Protein AF-A0A6A6GPZ1-F1 (afdb_monomer_lite)

Organism: NCBI:txid302913

Radius of gyration: 24.09 Å; chains: 1; bounding box: 58×55×60 Å

Structure (mmCIF, N/CA/C/O backbone):
data_AF-A0A6A6GPZ1-F1
#
_entry.id   AF-A0A6A6GPZ1-F1
#
loop_
_atom_site.group_PDB
_atom_site.id
_atom_site.type_symbol
_atom_site.label_atom_id
_atom_site.label_alt_id
_atom_site.label_comp_id
_atom_site.label_asym_id
_atom_site.label_entity_id
_atom_site.label_seq_id
_atom_site.pdbx_PDB_ins_code
_atom_site.Cartn_x
_atom_site.Cartn_y
_atom_site.Cartn_z
_atom_site.occupancy
_atom_site.B_iso_or_equiv
_atom_site.auth_seq_id
_atom_site.auth_comp_id
_atom_site.auth_asym_id
_atom_site.auth_atom_id
_atom_site.pdbx_PDB_model_num
ATOM 1 N N . MET A 1 1 ? -4.907 17.338 2.933 1.00 84.25 1 MET A N 1
ATOM 2 C CA . MET A 1 1 ? -4.438 16.711 4.186 1.00 84.25 1 MET A CA 1
ATOM 3 C C . MET A 1 1 ? -3.706 17.771 4.965 1.00 84.25 1 MET A C 1
ATOM 5 O O . MET A 1 1 ? -3.088 18.622 4.332 1.00 84.25 1 MET A O 1
ATOM 9 N N . GLU A 1 2 ? -3.806 17.730 6.284 1.00 87.38 2 GLU A N 1
ATOM 10 C CA . GLU A 1 2 ? -3.287 18.780 7.161 1.00 87.38 2 GLU A CA 1
ATOM 11 C C . GLU A 1 2 ? -2.213 18.198 8.088 1.00 87.38 2 GLU A C 1
ATOM 13 O O . GLU A 1 2 ? -2.285 17.003 8.412 1.00 87.38 2 GLU A O 1
ATOM 18 N N . PRO A 1 3 ? -1.200 18.996 8.478 1.00 87.25 3 PRO A N 1
ATOM 19 C CA . PRO A 1 3 ? -0.313 18.635 9.575 1.00 87.25 3 PRO A CA 1
ATOM 20 C C . PRO A 1 3 ? -1.130 18.365 10.836 1.00 87.25 3 PRO A C 1
ATOM 22 O O . PRO A 1 3 ? -2.122 19.047 11.099 1.00 87.25 3 PRO A O 1
ATOM 25 N N . ILE A 1 4 ? -0.715 17.371 11.610 1.00 85.19 4 ILE A N 1
ATOM 26 C CA . ILE A 1 4 ? -1.368 17.071 12.878 1.00 85.19 4 ILE A CA 1
ATOM 27 C C . ILE A 1 4 ? -1.034 18.136 13.934 1.00 85.19 4 ILE A C 1
ATOM 29 O O . ILE A 1 4 ? 0.089 18.632 13.982 1.00 85.19 4 ILE A O 1
ATOM 33 N N . SER A 1 5 ? -2.006 18.504 14.774 1.00 89.25 5 SER A N 1
ATOM 34 C CA . SER A 1 5 ? -1.747 19.372 15.930 1.00 89.25 5 SER A CA 1
ATOM 35 C C . SER A 1 5 ? -1.061 18.593 17.059 1.00 89.25 5 SER A C 1
ATOM 37 O O . SER A 1 5 ? -1.320 17.400 17.225 1.00 89.25 5 SER A O 1
ATOM 39 N N . ASP A 1 6 ? -0.271 19.259 17.906 1.00 86.06 6 ASP A N 1
ATOM 40 C CA . ASP A 1 6 ? 0.391 18.622 19.061 1.00 86.06 6 ASP A CA 1
ATOM 41 C C . ASP A 1 6 ? -0.595 17.864 19.970 1.00 86.06 6 ASP A C 1
ATOM 43 O O . ASP A 1 6 ? -0.293 16.796 20.504 1.00 86.06 6 ASP A O 1
ATOM 47 N N . ALA A 1 7 ? -1.802 18.407 20.158 1.00 87.44 7 ALA A N 1
ATOM 48 C CA . ALA A 1 7 ? -2.836 17.777 20.976 1.00 87.44 7 ALA A CA 1
ATOM 49 C C . ALA A 1 7 ? -3.375 16.487 20.336 1.00 87.44 7 ALA A C 1
ATOM 51 O O . ALA A 1 7 ? -3.654 15.508 21.034 1.00 87.44 7 ALA A O 1
ATOM 52 N N . ASP A 1 8 ? -3.516 16.476 19.012 1.00 85.31 8 ASP A N 1
ATOM 53 C CA . ASP A 1 8 ? -3.990 15.312 18.265 1.00 85.31 8 ASP A CA 1
ATOM 54 C C . ASP A 1 8 ? -2.911 14.240 18.133 1.00 85.31 8 ASP A C 1
ATOM 56 O O . ASP A 1 8 ? -3.226 13.048 18.183 1.00 85.31 8 ASP A O 1
ATOM 60 N N . GLN A 1 9 ? -1.646 14.649 18.039 1.00 84.00 9 GLN A N 1
ATOM 61 C CA . GLN A 1 9 ? -0.506 13.743 18.081 1.00 84.00 9 GLN A CA 1
ATOM 62 C C . GLN A 1 9 ? -0.458 12.995 19.418 1.00 84.00 9 GLN A C 1
ATOM 64 O O . GLN A 1 9 ? -0.492 11.766 19.423 1.00 84.00 9 GLN A O 1
ATOM 69 N N . LYS A 1 10 ? -0.537 13.712 20.547 1.00 84.75 10 LYS A N 1
ATOM 70 C CA . LYS A 1 10 ? -0.592 13.098 21.889 1.00 84.75 10 LYS A CA 1
ATOM 71 C C . LYS A 1 10 ? -1.756 12.134 22.061 1.00 84.75 10 LYS A C 1
ATOM 73 O O . LYS A 1 10 ? -1.648 11.091 22.706 1.00 84.75 10 LYS A O 1
ATOM 78 N N . PHE A 1 11 ? -2.898 12.468 21.467 1.00 85.62 11 PHE A N 1
ATOM 79 C CA . PHE A 1 11 ? -4.045 11.572 21.456 1.00 85.62 11 PHE A CA 1
ATOM 80 C C . PHE A 1 11 ? -3.759 10.279 20.671 1.00 85.62 11 PHE A C 1
ATOM 82 O O . PHE A 1 11 ? -4.113 9.189 21.131 1.00 85.62 11 PHE A O 1
ATOM 89 N N . PHE A 1 12 ? -3.111 10.373 19.509 1.00 79.75 12 PHE A N 1
ATOM 90 C CA . PHE A 1 12 ? -2.701 9.202 18.737 1.00 79.75 12 PHE A CA 1
ATOM 91 C C . PHE A 1 12 ? -1.661 8.351 19.458 1.00 79.75 12 PHE A C 1
ATOM 93 O O . PHE A 1 12 ? -1.812 7.129 19.479 1.00 79.75 12 PHE A O 1
ATOM 100 N N . GLU A 1 13 ? -0.657 8.977 20.067 1.00 79.19 13 GLU A N 1
ATOM 101 C CA . GLU A 1 13 ? 0.379 8.316 20.863 1.00 79.19 13 GLU A CA 1
ATOM 102 C C . GLU A 1 13 ? -0.256 7.457 21.961 1.00 79.19 13 GLU A C 1
ATOM 104 O O . GLU A 1 13 ? -0.058 6.238 22.005 1.00 79.19 13 GLU A O 1
ATOM 109 N N . ALA A 1 14 ? -1.132 8.061 22.771 1.00 80.75 14 ALA A N 1
ATOM 110 C CA . ALA A 1 14 ? -1.835 7.370 23.850 1.00 80.75 14 ALA A CA 1
ATOM 111 C C . ALA A 1 14 ? -2.679 6.188 23.344 1.00 80.75 14 ALA A C 1
ATOM 113 O O . ALA A 1 14 ? -2.758 5.130 23.978 1.00 80.75 14 ALA A O 1
ATOM 114 N N . ARG A 1 15 ? -3.318 6.332 22.178 1.00 78.81 15 ARG A N 1
ATOM 115 C CA . ARG A 1 15 ? -4.139 5.258 21.605 1.00 78.81 15 ARG A CA 1
ATOM 116 C C . ARG A 1 15 ? -3.296 4.153 20.978 1.00 78.81 15 ARG A C 1
ATOM 118 O O . ARG A 1 15 ? -3.643 2.989 21.160 1.00 78.81 15 ARG A O 1
ATOM 125 N N . CYS A 1 16 ? -2.194 4.480 20.309 1.00 75.38 16 CYS A N 1
ATOM 126 C CA . CYS A 1 16 ? -1.237 3.491 19.813 1.00 75.38 16 CYS A CA 1
ATOM 127 C C . CYS A 1 16 ? -0.674 2.666 20.975 1.00 75.38 16 CYS A C 1
ATOM 129 O O . CYS A 1 16 ? -0.678 1.437 20.906 1.00 75.38 16 CYS A O 1
ATOM 131 N N . HIS A 1 17 ? -0.292 3.322 22.075 1.00 75.19 17 HIS A N 1
ATOM 132 C CA . HIS A 1 17 ? 0.162 2.649 23.295 1.00 75.19 17 HIS A CA 1
ATOM 133 C C . HIS A 1 17 ? -0.916 1.729 23.889 1.00 75.19 17 HIS A C 1
ATOM 135 O O . HIS A 1 17 ? -0.644 0.580 24.234 1.00 75.19 17 HIS A O 1
ATOM 141 N N . SER A 1 18 ? -2.178 2.169 23.911 1.00 77.44 18 SER A N 1
ATOM 142 C CA . SER A 1 18 ? -3.302 1.323 24.336 1.00 77.44 18 SER A CA 1
ATOM 143 C C . SER A 1 18 ? -3.492 0.090 23.442 1.00 77.44 18 SER A C 1
ATOM 145 O O . SER A 1 18 ? -3.701 -1.012 23.950 1.00 77.44 18 SER A O 1
ATOM 147 N N . VAL A 1 19 ? -3.387 0.230 22.116 1.00 73.00 19 VAL A N 1
ATOM 148 C CA . VAL A 1 19 ? -3.462 -0.912 21.183 1.00 73.00 19 VAL A CA 1
ATOM 149 C C . VAL A 1 19 ? -2.344 -1.914 21.466 1.00 73.00 19 VAL A C 1
ATOM 151 O O . VAL A 1 19 ? -2.590 -3.115 21.478 1.00 73.00 19 VAL A O 1
ATOM 154 N N . ILE A 1 20 ? -1.141 -1.417 21.741 1.00 71.12 20 ILE A N 1
ATOM 155 C CA . ILE A 1 20 ? 0.041 -2.226 22.048 1.00 71.12 20 ILE A CA 1
ATOM 156 C C . ILE A 1 20 ? -0.123 -3.002 23.359 1.00 71.12 20 ILE A C 1
ATOM 158 O O . ILE A 1 20 ? 0.198 -4.187 23.425 1.00 71.12 20 ILE A O 1
ATOM 162 N N . THR A 1 21 ? -0.632 -2.345 24.400 1.00 73.06 21 THR A N 1
ATOM 163 C CA . THR A 1 21 ? -0.698 -2.911 25.757 1.00 73.06 21 THR A CA 1
ATOM 164 C C . THR A 1 21 ? -1.925 -3.785 26.002 1.00 73.06 21 THR A C 1
ATOM 166 O O . THR A 1 21 ? -1.884 -4.669 26.854 1.00 73.06 21 THR A O 1
ATOM 169 N N . THR A 1 22 ? -3.023 -3.573 25.270 1.00 68.69 22 THR A N 1
ATOM 170 C CA . THR A 1 22 ? -4.291 -4.291 25.508 1.00 68.69 22 THR A CA 1
ATOM 171 C C . THR A 1 22 ? -4.437 -5.590 24.721 1.00 68.69 22 THR A C 1
ATOM 173 O O . THR A 1 22 ? -5.370 -6.357 24.968 1.00 68.69 22 THR A O 1
ATOM 176 N N . THR A 1 23 ? -3.533 -5.890 23.787 1.00 64.31 23 THR A N 1
ATOM 177 C CA . THR A 1 23 ? -3.591 -7.152 23.045 1.00 64.31 23 THR A CA 1
ATOM 178 C C . THR A 1 23 ? -3.181 -8.321 23.939 1.00 64.31 23 THR A C 1
ATOM 180 O O . THR A 1 23 ? -2.062 -8.374 24.438 1.00 64.31 23 THR A O 1
ATOM 183 N N . THR A 1 24 ? -4.066 -9.309 24.092 1.00 51.97 24 THR A N 1
ATOM 184 C CA . THR A 1 24 ? -3.876 -10.505 24.945 1.00 51.97 24 THR A CA 1
ATOM 185 C C . THR A 1 24 ? -2.714 -11.409 24.531 1.00 51.97 24 THR A C 1
ATOM 187 O O . THR A 1 24 ? -2.313 -12.297 25.282 1.00 51.97 24 THR A O 1
ATOM 190 N N . ARG A 1 25 ? -2.153 -11.193 23.339 1.00 59.53 25 ARG A N 1
ATOM 191 C CA . ARG A 1 25 ? -0.836 -11.705 22.974 1.00 59.53 25 ARG A CA 1
ATOM 192 C C . ARG A 1 25 ? 0.150 -10.560 23.159 1.00 59.53 25 ARG A C 1
ATOM 194 O O . ARG A 1 25 ? 0.056 -9.620 22.372 1.00 59.53 25 ARG A O 1
ATOM 201 N N . PRO A 1 26 ? 1.076 -10.625 24.135 1.00 54.56 26 PRO A N 1
ATOM 202 C CA . PRO A 1 26 ? 2.180 -9.686 24.175 1.00 54.56 26 PRO A CA 1
ATOM 203 C C . PRO A 1 26 ? 2.932 -9.873 22.865 1.00 54.56 26 PRO A C 1
ATOM 205 O O . PRO A 1 26 ? 3.583 -10.892 22.616 1.00 54.56 26 PRO A O 1
ATOM 208 N N . TYR A 1 27 ? 2.751 -8.925 21.958 1.00 62.97 27 TYR A N 1
ATOM 209 C CA . TYR A 1 27 ? 3.599 -8.843 20.796 1.00 62.97 27 TYR A CA 1
ATOM 210 C C . TYR A 1 27 ? 4.946 -8.406 21.345 1.00 62.97 27 TYR A C 1
ATOM 212 O O . TYR A 1 27 ? 5.174 -7.216 21.530 1.00 62.97 27 TYR A O 1
ATOM 220 N N . ILE A 1 28 ? 5.807 -9.386 21.632 1.00 60.16 28 ILE A N 1
ATOM 221 C CA . ILE A 1 28 ? 7.127 -9.213 22.264 1.00 60.16 28 ILE A CA 1
ATOM 222 C C . ILE A 1 28 ? 7.876 -8.027 21.655 1.00 60.16 28 ILE A C 1
ATOM 224 O O . ILE A 1 28 ? 8.560 -7.286 22.343 1.00 60.16 28 ILE A O 1
ATOM 228 N N . PHE A 1 29 ? 7.699 -7.809 20.356 1.00 59.66 29 PHE A N 1
ATOM 229 C CA . PHE A 1 29 ? 8.318 -6.713 19.639 1.00 59.66 29 PHE A CA 1
ATOM 230 C C . PHE A 1 29 ? 7.713 -5.333 19.956 1.00 59.66 29 PHE A C 1
ATOM 232 O O . PHE A 1 29 ? 8.457 -4.377 20.117 1.00 59.66 29 PHE A O 1
ATOM 239 N N . PHE A 1 30 ? 6.391 -5.207 20.094 1.00 65.31 30 PHE A N 1
ATOM 240 C CA . PHE A 1 30 ? 5.793 -3.956 20.559 1.00 65.31 30 PHE A CA 1
ATOM 241 C C . PHE A 1 30 ? 6.190 -3.656 22.002 1.00 65.31 30 PHE A C 1
ATOM 243 O O . PHE A 1 30 ? 6.526 -2.521 22.289 1.00 65.31 30 PHE A O 1
ATOM 250 N N . GLU A 1 31 ? 6.249 -4.657 22.876 1.00 65.75 31 GLU A N 1
ATOM 251 C CA . GLU A 1 31 ? 6.746 -4.481 24.246 1.00 65.75 31 GLU A CA 1
ATOM 252 C C . GLU A 1 31 ? 8.231 -4.069 24.270 1.00 65.75 31 GLU A C 1
ATOM 254 O O . GLU A 1 31 ? 8.621 -3.165 25.003 1.00 65.75 31 GLU A O 1
ATOM 259 N N . GLN A 1 32 ? 9.057 -4.667 23.407 1.00 65.81 32 GLN A N 1
ATOM 260 C CA . GLN A 1 32 ? 10.494 -4.389 23.320 1.00 65.81 32 GLN A CA 1
ATOM 261 C C . GLN A 1 32 ? 10.820 -3.002 22.730 1.00 65.81 32 GLN A C 1
ATOM 263 O O . GLN A 1 32 ? 11.859 -2.425 23.059 1.00 65.81 32 GLN A O 1
ATOM 268 N N . TYR A 1 33 ? 9.976 -2.483 21.834 1.00 63.69 33 TYR A N 1
ATOM 269 C CA . TYR A 1 33 ? 10.273 -1.271 21.060 1.00 63.69 33 TYR A CA 1
ATOM 270 C C . TYR A 1 33 ? 9.358 -0.084 21.323 1.00 63.69 33 TYR A C 1
ATOM 272 O O . TYR A 1 33 ? 9.790 1.035 21.055 1.00 63.69 33 TYR A O 1
ATOM 280 N N . LEU A 1 34 ? 8.134 -0.334 21.789 1.00 65.88 34 LEU A N 1
ATOM 281 C CA . LEU A 1 34 ? 7.078 0.644 22.062 1.00 65.88 34 LEU A CA 1
ATOM 282 C C . LEU A 1 34 ? 6.323 0.334 23.377 1.00 65.88 34 LEU A C 1
ATOM 284 O O . LEU A 1 34 ? 5.192 0.784 23.563 1.00 65.88 34 LEU A O 1
ATOM 288 N N . GLY A 1 35 ? 6.899 -0.479 24.273 1.00 65.88 35 GLY A N 1
ATOM 289 C CA . GLY A 1 35 ? 6.244 -0.868 25.529 1.00 65.88 35 GLY A CA 1
ATOM 290 C C . GLY A 1 35 ? 6.103 0.310 26.493 1.00 65.88 35 GLY A C 1
ATOM 291 O O . GLY A 1 35 ? 5.181 0.361 27.309 1.00 65.88 35 GLY A O 1
ATOM 292 N N . GLU A 1 36 ? 6.985 1.293 26.342 1.00 72.62 36 GLU A N 1
ATOM 293 C CA . GLU A 1 36 ? 6.996 2.545 27.088 1.00 72.62 36 GLU A CA 1
ATOM 294 C C . GLU A 1 36 ? 6.388 3.667 26.240 1.00 72.62 36 GLU A C 1
ATOM 296 O O . GLU A 1 36 ? 6.643 3.756 25.037 1.00 72.62 36 GLU A O 1
ATOM 301 N N . GLN A 1 37 ? 5.599 4.539 26.873 1.00 73.31 37 GLN A N 1
ATOM 302 C CA . GLN A 1 37 ? 4.950 5.673 26.208 1.00 73.31 37 GLN A CA 1
ATOM 303 C C . GLN A 1 37 ? 5.975 6.575 25.502 1.00 73.31 37 GLN A C 1
ATOM 305 O O . GLN A 1 37 ? 5.791 6.883 24.328 1.00 73.31 37 GLN A O 1
ATOM 310 N N . ASP A 1 38 ? 7.100 6.872 26.153 1.00 76.25 38 ASP A N 1
ATOM 311 C CA . ASP A 1 38 ? 8.200 7.684 25.615 1.00 76.25 38 ASP A CA 1
ATOM 312 C C . ASP A 1 38 ? 8.733 7.165 24.266 1.00 76.25 38 ASP A C 1
ATOM 314 O O . ASP A 1 38 ? 9.220 7.926 23.434 1.00 76.25 38 ASP A O 1
ATOM 318 N N . GLN A 1 39 ? 8.647 5.855 24.015 1.00 72.44 39 GLN A N 1
ATOM 319 C CA . GLN A 1 39 ? 9.095 5.258 22.755 1.00 72.44 39 GLN A CA 1
ATOM 320 C C . GLN A 1 39 ? 8.087 5.476 21.624 1.00 72.44 39 GLN A C 1
ATOM 322 O O . GLN A 1 39 ? 8.480 5.567 20.461 1.00 72.44 39 GLN A O 1
ATOM 327 N N . VAL A 1 40 ? 6.797 5.555 21.960 1.00 74.00 40 VAL A N 1
ATOM 328 C CA . VAL A 1 40 ? 5.742 5.941 21.020 1.00 74.00 40 VAL A CA 1
ATOM 329 C C . VAL A 1 40 ? 5.883 7.420 20.684 1.00 74.00 40 VAL A C 1
ATOM 331 O O . VAL A 1 40 ? 5.903 7.747 19.504 1.00 74.00 40 VAL A O 1
ATOM 334 N N . GLU A 1 41 ? 6.067 8.278 21.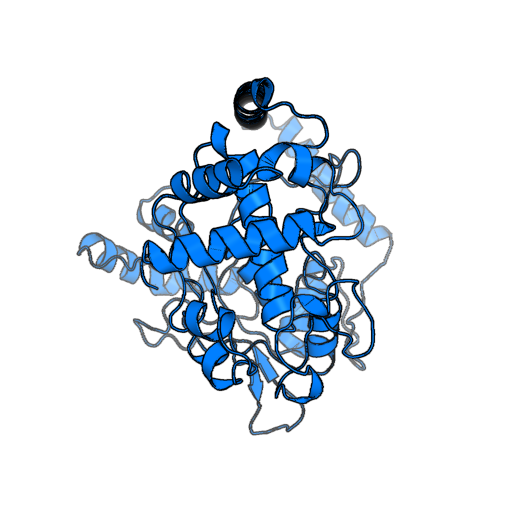688 1.00 77.81 41 GLU A N 1
ATOM 335 C CA . GLU A 1 41 ? 6.305 9.718 21.500 1.00 77.81 41 GLU A CA 1
ATOM 336 C C . GLU A 1 41 ? 7.523 9.953 20.594 1.00 77.81 41 GLU A C 1
ATOM 338 O O . GLU A 1 41 ? 7.402 10.580 19.545 1.00 77.81 41 GLU A O 1
ATOM 343 N N . MET A 1 42 ? 8.655 9.303 20.892 1.00 79.00 42 MET A N 1
ATOM 344 C CA . MET A 1 42 ? 9.851 9.331 20.041 1.00 79.00 42 MET A CA 1
ATOM 345 C C . MET A 1 42 ? 9.563 8.877 18.603 1.00 79.00 42 MET A C 1
ATOM 347 O O . MET A 1 42 ? 10.066 9.468 17.652 1.00 79.00 42 MET A O 1
ATOM 351 N N . ALA A 1 43 ? 8.750 7.834 18.411 1.00 77.69 43 ALA A N 1
ATOM 352 C CA . ALA A 1 43 ? 8.399 7.369 17.073 1.00 77.69 43 ALA A CA 1
ATOM 353 C C . ALA A 1 43 ? 7.578 8.405 16.292 1.00 77.69 43 ALA A C 1
ATOM 355 O O . ALA A 1 43 ? 7.774 8.524 15.084 1.00 77.69 43 ALA A O 1
ATOM 356 N N . PHE A 1 44 ? 6.682 9.140 16.955 1.00 80.50 44 PHE A N 1
ATOM 357 C CA . PHE A 1 44 ? 5.921 10.225 16.333 1.00 80.50 44 PHE A CA 1
ATOM 358 C C . PHE A 1 44 ? 6.790 11.453 16.052 1.00 80.50 44 PHE A C 1
ATOM 360 O O . PHE A 1 44 ? 6.661 12.026 14.974 1.00 80.50 44 PHE A O 1
ATOM 367 N N . GLU A 1 45 ? 7.719 11.802 16.946 1.00 81.56 45 GLU A N 1
ATOM 368 C CA . GLU A 1 45 ? 8.713 12.863 16.713 1.00 81.56 45 GLU A CA 1
ATOM 369 C C . GLU A 1 45 ? 9.608 12.570 15.499 1.00 81.56 45 GLU A C 1
ATOM 371 O O . GLU A 1 45 ? 10.044 13.488 14.813 1.00 81.56 45 GLU A O 1
ATOM 376 N N . MET A 1 46 ? 9.863 11.291 15.207 1.00 76.44 46 MET A N 1
ATOM 377 C CA . MET A 1 46 ? 10.631 10.860 14.033 1.00 76.44 46 MET A CA 1
ATOM 378 C C . MET A 1 46 ? 9.825 10.891 12.728 1.00 76.44 46 MET A C 1
ATOM 380 O O . MET A 1 46 ? 10.405 10.760 11.647 1.00 76.44 46 MET A O 1
ATOM 384 N N . ILE A 1 47 ? 8.498 11.034 12.798 1.00 77.00 47 ILE A N 1
ATOM 385 C CA . ILE A 1 47 ? 7.680 11.250 11.607 1.00 77.00 47 ILE A CA 1
ATOM 386 C C . ILE A 1 47 ? 7.633 12.741 11.298 1.00 77.00 47 ILE A C 1
ATOM 388 O O . ILE A 1 47 ? 6.686 13.446 11.653 1.00 77.00 47 ILE A O 1
ATOM 392 N N . ASP A 1 48 ? 8.608 13.191 10.518 1.00 71.75 48 ASP A N 1
ATOM 393 C CA . ASP A 1 48 ? 8.476 14.472 9.842 1.00 71.75 48 ASP A CA 1
ATOM 394 C C . ASP A 1 48 ? 7.250 14.438 8.916 1.00 71.75 48 ASP A C 1
ATOM 396 O O . ASP A 1 48 ? 7.012 13.484 8.163 1.00 71.75 48 ASP A O 1
ATOM 400 N N . ASN A 1 49 ? 6.456 15.507 8.969 1.00 78.50 49 ASN A N 1
ATOM 401 C CA . ASN A 1 49 ? 5.312 15.720 8.086 1.00 78.50 49 ASN A CA 1
ATOM 402 C C . ASN A 1 49 ? 4.230 14.625 8.168 1.00 78.50 49 ASN A C 1
ATOM 404 O O . ASN A 1 49 ? 3.624 14.289 7.142 1.00 78.50 49 ASN A O 1
ATOM 408 N N . LEU A 1 50 ? 3.936 14.086 9.363 1.00 85.56 50 LEU A N 1
ATOM 409 C CA . LEU A 1 50 ? 2.725 13.280 9.542 1.00 85.56 50 LEU A CA 1
ATOM 410 C C . LEU A 1 50 ? 1.505 14.124 9.163 1.00 85.56 50 LEU A C 1
ATOM 412 O O . LEU A 1 50 ? 1.167 15.118 9.807 1.00 85.56 50 LEU A O 1
ATOM 416 N N . GLN A 1 51 ? 0.834 13.706 8.099 1.00 87.25 51 GLN A N 1
ATOM 417 C CA . GLN A 1 51 ? -0.375 14.335 7.612 1.00 87.25 51 GLN A CA 1
ATOM 418 C C . GLN A 1 51 ? -1.537 13.377 7.791 1.00 87.25 51 GLN A C 1
ATOM 420 O O . GLN A 1 51 ? -1.458 12.192 7.449 1.00 87.25 51 GLN A O 1
ATOM 425 N N . VAL A 1 52 ? -2.651 13.916 8.263 1.00 88.81 52 VAL A N 1
ATOM 426 C CA . VAL A 1 52 ? -3.887 13.168 8.473 1.00 88.81 52 VAL A CA 1
ATOM 427 C C . VAL A 1 52 ? -4.984 13.790 7.614 1.00 88.81 52 VAL A C 1
ATOM 429 O O . VAL A 1 52 ? -4.964 14.983 7.287 1.00 88.81 52 VAL A O 1
ATOM 432 N N . SER A 1 53 ? -5.909 12.961 7.144 1.00 92.12 53 SER A N 1
ATOM 433 C CA . SER A 1 53 ? -7.042 13.452 6.366 1.00 92.12 53 SER A CA 1
ATOM 434 C C . SER A 1 53 ? -8.069 14.147 7.262 1.00 92.12 53 SER A C 1
ATOM 436 O O . SER A 1 53 ? -8.264 13.712 8.402 1.00 92.12 53 SER A O 1
ATOM 438 N N . PRO A 1 54 ? -8.735 15.211 6.770 1.00 93.62 54 PRO A N 1
ATOM 439 C CA . PRO A 1 54 ? -9.731 15.939 7.553 1.00 93.62 54 PRO A CA 1
ATOM 440 C C . PRO A 1 54 ? -10.784 15.002 8.159 1.00 93.62 54 PRO A C 1
ATOM 442 O O . PRO A 1 54 ? -11.227 14.066 7.497 1.00 93.62 54 PRO A O 1
ATOM 445 N N . GLY A 1 55 ? -11.151 15.225 9.424 1.00 92.06 55 GLY A N 1
ATOM 446 C CA . GLY A 1 55 ? -12.166 14.449 10.151 1.00 92.06 55 GLY A CA 1
ATOM 447 C C . GLY A 1 55 ? -11.713 13.088 10.702 1.00 92.06 55 GLY A C 1
ATOM 448 O O . GLY A 1 55 ? -12.393 12.525 11.559 1.00 92.06 55 GLY A O 1
ATOM 449 N N . VAL A 1 56 ? -10.555 12.549 10.290 1.00 90.44 56 VAL A N 1
ATOM 450 C CA . VAL A 1 56 ? -10.049 11.261 10.820 1.00 90.44 56 VAL A CA 1
ATOM 451 C C . VAL A 1 56 ? -9.862 11.326 12.337 1.00 90.44 56 VAL A C 1
ATOM 453 O O . VAL A 1 56 ? -10.279 10.407 13.042 1.00 90.44 56 VAL A O 1
ATOM 456 N N . ILE A 1 57 ? -9.281 12.417 12.847 1.00 89.62 57 ILE A N 1
ATOM 457 C CA . ILE A 1 57 ? -9.081 12.625 14.288 1.00 89.62 57 ILE A CA 1
ATOM 458 C C . ILE A 1 57 ? -10.415 12.694 15.030 1.00 89.62 57 ILE A C 1
ATOM 460 O O . ILE A 1 57 ? -10.590 12.037 16.058 1.00 89.62 57 ILE A O 1
ATOM 464 N N . ASP A 1 58 ? -11.365 13.457 14.496 1.00 91.81 58 ASP A N 1
ATOM 465 C CA . ASP A 1 58 ? -12.674 13.644 15.117 1.00 91.81 58 ASP A CA 1
ATOM 466 C C . ASP A 1 58 ? -13.403 12.306 15.241 1.00 91.81 58 ASP A C 1
ATOM 468 O O . ASP A 1 58 ? -13.908 11.955 16.310 1.00 91.81 58 ASP A O 1
ATOM 472 N N . HIS A 1 59 ? -13.355 11.473 14.199 1.00 90.69 59 HIS A N 1
ATOM 473 C CA . HIS A 1 59 ? -13.927 10.131 14.253 1.00 90.69 59 HIS A CA 1
ATOM 474 C C . HIS A 1 59 ? -13.147 9.162 15.154 1.00 90.69 59 HIS A C 1
ATOM 476 O O . HIS A 1 59 ? -13.741 8.270 15.773 1.00 90.69 59 HIS A O 1
ATOM 482 N N . LEU A 1 60 ? -11.832 9.333 15.306 1.00 86.88 60 LEU A N 1
ATOM 483 C CA . LEU A 1 60 ? -11.051 8.577 16.291 1.00 86.88 60 LEU A CA 1
ATOM 484 C C . LEU A 1 60 ? -11.433 8.914 17.739 1.00 86.88 60 LEU A C 1
ATOM 486 O O . LEU A 1 60 ? -11.243 8.063 18.612 1.00 86.88 60 LEU A O 1
ATOM 490 N N . LYS A 1 61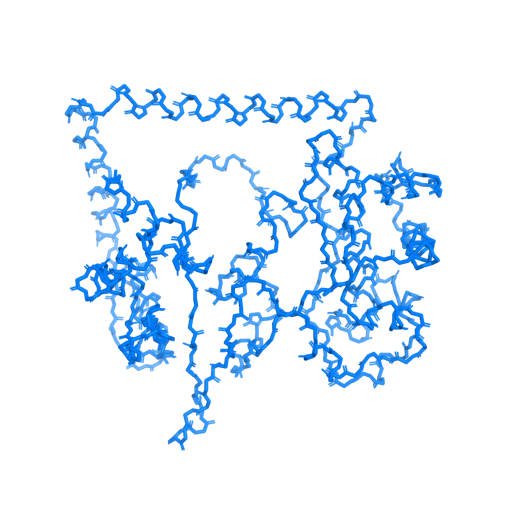 ? -11.995 10.104 17.983 1.00 88.69 61 LYS A N 1
ATOM 491 C CA . LYS A 1 61 ? -12.527 10.549 19.283 1.00 88.69 61 LYS A CA 1
ATOM 492 C C . LYS A 1 61 ? -14.032 10.270 19.444 1.00 88.69 61 LYS A C 1
ATOM 494 O O . LYS A 1 61 ? -14.501 10.096 20.564 1.00 88.69 61 LYS A O 1
ATOM 499 N N . SER A 1 62 ? -14.782 10.183 18.343 1.00 90.75 62 SER A N 1
ATOM 500 C CA . SER A 1 62 ? -16.252 10.062 18.331 1.00 90.75 62 SER A CA 1
ATOM 501 C C . SER A 1 62 ? -16.798 8.732 18.865 1.00 90.75 62 SER A C 1
ATOM 503 O O . SER A 1 62 ? -16.355 7.659 18.481 1.00 90.75 62 SER A O 1
ATOM 505 N N . THR A 1 63 ? -17.851 8.750 19.675 1.00 91.62 63 THR A N 1
ATOM 506 C CA . THR A 1 63 ? -18.561 7.526 20.100 1.00 91.62 63 THR A CA 1
ATOM 507 C C . THR A 1 63 ? -19.560 6.999 19.068 1.00 91.62 63 THR A C 1
ATOM 509 O O . THR A 1 63 ? -20.285 6.054 19.355 1.00 91.62 63 THR A O 1
ATOM 512 N N . SER A 1 64 ? -19.619 7.602 17.879 1.00 92.88 64 SER A N 1
ATOM 513 C CA . SER A 1 64 ? -20.471 7.175 16.764 1.00 92.88 64 SER A CA 1
ATOM 514 C C . SER A 1 64 ? -19.615 6.729 15.574 1.00 92.88 64 SER A C 1
ATOM 516 O O . SER A 1 64 ? -18.519 7.274 15.381 1.00 92.88 64 SER A O 1
ATOM 518 N N . PRO A 1 65 ? -20.083 5.758 14.765 1.00 92.25 65 PRO A N 1
ATOM 519 C CA . PRO A 1 65 ? -19.373 5.369 13.555 1.00 92.25 65 PRO A CA 1
ATOM 520 C C . PRO A 1 65 ? -19.273 6.558 12.585 1.00 92.25 65 PRO A C 1
ATOM 522 O O . PRO A 1 65 ? -20.200 7.366 12.517 1.00 92.25 65 PRO A O 1
ATOM 525 N N . PRO A 1 66 ? -18.179 6.681 11.811 1.00 92.19 66 PRO A N 1
ATOM 526 C CA . PRO A 1 66 ? -18.163 7.588 10.670 1.00 92.19 66 PRO A CA 1
ATOM 527 C C . PRO A 1 66 ? -19.261 7.217 9.680 1.00 92.19 66 PRO A C 1
ATOM 529 O O . PRO A 1 66 ? -19.492 6.036 9.443 1.00 92.19 66 PRO A O 1
ATOM 532 N N . GLU A 1 67 ? -19.901 8.204 9.070 1.00 93.00 67 GLU A N 1
ATOM 533 C CA . GLU A 1 67 ? -20.848 7.968 7.980 1.00 93.00 67 GLU A CA 1
ATOM 534 C C . GLU A 1 67 ? -20.118 7.583 6.684 1.00 93.00 67 GLU A C 1
ATOM 536 O O . GLU A 1 67 ? -18.927 7.860 6.508 1.00 93.00 67 GLU A O 1
ATOM 541 N N . LEU A 1 68 ? -20.828 6.992 5.717 1.00 90.31 68 LEU A N 1
ATOM 542 C CA . LEU A 1 68 ? -20.226 6.678 4.413 1.00 90.31 68 LEU A CA 1
ATOM 543 C C . LEU A 1 68 ? -19.742 7.942 3.669 1.00 90.31 68 LEU A C 1
ATOM 545 O O . LEU A 1 68 ? -18.795 7.893 2.880 1.00 90.31 68 LEU A O 1
ATOM 549 N N . THR A 1 69 ? -20.392 9.079 3.921 1.00 91.88 69 THR A N 1
ATOM 550 C CA . THR A 1 69 ? -20.055 10.399 3.367 1.00 91.88 69 THR A CA 1
ATOM 551 C C . THR A 1 69 ? -18.644 10.842 3.750 1.00 91.88 69 THR A C 1
ATOM 553 O O . THR A 1 69 ? -17.928 11.339 2.882 1.00 91.88 69 THR A O 1
ATOM 556 N N . PHE A 1 70 ? -18.208 10.574 4.985 1.00 93.62 70 PHE A N 1
ATOM 557 C CA . PHE A 1 70 ? -16.848 10.857 5.448 1.00 93.62 70 PHE A CA 1
ATOM 558 C C . PHE A 1 70 ? -15.803 10.160 4.570 1.00 93.62 70 PHE A C 1
ATOM 560 O O . PHE A 1 70 ? -14.897 10.806 4.047 1.00 93.62 70 PHE A O 1
ATOM 567 N N . PHE A 1 71 ? -15.961 8.855 4.324 1.00 91.56 71 PHE A N 1
ATOM 568 C CA . PHE A 1 71 ? -14.997 8.104 3.515 1.00 91.56 71 PHE A CA 1
ATOM 569 C C . PHE A 1 71 ? -14.934 8.587 2.067 1.00 91.56 71 PHE A C 1
ATOM 571 O O . PHE A 1 71 ? -13.863 8.563 1.475 1.00 91.56 71 PHE A O 1
ATOM 578 N N . LYS A 1 72 ? -16.055 9.050 1.502 1.00 89.94 72 LYS A N 1
ATOM 579 C CA . LYS A 1 72 ? -16.110 9.607 0.139 1.00 89.94 72 LYS A CA 1
ATOM 580 C C . LYS A 1 72 ? -15.422 10.968 0.013 1.00 89.94 72 LYS A C 1
ATOM 582 O O . LYS A 1 72 ? -15.069 11.361 -1.094 1.00 89.94 72 LYS A O 1
ATOM 587 N N . GLN A 1 73 ? -15.279 11.692 1.121 1.00 92.06 73 GLN A N 1
ATOM 588 C CA . GLN A 1 73 ? -14.623 12.999 1.177 1.00 92.06 73 GLN A CA 1
ATOM 589 C C . GLN A 1 73 ? -13.119 12.894 1.446 1.00 92.06 73 GLN A C 1
ATOM 591 O O . GLN A 1 73 ? -12.418 13.907 1.397 1.00 92.06 73 GLN A O 1
ATOM 596 N N . LEU A 1 74 ? -12.609 11.691 1.734 1.00 91.06 74 LEU A N 1
ATOM 597 C CA . LEU A 1 74 ? -11.186 11.502 1.956 1.00 91.06 74 LEU A CA 1
ATOM 598 C C . LEU A 1 74 ? -10.394 11.889 0.696 1.00 91.06 74 LEU A C 1
ATOM 600 O O . LEU A 1 74 ? -10.837 11.646 -0.428 1.00 91.06 74 LEU A O 1
ATOM 604 N N . PRO A 1 75 ? -9.193 12.465 0.859 1.00 88.44 75 PRO A N 1
ATOM 605 C CA . PRO A 1 75 ? -8.285 12.688 -0.250 1.00 88.44 75 PRO A CA 1
ATOM 606 C C . PRO A 1 75 ? -8.025 11.381 -0.996 1.00 88.44 75 PRO A C 1
ATOM 608 O O . PRO A 1 75 ? -7.551 10.397 -0.415 1.00 88.44 75 PRO A O 1
ATOM 611 N N . SER A 1 76 ? -8.310 11.396 -2.294 1.00 83.12 76 SER A N 1
ATOM 612 C CA . SER A 1 76 ? -7.922 10.322 -3.196 1.00 83.12 76 SER A CA 1
ATOM 613 C C . SER A 1 76 ? -6.401 10.201 -3.244 1.00 83.12 76 SER A C 1
ATOM 615 O O . SER A 1 76 ? -5.663 11.183 -3.108 1.00 83.12 76 SER A O 1
ATOM 617 N N . MET A 1 77 ? -5.912 8.983 -3.454 1.00 73.81 77 MET A N 1
ATOM 618 C CA . MET A 1 77 ? -4.485 8.743 -3.647 1.00 73.81 77 MET A CA 1
ATOM 619 C C . MET A 1 77 ? -3.943 9.593 -4.821 1.00 73.81 77 MET A C 1
ATOM 621 O O . MET A 1 77 ? -4.601 9.676 -5.853 1.00 73.81 77 MET A O 1
ATOM 625 N N . PRO A 1 78 ? -2.764 10.234 -4.728 1.00 61.03 78 PRO A N 1
ATOM 626 C CA . PRO A 1 78 ? -2.188 10.958 -5.863 1.00 61.03 78 PRO A CA 1
ATOM 627 C C . PRO A 1 78 ? -2.061 10.044 -7.092 1.00 61.03 78 PRO A C 1
ATOM 629 O O . PRO A 1 78 ? -1.564 8.924 -6.977 1.00 61.03 78 PRO A O 1
ATOM 632 N N . GLY A 1 79 ? -2.547 10.497 -8.251 1.00 59.41 79 GLY A N 1
ATOM 633 C CA . GLY A 1 79 ? -2.697 9.654 -9.449 1.00 59.41 79 GLY A CA 1
ATOM 634 C C . GLY A 1 79 ? -4.025 8.884 -9.529 1.00 59.41 79 GLY A C 1
ATOM 635 O O . GLY A 1 79 ? -4.228 8.116 -10.464 1.00 59.41 79 GLY A O 1
ATOM 636 N N . PHE A 1 80 ? -4.938 9.109 -8.581 1.00 56.62 80 PHE A N 1
ATOM 637 C CA . PHE A 1 80 ? -6.326 8.635 -8.556 1.00 56.62 80 PHE A CA 1
ATOM 638 C C . PHE A 1 80 ? -7.267 9.821 -8.847 1.00 56.62 80 PHE A C 1
ATOM 640 O O . PHE A 1 80 ? -8.072 10.222 -8.011 1.00 56.62 80 PHE A O 1
ATOM 647 N N . ASN A 1 81 ? -7.113 10.442 -10.021 1.00 41.16 81 ASN A N 1
ATOM 648 C CA . ASN A 1 81 ? -8.018 11.489 -10.498 1.00 41.16 81 ASN A CA 1
ATOM 649 C C . ASN A 1 81 ? -8.920 10.896 -11.575 1.00 41.16 81 ASN A C 1
ATOM 651 O O . ASN A 1 81 ? -8.578 10.858 -12.751 1.00 41.16 81 ASN A O 1
ATOM 655 N N . GLY A 1 82 ? -10.055 10.388 -11.125 1.00 40.00 82 GLY A N 1
ATOM 656 C CA . GLY A 1 82 ? -11.104 9.814 -11.947 1.00 40.00 82 GLY A CA 1
ATOM 657 C C . GLY A 1 82 ? -12.005 8.975 -11.052 1.00 40.00 82 GLY A C 1
ATOM 658 O O . GLY A 1 82 ? -11.527 8.451 -10.038 1.00 40.00 82 GLY A O 1
ATOM 659 N N . PRO A 1 83 ? -13.302 8.837 -11.365 1.00 32.50 83 PRO A N 1
ATOM 660 C CA . PRO A 1 83 ? -14.027 7.717 -10.812 1.00 32.50 83 PRO A CA 1
ATOM 661 C C . PRO A 1 83 ? -13.228 6.475 -11.222 1.00 32.50 83 PRO A C 1
ATOM 663 O O . PRO A 1 83 ? -13.062 6.213 -12.409 1.00 32.50 83 PRO A O 1
ATOM 666 N N . VAL A 1 84 ? -12.815 5.647 -10.264 1.00 38.81 84 VAL A N 1
ATOM 667 C CA . VAL A 1 84 ? -12.749 4.206 -10.551 1.00 38.81 84 VAL A CA 1
ATOM 668 C C . VAL A 1 84 ? -14.205 3.732 -10.559 1.00 38.81 84 VAL A C 1
ATOM 670 O O . VAL A 1 84 ? -14.673 2.953 -9.743 1.00 38.81 84 VAL A O 1
ATOM 673 N N . GLY A 1 85 ? -14.986 4.373 -11.422 1.00 31.75 85 GLY A N 1
ATOM 674 C CA . GLY A 1 85 ? -16.330 4.000 -11.742 1.00 31.75 85 GLY A CA 1
ATOM 675 C C . GLY A 1 85 ? -16.111 2.944 -12.773 1.00 31.75 85 GLY A C 1
ATOM 676 O O . GLY A 1 85 ? -15.735 3.246 -13.905 1.00 31.75 85 GLY A O 1
ATOM 677 N N . LEU A 1 86 ? -16.326 1.706 -12.368 1.00 33.09 86 LEU A N 1
ATOM 678 C CA . LEU A 1 86 ? -16.851 0.832 -13.367 1.00 33.09 86 LEU A CA 1
ATOM 679 C C . LEU A 1 86 ? -18.240 1.476 -13.709 1.00 33.09 86 LEU A C 1
ATOM 681 O O . LEU A 1 86 ? -19.062 1.735 -12.839 1.00 33.09 86 LEU A O 1
ATOM 685 N N . LYS A 1 87 ? -18.470 2.005 -14.918 1.00 30.16 87 LYS A N 1
ATOM 686 C CA . LYS A 1 87 ? -19.779 2.645 -15.219 1.00 30.16 87 LYS A CA 1
ATOM 687 C C . LYS A 1 87 ? -20.816 1.572 -15.519 1.00 30.16 87 LYS A C 1
ATOM 689 O O . LYS A 1 87 ? -20.507 0.649 -16.275 1.00 30.16 87 LYS A O 1
ATOM 694 N N . ARG A 1 88 ? -22.036 1.699 -14.976 1.00 31.36 88 ARG A N 1
ATOM 695 C CA . ARG A 1 88 ? -23.143 0.790 -15.316 1.00 31.36 88 ARG A CA 1
ATOM 696 C C . ARG A 1 88 ? -23.460 1.038 -16.778 1.00 31.36 88 ARG A C 1
ATOM 698 O O . ARG A 1 88 ? -23.705 2.183 -17.151 1.00 31.36 88 ARG A O 1
ATOM 705 N N . SER A 1 89 ? -23.416 -0.004 -17.597 1.00 37.31 89 SER A N 1
ATOM 706 C CA . SER A 1 89 ? -23.917 0.093 -18.965 1.00 37.31 89 SER A CA 1
ATOM 707 C C . SER A 1 89 ? -25.391 0.503 -18.901 1.00 37.31 89 SER A C 1
ATOM 709 O O . SER A 1 89 ? -26.182 -0.164 -18.235 1.00 37.31 89 SER A O 1
ATOM 711 N N . GLU A 1 90 ? -25.760 1.599 -19.570 1.00 36.81 90 GLU A N 1
ATOM 712 C CA . GLU A 1 90 ? -27.159 2.051 -19.670 1.00 36.81 90 GLU A CA 1
ATOM 713 C C . GLU A 1 90 ? -28.042 1.028 -20.417 1.00 36.81 90 GLU A C 1
ATOM 715 O O . GLU A 1 90 ? -29.263 1.029 -20.262 1.00 36.81 90 GLU A O 1
ATOM 720 N N . ASP A 1 91 ? -27.414 0.084 -21.129 1.00 41.50 91 ASP A N 1
ATOM 721 C CA . ASP A 1 91 ? -28.065 -0.868 -22.030 1.00 41.50 91 ASP A CA 1
ATOM 722 C C . ASP A 1 91 ? -28.225 -2.279 -21.425 1.00 41.50 91 ASP A C 1
ATOM 724 O O . ASP A 1 91 ? -28.974 -3.106 -21.949 1.00 41.50 91 ASP A O 1
ATOM 728 N N . ASP A 1 92 ? -27.534 -2.583 -20.319 1.00 38.31 92 ASP A N 1
ATOM 729 C CA . ASP A 1 92 ? -27.560 -3.895 -19.662 1.00 38.31 92 ASP A CA 1
ATOM 730 C C . ASP A 1 92 ? -27.292 -3.743 -18.155 1.00 38.31 92 ASP A C 1
ATOM 732 O O . ASP A 1 92 ? -26.165 -3.515 -17.711 1.00 38.31 92 ASP A O 1
ATOM 736 N N . ASN A 1 93 ? -28.346 -3.931 -17.350 1.00 34.44 93 ASN A N 1
ATOM 737 C CA . ASN A 1 93 ? -28.361 -3.796 -15.883 1.00 34.44 93 ASN A CA 1
ATOM 738 C C . ASN A 1 93 ? -27.371 -4.714 -15.125 1.00 34.44 93 ASN A C 1
ATOM 740 O O . ASN A 1 93 ? -27.345 -4.672 -13.889 1.00 34.44 93 ASN A O 1
ATOM 744 N N . SER A 1 94 ? -26.589 -5.533 -15.836 1.00 30.58 94 SER A N 1
ATOM 745 C CA . SER A 1 94 ? -25.656 -6.530 -15.306 1.00 30.58 94 SER A CA 1
ATOM 746 C C . SER A 1 94 ? -24.165 -6.244 -15.563 1.00 30.58 94 SER A C 1
ATOM 748 O O . SER A 1 94 ? -23.335 -7.074 -15.187 1.00 30.58 94 SER A O 1
ATOM 750 N N . LYS A 1 95 ? -23.789 -5.114 -16.190 1.00 36.09 95 LYS A N 1
ATOM 751 C CA . LYS A 1 95 ? -22.392 -4.863 -16.607 1.00 36.09 95 LYS A CA 1
ATOM 752 C C . LYS A 1 95 ? -21.854 -3.480 -16.244 1.00 36.09 95 LYS A C 1
ATOM 754 O O . LYS A 1 95 ? -22.582 -2.492 -16.205 1.00 36.09 95 LYS A O 1
ATOM 759 N N . TRP A 1 96 ? -20.544 -3.457 -16.030 1.00 34.94 96 TRP A N 1
ATOM 760 C CA . TRP A 1 96 ? -19.784 -2.424 -15.337 1.00 34.94 96 TRP A CA 1
ATOM 761 C C . TRP A 1 96 ? -18.423 -2.243 -16.074 1.00 34.94 96 TRP A C 1
ATOM 763 O O . TRP A 1 96 ? -17.791 -3.250 -16.398 1.00 34.94 96 TRP A O 1
ATOM 773 N N . ILE A 1 97 ? -18.005 -1.003 -16.416 1.00 31.16 97 ILE A N 1
ATOM 774 C CA . ILE A 1 97 ? -16.854 -0.655 -17.315 1.00 31.16 97 ILE A CA 1
ATOM 775 C C . ILE A 1 97 ? -15.711 0.072 -16.582 1.00 31.16 97 ILE A C 1
ATOM 777 O O . ILE A 1 97 ? -15.889 1.234 -16.251 1.00 31.16 97 ILE A O 1
ATOM 781 N N . CYS A 1 98 ? -14.533 -0.537 -16.391 1.00 29.47 98 CYS A N 1
ATOM 782 C CA . CYS A 1 98 ? -13.430 0.047 -15.604 1.00 29.47 98 CYS A CA 1
ATOM 783 C C . CYS A 1 98 ? -12.630 1.106 -16.384 1.00 29.47 98 CYS A C 1
ATOM 785 O O . CYS A 1 98 ? -12.063 0.777 -17.428 1.00 29.47 98 CYS A O 1
ATOM 787 N N . ASP A 1 99 ? -12.523 2.317 -15.827 1.00 27.25 99 ASP A N 1
ATOM 788 C CA . ASP A 1 99 ? -11.640 3.399 -16.288 1.00 27.25 99 ASP A CA 1
ATOM 789 C C . ASP A 1 99 ? -10.280 3.342 -15.559 1.00 27.25 99 ASP A C 1
ATOM 791 O O . ASP A 1 99 ? -10.204 3.312 -14.328 1.00 27.25 99 ASP A O 1
ATOM 795 N N . GLY A 1 100 ? -9.185 3.248 -16.319 1.00 26.58 100 GLY A N 1
ATOM 796 C CA . GLY A 1 100 ? -7.859 2.871 -15.811 1.00 26.58 100 GLY A CA 1
ATOM 797 C C . GLY A 1 100 ? -6.843 4.004 -15.618 1.00 26.58 100 GLY A C 1
ATOM 798 O O . GLY A 1 100 ? -6.926 5.036 -16.269 1.00 26.58 100 GLY A O 1
ATOM 799 N N . LEU A 1 101 ? -5.792 3.736 -14.820 1.00 26.17 101 LEU A N 1
ATOM 800 C CA . LEU A 1 101 ? -4.460 4.368 -14.898 1.00 26.17 101 LEU A CA 1
ATOM 801 C C . LEU A 1 101 ? -3.323 3.369 -14.545 1.00 26.17 101 LEU A C 1
ATOM 803 O O . LEU A 1 101 ? -3.548 2.269 -14.054 1.00 26.17 101 LEU A O 1
ATOM 807 N N . SER A 1 102 ? -2.099 3.752 -14.926 1.00 30.67 102 SER A N 1
ATOM 808 C CA . SER A 1 102 ? -0.978 2.962 -15.477 1.00 30.67 102 SER A CA 1
ATOM 809 C C . SER A 1 102 ? -0.223 1.940 -14.586 1.00 30.67 102 SER A C 1
ATOM 811 O O . SER A 1 102 ? -0.005 2.175 -13.399 1.00 30.67 102 SER A O 1
ATOM 813 N N . PRO A 1 103 ? 0.338 0.866 -15.193 1.00 32.66 103 PRO A N 1
ATOM 814 C CA . PRO A 1 103 ? 1.462 0.090 -14.671 1.00 32.66 103 PRO A CA 1
ATOM 815 C C . PRO A 1 103 ? 2.802 0.740 -15.067 1.00 32.66 103 PRO A C 1
ATOM 817 O O . PRO A 1 103 ? 3.041 0.883 -16.263 1.00 32.66 103 PRO A O 1
ATOM 820 N N . ASN A 1 104 ? 3.687 1.076 -14.113 1.00 34.69 104 ASN A N 1
ATOM 821 C CA . ASN A 1 104 ? 5.150 1.026 -14.311 1.00 34.69 104 ASN A CA 1
ATOM 822 C C . ASN A 1 104 ? 5.978 1.286 -13.035 1.00 34.69 104 ASN A C 1
ATOM 824 O O . ASN A 1 104 ? 6.089 2.405 -12.547 1.00 34.69 104 ASN A O 1
ATOM 828 N N . SER A 1 105 ? 6.681 0.236 -12.608 1.00 26.17 105 SER A N 1
ATOM 829 C CA . SER A 1 105 ? 8.074 0.294 -12.157 1.00 26.17 105 SER A CA 1
ATOM 830 C C . SER A 1 105 ? 8.801 -0.875 -12.848 1.00 26.17 105 SER A C 1
ATOM 832 O O . SER A 1 105 ? 8.690 -2.014 -12.398 1.00 26.17 105 SER A O 1
ATOM 834 N N . GLU A 1 106 ? 9.471 -0.640 -13.974 1.00 31.31 106 GLU A N 1
ATOM 835 C CA . GLU A 1 106 ? 10.466 -1.564 -14.556 1.00 31.31 106 GLU A CA 1
ATOM 836 C C . GLU A 1 106 ? 11.842 -0.971 -14.179 1.00 31.31 106 GLU A C 1
ATOM 838 O O . GLU A 1 106 ? 12.023 0.235 -14.297 1.00 31.31 106 GLU A O 1
ATOM 843 N N . GLU A 1 107 ? 12.848 -1.640 -13.618 1.00 31.45 107 GLU A N 1
ATOM 844 C CA . GLU A 1 107 ? 13.253 -3.040 -13.598 1.00 31.45 107 GLU A CA 1
ATOM 845 C C . GLU A 1 107 ? 13.661 -3.447 -12.163 1.00 31.45 107 GLU A C 1
ATOM 847 O O . GLU A 1 107 ? 14.744 -3.113 -11.681 1.00 31.45 107 GLU A O 1
ATOM 852 N N . PHE A 1 108 ? 12.833 -4.231 -11.483 1.00 32.53 108 PHE A N 1
ATOM 853 C CA . PHE A 1 108 ? 13.353 -5.238 -10.563 1.00 32.53 108 PHE A CA 1
ATOM 854 C C . PHE A 1 108 ? 13.119 -6.550 -11.304 1.00 32.53 108 PHE A C 1
ATOM 856 O O . PHE A 1 108 ? 11.964 -6.872 -11.584 1.00 32.53 108 PHE A O 1
ATOM 863 N N . ASP A 1 109 ? 14.189 -7.236 -11.721 1.00 28.83 109 ASP A N 1
ATOM 864 C CA . ASP A 1 109 ? 14.094 -8.591 -12.281 1.00 28.83 109 ASP A CA 1
ATOM 865 C C . ASP A 1 109 ? 13.453 -9.464 -11.199 1.00 28.83 109 ASP A C 1
ATOM 867 O O . ASP A 1 109 ? 14.110 -9.935 -10.271 1.00 28.83 109 ASP A O 1
ATOM 871 N N . TRP A 1 110 ? 12.133 -9.609 -11.267 1.00 36.69 110 TRP A N 1
ATOM 872 C CA . TRP A 1 110 ? 11.409 -10.573 -10.468 1.00 36.69 110 TRP A CA 1
ATOM 873 C C . TRP A 1 110 ? 11.607 -11.919 -11.152 1.00 36.69 110 TRP A C 1
ATOM 875 O O . TRP A 1 110 ? 10.829 -12.316 -12.015 1.00 36.69 110 TRP A O 1
ATOM 885 N N . ASP A 1 111 ? 12.716 -12.563 -10.805 1.00 33.50 111 ASP A N 1
ATOM 886 C CA . ASP A 1 111 ? 12.977 -13.958 -11.112 1.00 33.50 111 ASP A CA 1
ATOM 887 C C . ASP A 1 111 ? 12.184 -14.831 -10.115 1.00 33.50 111 ASP A C 1
ATOM 889 O O . ASP A 1 111 ? 12.525 -14.858 -8.925 1.00 33.50 111 ASP A O 1
ATOM 893 N N . PRO A 1 112 ? 11.101 -15.513 -10.541 1.00 34.09 112 PRO A N 1
ATOM 894 C CA . PRO A 1 112 ? 10.359 -16.427 -9.676 1.00 34.09 112 PRO A CA 1
ATOM 895 C C . PRO A 1 112 ? 11.202 -17.613 -9.187 1.00 34.09 112 PRO A C 1
ATOM 897 O O . PRO A 1 112 ? 10.819 -18.223 -8.188 1.00 34.09 112 PRO A O 1
ATOM 900 N N . ASP A 1 113 ? 12.342 -17.904 -9.824 1.00 34.19 113 ASP A N 1
ATOM 901 C CA . ASP A 1 113 ? 13.230 -19.010 -9.458 1.00 34.19 113 ASP A CA 1
ATOM 902 C C . ASP A 1 113 ? 14.252 -18.620 -8.368 1.00 34.19 113 ASP A C 1
ATOM 904 O O . ASP A 1 113 ? 14.973 -19.476 -7.856 1.00 34.19 113 ASP A O 1
ATOM 908 N N . ASN A 1 114 ? 14.268 -17.350 -7.935 1.00 33.91 114 ASN A N 1
ATOM 909 C CA . ASN A 1 114 ? 15.118 -16.848 -6.845 1.00 33.91 114 ASN A CA 1
ATOM 910 C C . ASN A 1 114 ? 14.341 -16.545 -5.547 1.00 33.91 114 ASN A C 1
ATOM 912 O O . ASN A 1 114 ? 14.860 -15.915 -4.621 1.00 33.91 114 ASN A O 1
ATOM 916 N N . LEU A 1 115 ? 13.089 -17.008 -5.457 1.00 35.06 115 LEU A N 1
ATOM 917 C CA . LEU A 1 115 ? 12.319 -17.033 -4.214 1.00 35.06 115 LEU A CA 1
ATOM 918 C C . LEU A 1 115 ? 12.714 -18.264 -3.395 1.00 35.06 115 LEU A C 1
ATOM 920 O O . LEU A 1 115 ? 11.950 -19.220 -3.273 1.00 35.06 115 LEU A O 1
ATOM 924 N N . GLY A 1 116 ? 13.910 -18.211 -2.808 1.00 23.44 116 GLY A N 1
ATOM 925 C CA . GLY A 1 116 ? 14.179 -18.972 -1.595 1.00 23.44 116 GLY A CA 1
ATOM 926 C C . GLY A 1 116 ? 13.167 -18.541 -0.533 1.00 23.44 116 GLY A C 1
ATOM 927 O O . GLY A 1 116 ? 13.251 -17.435 -0.009 1.00 23.44 116 GLY A O 1
ATOM 928 N N . ASP A 1 117 ? 12.173 -19.395 -0.311 1.00 25.70 117 ASP A N 1
ATOM 929 C CA . ASP A 1 117 ? 11.263 -19.436 0.829 1.00 25.70 117 ASP A CA 1
ATOM 930 C C . ASP A 1 117 ? 10.537 -18.122 1.186 1.00 25.70 117 ASP A C 1
ATOM 932 O O . ASP A 1 117 ? 10.883 -17.388 2.104 1.00 25.70 117 ASP A O 1
ATOM 936 N N . GLY A 1 118 ? 9.438 -17.878 0.464 1.00 26.56 118 GLY A N 1
ATOM 937 C CA . GLY A 1 118 ? 8.162 -17.452 1.052 1.00 26.56 118 GLY A CA 1
ATOM 938 C C . GLY A 1 118 ? 8.112 -16.152 1.856 1.00 26.56 118 GLY A C 1
ATOM 939 O O . GLY A 1 118 ? 7.924 -16.202 3.062 1.00 26.56 118 GLY A O 1
ATOM 940 N N . TRP A 1 119 ? 8.090 -14.992 1.191 1.00 26.75 119 TRP A N 1
ATOM 941 C CA . TRP A 1 119 ? 7.614 -13.749 1.814 1.00 26.75 119 TRP A CA 1
ATOM 942 C C . TRP A 1 119 ? 6.732 -12.962 0.843 1.00 26.75 119 TRP A C 1
ATOM 944 O O . TRP A 1 119 ? 7.203 -12.347 -0.113 1.00 26.75 119 TRP A O 1
ATOM 954 N N . GLY A 1 120 ? 5.417 -13.006 1.075 1.00 27.61 120 GLY A N 1
ATOM 955 C CA . GLY A 1 120 ? 4.487 -12.048 0.485 1.00 27.61 120 GLY A CA 1
ATOM 956 C C . GLY A 1 120 ? 4.835 -10.655 1.002 1.00 27.61 120 GLY A C 1
ATOM 957 O O . GLY A 1 120 ? 4.996 -10.471 2.204 1.00 27.61 120 GLY A O 1
ATOM 958 N N . GLY A 1 121 ? 5.004 -9.685 0.104 1.00 27.66 121 GLY A N 1
ATOM 95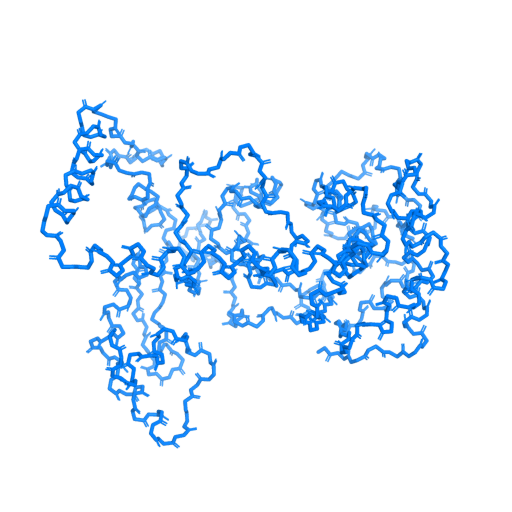9 C CA . GLY A 1 121 ? 5.230 -8.294 0.487 1.00 27.66 121 GLY A CA 1
ATOM 960 C C . GLY A 1 121 ? 4.021 -7.778 1.261 1.00 27.66 121 GLY A C 1
ATOM 961 O O . GLY A 1 121 ? 2.987 -7.489 0.665 1.00 27.66 121 GLY A O 1
ATOM 962 N N . TYR A 1 122 ? 4.140 -7.728 2.585 1.00 37.38 122 TYR A N 1
ATOM 963 C CA . TYR A 1 122 ? 3.097 -7.221 3.467 1.00 37.38 122 TYR A CA 1
ATOM 964 C C . TYR A 1 122 ? 2.858 -5.733 3.226 1.00 37.38 122 TYR A C 1
ATOM 966 O O . TYR A 1 122 ? 3.773 -4.990 2.862 1.00 37.38 122 TYR A O 1
ATOM 974 N N . ALA A 1 123 ? 1.618 -5.307 3.462 1.00 39.91 123 ALA A N 1
ATOM 975 C CA . ALA A 1 123 ? 1.128 -3.954 3.228 1.00 39.91 123 ALA A CA 1
ATOM 976 C C . ALA A 1 123 ? 1.975 -2.881 3.947 1.00 39.91 123 ALA A C 1
ATOM 978 O O . ALA A 1 123 ? 2.068 -1.745 3.484 1.00 39.91 123 ALA A O 1
ATOM 979 N N . VAL A 1 124 ? 2.654 -3.257 5.032 1.00 43.66 124 VAL A N 1
ATOM 980 C CA . VAL A 1 124 ? 3.498 -2.389 5.870 1.00 43.66 124 VAL A CA 1
ATOM 981 C C . VAL A 1 124 ? 4.968 -2.336 5.436 1.00 43.66 124 VAL A C 1
ATOM 983 O O . VAL A 1 124 ? 5.803 -1.765 6.136 1.00 43.66 124 VAL A O 1
ATOM 986 N N . HIS A 1 125 ? 5.337 -2.925 4.294 1.00 47.22 125 HIS A N 1
ATOM 987 C CA . HIS A 1 125 ? 6.625 -2.593 3.691 1.00 47.22 125 HIS A CA 1
ATOM 988 C C . HIS A 1 125 ? 6.565 -1.134 3.226 1.00 47.22 125 HIS A C 1
ATOM 990 O O . HIS A 1 125 ? 6.146 -0.847 2.104 1.00 47.22 125 HIS A O 1
ATOM 996 N N . GLY A 1 126 ? 7.026 -0.218 4.085 1.00 42.59 126 GLY A N 1
ATOM 997 C CA . GLY A 1 126 ? 7.151 1.219 3.801 1.00 42.59 126 GLY A CA 1
ATOM 998 C C . GLY A 1 126 ? 7.943 1.536 2.524 1.00 42.59 126 GLY A C 1
ATOM 999 O O . GLY A 1 126 ? 7.908 2.651 2.028 1.00 42.59 126 GLY A O 1
ATOM 1000 N N . LEU A 1 127 ? 8.592 0.531 1.934 1.00 42.94 127 LEU A N 1
ATOM 1001 C CA . LEU A 1 127 ? 9.387 0.610 0.715 1.00 42.94 127 LEU A CA 1
ATOM 1002 C C . LEU A 1 127 ? 8.574 0.707 -0.584 1.00 42.94 127 LEU A C 1
ATOM 1004 O O . LEU A 1 127 ? 9.117 1.168 -1.582 1.00 42.94 127 LEU A O 1
ATOM 1008 N N . ALA A 1 128 ? 7.317 0.246 -0.613 1.00 51.41 128 ALA A N 1
ATOM 1009 C CA . ALA A 1 128 ? 6.492 0.297 -1.830 1.00 51.41 128 ALA A CA 1
ATOM 1010 C C . ALA A 1 128 ? 5.393 1.382 -1.779 1.00 51.41 128 ALA A C 1
ATOM 1012 O O . ALA A 1 128 ? 4.784 1.694 -2.805 1.00 51.41 128 ALA A O 1
ATOM 1013 N N . GLY A 1 129 ? 5.176 1.973 -0.597 1.00 62.72 129 GLY A N 1
ATOM 1014 C CA . GLY A 1 129 ? 4.323 3.140 -0.369 1.00 62.72 129 GLY A CA 1
ATOM 1015 C C . GLY A 1 129 ? 2.834 2.954 -0.692 1.00 62.72 129 GLY A C 1
ATOM 1016 O O . GLY A 1 129 ? 2.353 1.862 -1.009 1.00 62.72 129 GLY A O 1
ATOM 1017 N N . LEU A 1 130 ? 2.095 4.067 -0.631 1.00 65.00 130 LEU A N 1
ATOM 1018 C CA . LEU A 1 130 ? 0.672 4.142 -0.991 1.00 65.00 130 LEU A CA 1
ATOM 1019 C C . LEU A 1 130 ? 0.421 3.678 -2.435 1.00 65.00 130 LEU A C 1
ATOM 1021 O O . LEU A 1 130 ? -0.516 2.917 -2.675 1.00 65.00 130 LEU A O 1
ATOM 1025 N N . GLY A 1 131 ? 1.302 4.046 -3.372 1.00 66.94 131 GLY A N 1
ATOM 1026 C CA . GLY A 1 131 ? 1.155 3.719 -4.794 1.00 66.94 131 GLY A CA 1
ATOM 1027 C C . GLY A 1 131 ? 1.070 2.217 -5.072 1.00 66.94 131 GLY A C 1
ATOM 1028 O O . GLY A 1 131 ? 0.221 1.780 -5.849 1.00 66.94 131 GLY A O 1
ATOM 1029 N N . ARG A 1 132 ? 1.872 1.384 -4.388 1.00 69.38 132 ARG A N 1
ATOM 1030 C CA . ARG A 1 132 ? 1.778 -0.076 -4.550 1.00 69.38 132 ARG A CA 1
ATOM 1031 C C . ARG A 1 132 ? 0.452 -0.629 -4.037 1.00 69.38 132 ARG A C 1
ATOM 1033 O O . ARG A 1 132 ? -0.085 -1.542 -4.662 1.00 69.38 132 ARG A O 1
ATOM 1040 N N . ARG A 1 133 ? -0.076 -0.096 -2.929 1.00 68.75 133 ARG A N 1
ATOM 1041 C CA . ARG A 1 133 ? -1.384 -0.513 -2.397 1.00 68.75 133 ARG A CA 1
ATOM 1042 C C . ARG A 1 133 ? -2.502 -0.135 -3.371 1.00 68.75 133 ARG A C 1
ATOM 1044 O O . ARG A 1 133 ? -3.306 -0.998 -3.714 1.00 68.75 133 ARG A O 1
ATOM 1051 N N . GLY A 1 134 ? -2.497 1.102 -3.876 1.00 73.38 134 GLY A N 1
ATOM 1052 C CA . GLY A 1 134 ? -3.440 1.547 -4.907 1.00 73.38 134 GLY A CA 1
ATOM 1053 C C . GLY A 1 134 ? -3.405 0.641 -6.137 1.00 73.38 134 GLY A C 1
ATOM 1054 O O . GLY A 1 134 ? -4.440 0.144 -6.571 1.00 73.38 134 GLY A O 1
ATOM 1055 N N . TYR A 1 135 ? -2.203 0.311 -6.614 1.00 71.81 135 TYR A N 1
ATOM 1056 C CA . TYR A 1 135 ? -2.009 -0.576 -7.761 1.00 71.81 135 TYR A CA 1
ATOM 1057 C C . TYR A 1 135 ? -2.590 -1.987 -7.566 1.00 71.81 135 TYR A C 1
ATOM 1059 O O . TYR A 1 135 ? -3.168 -2.553 -8.497 1.00 71.81 135 TYR A O 1
ATOM 1067 N N . VAL A 1 136 ? -2.445 -2.579 -6.374 1.00 73.81 136 VAL A N 1
ATOM 1068 C CA . VAL A 1 136 ? -2.989 -3.919 -6.075 1.00 73.81 136 VAL A CA 1
ATOM 1069 C C . VAL A 1 136 ? -4.511 -3.931 -6.227 1.00 73.81 136 VAL A C 1
ATOM 1071 O O . VAL A 1 136 ? -5.045 -4.829 -6.882 1.00 73.81 136 VAL A O 1
ATOM 1074 N N . TYR A 1 137 ? -5.183 -2.907 -5.696 1.00 73.44 137 TYR A N 1
ATOM 1075 C CA . TYR A 1 137 ? -6.634 -2.762 -5.802 1.00 73.44 137 TYR A CA 1
ATOM 1076 C C . TYR A 1 137 ? -7.091 -2.420 -7.226 1.00 73.44 137 TYR A C 1
ATOM 1078 O O . TYR A 1 137 ? -8.079 -2.978 -7.691 1.00 73.44 137 TYR A O 1
ATOM 1086 N N . GLN A 1 138 ? -6.339 -1.587 -7.950 1.00 69.50 138 GLN A N 1
ATOM 1087 C CA . GLN A 1 138 ? -6.647 -1.209 -9.337 1.00 69.50 138 GLN A CA 1
ATOM 1088 C C . GLN A 1 138 ? -6.527 -2.377 -10.316 1.00 69.50 138 GLN A C 1
ATOM 1090 O O . GLN A 1 138 ? -7.365 -2.566 -11.192 1.00 69.50 138 GLN A O 1
ATOM 1095 N N . THR A 1 139 ? -5.466 -3.174 -10.194 1.00 65.44 139 THR A N 1
ATOM 1096 C CA . THR A 1 139 ? -5.189 -4.245 -11.163 1.00 65.44 139 THR A CA 1
ATOM 1097 C C . THR A 1 139 ? -5.895 -5.556 -10.844 1.00 65.44 139 THR A C 1
ATOM 1099 O O . THR A 1 139 ? -5.702 -6.538 -11.566 1.00 65.44 139 THR A O 1
ATOM 1102 N N . VAL A 1 140 ? -6.687 -5.586 -9.762 1.00 63.78 140 VAL A N 1
ATOM 1103 C CA . VAL A 1 140 ? -7.350 -6.786 -9.227 1.00 63.78 140 VAL A CA 1
ATOM 1104 C C . VAL A 1 140 ? -6.364 -7.960 -9.183 1.00 63.78 140 VAL A C 1
ATOM 1106 O O . VAL A 1 140 ? -6.659 -9.106 -9.544 1.00 63.78 140 VAL A O 1
ATOM 1109 N N . GLN A 1 141 ? -5.119 -7.679 -8.787 1.00 62.50 141 GLN A N 1
ATOM 1110 C CA . GLN A 1 141 ? -4.131 -8.736 -8.668 1.00 62.50 141 GLN A CA 1
ATOM 1111 C C . GLN A 1 141 ? -4.548 -9.631 -7.504 1.00 62.50 141 GLN A C 1
ATOM 1113 O O . GLN A 1 141 ? -4.620 -9.212 -6.350 1.00 62.50 141 GLN A O 1
ATOM 1118 N N . GLN A 1 142 ? -4.804 -10.907 -7.812 1.00 58.22 142 GLN A N 1
ATOM 1119 C CA . GLN A 1 142 ? -5.179 -11.917 -6.815 1.00 58.22 142 GLN A CA 1
ATOM 1120 C C . GLN A 1 142 ? -4.161 -12.026 -5.668 1.00 58.22 142 GLN A C 1
ATOM 1122 O O . GLN A 1 142 ? -4.494 -12.510 -4.593 1.00 58.22 142 GLN A O 1
ATOM 1127 N N . ARG A 1 143 ? -2.909 -11.605 -5.892 1.00 61.75 143 ARG A N 1
ATOM 1128 C CA . ARG A 1 143 ? -1.864 -11.570 -4.868 1.00 61.75 143 ARG A CA 1
ATOM 1129 C C . ARG A 1 143 ? -1.858 -10.199 -4.193 1.00 61.75 143 ARG A C 1
ATOM 1131 O O . ARG A 1 143 ? -1.445 -9.223 -4.807 1.00 61.75 143 ARG A O 1
ATOM 1138 N N . GLY A 1 144 ? -2.280 -10.157 -2.931 1.00 66.81 144 GLY A N 1
ATOM 1139 C CA . GLY A 1 144 ? -2.213 -8.971 -2.069 1.00 66.81 144 GLY A CA 1
ATOM 1140 C C . GLY A 1 144 ? -3.543 -8.246 -1.860 1.00 66.81 144 GLY A C 1
ATOM 1141 O O . GLY A 1 144 ? -3.665 -7.503 -0.893 1.00 66.81 144 GLY A O 1
ATOM 1142 N N . THR A 1 145 ? -4.550 -8.484 -2.704 1.00 75.38 145 THR A N 1
ATOM 1143 C CA . THR A 1 145 ? -5.905 -7.966 -2.463 1.00 75.38 145 THR A CA 1
ATOM 1144 C C . THR A 1 145 ? -6.573 -8.777 -1.353 1.00 75.38 145 THR A C 1
ATOM 1146 O O . THR A 1 145 ? -6.516 -10.010 -1.372 1.00 75.38 145 THR A O 1
ATOM 1149 N N . ALA A 1 146 ? -7.223 -8.107 -0.397 1.00 79.12 146 ALA A N 1
ATOM 1150 C CA . ALA A 1 146 ? -7.979 -8.783 0.655 1.00 79.12 146 ALA A CA 1
ATOM 1151 C C . ALA A 1 146 ? -9.032 -9.727 0.049 1.00 79.12 146 ALA A C 1
ATOM 1153 O O . ALA A 1 146 ? -9.725 -9.371 -0.905 1.00 79.12 146 ALA A O 1
ATOM 1154 N N . VAL A 1 147 ? -9.172 -10.931 0.615 1.00 81.88 147 VAL A N 1
ATOM 1155 C CA . VAL A 1 147 ? -10.047 -11.985 0.065 1.00 81.88 147 VAL A CA 1
ATOM 1156 C C . VAL A 1 147 ? -11.483 -11.489 -0.104 1.00 81.88 147 VAL A C 1
ATOM 1158 O O . VAL A 1 147 ? -12.090 -11.726 -1.142 1.00 81.88 147 VAL A O 1
ATOM 1161 N N . LYS A 1 148 ? -11.995 -10.730 0.869 1.00 84.06 148 LYS A N 1
ATOM 1162 C CA . LYS A 1 148 ? -13.357 -10.184 0.831 1.00 84.06 148 LYS A CA 1
ATOM 1163 C C . LYS A 1 148 ? -13.539 -9.062 -0.185 1.00 84.06 148 LYS A C 1
ATOM 1165 O O . LYS A 1 148 ? -14.606 -8.957 -0.772 1.00 84.06 148 LYS A O 1
ATOM 1170 N N . VAL A 1 149 ? -12.490 -8.288 -0.464 1.00 83.56 149 VAL A N 1
ATOM 1171 C CA . VAL A 1 149 ? -12.505 -7.328 -1.576 1.00 83.56 149 VAL A CA 1
ATOM 1172 C C . VAL A 1 149 ? -12.552 -8.077 -2.910 1.00 83.56 149 VAL A C 1
ATOM 1174 O O . VAL A 1 149 ? -13.332 -7.716 -3.781 1.00 83.56 149 VAL A O 1
ATOM 1177 N N . LEU A 1 150 ? -11.792 -9.170 -3.065 1.00 83.31 150 LEU A N 1
ATOM 1178 C CA . LEU A 1 150 ? -11.870 -10.011 -4.268 1.00 83.31 150 LEU A CA 1
ATOM 1179 C C . LEU A 1 150 ? -13.233 -10.693 -4.440 1.00 83.31 150 LEU A C 1
ATOM 1181 O O . LEU A 1 150 ? -13.638 -10.922 -5.573 1.00 83.31 150 LEU A O 1
ATOM 1185 N N . GLU A 1 151 ? -13.903 -11.073 -3.352 1.00 85.12 151 GLU A N 1
ATOM 1186 C CA . GLU A 1 151 ? -15.276 -11.596 -3.388 1.00 85.12 151 GLU A CA 1
ATOM 1187 C C . GLU A 1 151 ? -16.259 -10.511 -3.831 1.00 85.12 151 GLU A C 1
ATOM 1189 O O . GLU A 1 151 ? -16.940 -10.713 -4.828 1.00 85.12 151 GLU A O 1
ATOM 1194 N N . ALA A 1 152 ? -16.232 -9.327 -3.212 1.00 85.81 152 ALA A N 1
ATOM 1195 C CA . ALA A 1 152 ? -17.080 -8.206 -3.618 1.00 85.81 152 ALA A CA 1
ATOM 1196 C C . ALA A 1 152 ? -16.891 -7.846 -5.106 1.00 85.81 152 ALA A C 1
ATOM 1198 O O . ALA A 1 152 ? -17.859 -7.702 -5.846 1.00 85.81 152 ALA A O 1
ATOM 1199 N N . LEU A 1 153 ? -15.643 -7.795 -5.583 1.00 84.75 153 LEU A N 1
ATOM 1200 C CA . LEU A 1 153 ? -15.349 -7.559 -7.001 1.00 84.75 153 LEU A CA 1
ATOM 1201 C C . LEU A 1 153 ? -15.910 -8.659 -7.923 1.00 84.75 153 LEU A C 1
ATOM 1203 O O . LEU A 1 153 ? -16.282 -8.375 -9.058 1.00 84.75 153 LEU A O 1
ATOM 1207 N N . LYS A 1 154 ? -15.976 -9.920 -7.471 1.00 81.69 154 LYS A N 1
ATOM 1208 C CA . LYS A 1 154 ? -16.614 -11.010 -8.239 1.00 81.69 154 LYS A CA 1
ATOM 1209 C C . LYS A 1 154 ? -18.133 -10.902 -8.241 1.00 81.69 154 LYS A C 1
ATOM 1211 O O . LYS A 1 154 ? -18.747 -11.290 -9.230 1.00 81.69 154 LYS A O 1
ATOM 1216 N N . ASP A 1 155 ? -18.703 -10.368 -7.169 1.00 85.06 155 ASP A N 1
ATOM 1217 C CA . ASP A 1 155 ? -20.142 -10.166 -7.004 1.00 85.06 155 ASP A CA 1
ATOM 1218 C C . ASP A 1 155 ? -20.646 -8.903 -7.734 1.00 85.06 155 ASP A C 1
ATOM 1220 O O . ASP A 1 155 ? -21.821 -8.557 -7.648 1.00 85.06 155 ASP A O 1
ATOM 1224 N N . GLY A 1 156 ? -19.772 -8.224 -8.487 1.00 86.00 156 GLY A N 1
ATOM 1225 C CA . GLY A 1 156 ? -20.117 -7.062 -9.307 1.00 86.00 156 GLY A CA 1
ATOM 1226 C C . GLY A 1 156 ? -20.052 -5.726 -8.570 1.00 86.00 156 GLY A C 1
ATOM 1227 O O . GLY A 1 156 ? -20.543 -4.731 -9.097 1.00 86.00 156 GLY A O 1
ATOM 1228 N N . TYR A 1 157 ? -19.461 -5.689 -7.371 1.00 83.38 157 TYR A N 1
AT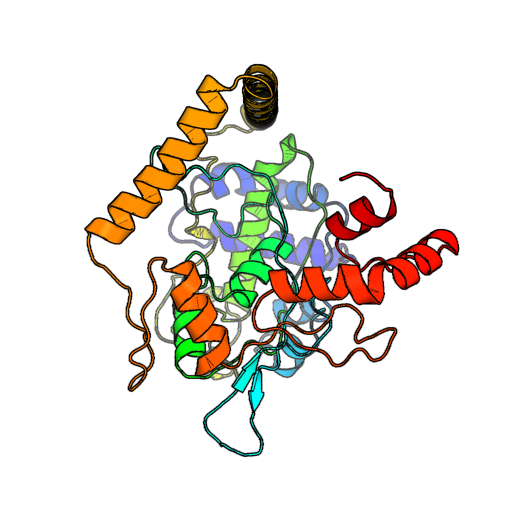OM 1229 C CA . TYR A 1 157 ? -19.123 -4.435 -6.701 1.00 83.38 157 TYR A CA 1
ATOM 1230 C C . TYR A 1 157 ? -17.872 -3.806 -7.308 1.00 83.38 157 TYR A C 1
ATOM 1232 O O . TYR A 1 157 ? -17.047 -4.461 -7.945 1.00 83.38 157 TYR A O 1
ATOM 1240 N N . GLU A 1 158 ? -17.700 -2.522 -7.024 1.00 83.19 158 GLU A N 1
ATOM 1241 C CA . GLU A 1 158 ? -16.667 -1.690 -7.619 1.00 83.19 158 GLU A CA 1
ATOM 1242 C C . GLU A 1 158 ? -15.987 -0.840 -6.562 1.00 83.19 158 GLU A C 1
ATOM 1244 O O . GLU A 1 158 ? -16.604 -0.405 -5.585 1.00 83.19 158 GLU A O 1
ATOM 1249 N N . ILE A 1 159 ? -14.712 -0.548 -6.787 1.00 84.06 159 ILE A N 1
ATOM 1250 C CA . ILE A 1 159 ? -13.962 0.357 -5.926 1.00 84.06 159 ILE A CA 1
ATOM 1251 C C . ILE A 1 159 ? -14.167 1.770 -6.451 1.00 84.06 159 ILE A C 1
ATOM 1253 O O . ILE A 1 159 ? -13.376 2.245 -7.245 1.00 84.06 159 ILE A O 1
ATOM 1257 N N . THR A 1 160 ? -15.206 2.458 -5.989 1.00 85.12 160 THR A N 1
ATOM 1258 C CA . THR A 1 160 ? -15.492 3.836 -6.432 1.00 85.12 160 THR A CA 1
ATOM 1259 C C . THR A 1 160 ? -14.520 4.871 -5.861 1.00 85.12 160 THR A C 1
ATOM 1261 O O . THR A 1 160 ? -14.364 5.956 -6.423 1.00 85.12 160 THR A O 1
ATOM 1264 N N . HIS A 1 161 ? -13.860 4.553 -4.744 1.00 85.50 161 HIS A N 1
ATOM 1265 C CA . HIS A 1 161 ? -12.974 5.470 -4.040 1.00 85.50 161 HIS A CA 1
ATOM 1266 C C . HIS A 1 161 ? -11.886 4.724 -3.253 1.00 85.50 161 HIS A C 1
ATOM 1268 O O . HIS A 1 161 ? -12.157 3.702 -2.620 1.00 85.50 161 HIS A O 1
ATOM 1274 N N . ILE A 1 162 ? -10.662 5.263 -3.257 1.00 87.19 162 ILE A N 1
ATOM 1275 C CA . ILE A 1 162 ? -9.561 4.837 -2.380 1.00 87.19 162 ILE A CA 1
ATOM 1276 C C . ILE A 1 162 ? -9.097 6.057 -1.582 1.00 87.19 162 ILE A C 1
ATOM 1278 O O . ILE A 1 162 ? -8.294 6.860 -2.064 1.00 87.19 162 ILE A O 1
ATOM 1282 N N . GLY A 1 163 ? -9.613 6.173 -0.361 1.00 89.19 163 GLY A N 1
ATOM 1283 C CA . GLY A 1 163 ? -9.307 7.275 0.543 1.00 89.19 163 GLY A CA 1
ATOM 1284 C C . GLY A 1 163 ? -8.004 7.055 1.302 1.00 89.19 163 GLY A C 1
ATOM 1285 O O . GLY A 1 163 ? -7.765 5.982 1.862 1.00 89.19 163 GLY A O 1
ATOM 1286 N N . VAL A 1 164 ? -7.159 8.081 1.346 1.00 90.12 164 VAL A N 1
ATOM 1287 C CA . VAL A 1 164 ? -5.968 8.102 2.202 1.00 90.12 164 VAL A CA 1
ATOM 1288 C C . VAL A 1 164 ? -6.390 8.574 3.593 1.00 90.12 164 VAL A C 1
ATOM 1290 O O . VAL A 1 164 ? -6.978 9.642 3.721 1.00 90.12 164 VAL A O 1
ATOM 1293 N N . LEU A 1 165 ? -6.103 7.797 4.642 1.00 90.88 165 LEU A N 1
ATOM 1294 C CA . LEU A 1 165 ? -6.416 8.178 6.031 1.00 90.88 165 LEU A CA 1
ATOM 1295 C C . LEU A 1 165 ? -5.301 9.018 6.660 1.00 90.88 165 LEU A C 1
ATOM 1297 O O . LEU A 1 165 ? -5.562 10.026 7.311 1.00 90.88 165 LEU A O 1
ATOM 1301 N N . TYR A 1 166 ? -4.056 8.610 6.440 1.00 90.56 166 TYR A N 1
ATOM 1302 C CA . TYR A 1 166 ? -2.862 9.322 6.872 1.00 90.56 166 TYR A CA 1
ATOM 1303 C C . TYR A 1 166 ? -1.721 9.048 5.887 1.00 90.56 166 TYR A C 1
ATOM 1305 O O . TYR A 1 166 ? -1.773 8.089 5.108 1.00 90.56 166 TYR A O 1
ATOM 1313 N N . LYS A 1 167 ? -0.698 9.899 5.907 1.00 88.50 167 LYS A N 1
ATOM 1314 C CA . LYS A 1 167 ? 0.554 9.700 5.176 1.00 88.50 167 LYS A CA 1
ATOM 1315 C C . LYS A 1 167 ? 1.693 10.390 5.912 1.00 88.50 167 LYS A C 1
ATOM 1317 O O . LYS A 1 167 ? 1.467 11.330 6.665 1.00 88.50 167 LYS A O 1
ATOM 1322 N N . HIS A 1 168 ? 2.902 9.949 5.629 1.00 85.81 168 HIS A N 1
ATOM 1323 C CA . HIS A 1 168 ? 4.122 10.611 6.052 1.00 85.81 168 HIS A CA 1
ATOM 1324 C C . HIS A 1 168 ? 5.214 10.389 5.003 1.00 85.81 168 HIS A C 1
ATOM 1326 O O . HIS A 1 168 ? 5.042 9.562 4.097 1.00 85.81 168 HIS A O 1
ATOM 1332 N N . ASP A 1 169 ? 6.320 11.116 5.125 1.00 82.50 169 ASP A N 1
ATOM 1333 C CA . ASP A 1 169 ? 7.455 10.971 4.218 1.00 82.50 169 ASP A CA 1
ATOM 1334 C C . ASP A 1 169 ? 8.186 9.639 4.432 1.00 82.50 169 ASP A C 1
ATOM 1336 O O . ASP A 1 169 ? 8.142 9.036 5.506 1.00 82.50 169 ASP A O 1
ATOM 1340 N N . ILE A 1 170 ? 8.845 9.138 3.384 1.00 74.62 170 ILE A N 1
ATOM 1341 C CA . ILE A 1 170 ? 9.640 7.910 3.491 1.00 74.62 170 ILE A CA 1
ATOM 1342 C C . ILE A 1 170 ? 10.818 8.198 4.429 1.00 74.62 170 ILE A C 1
ATOM 1344 O O . ILE A 1 170 ? 11.604 9.098 4.130 1.00 74.62 170 ILE A O 1
ATOM 1348 N N . PRO A 1 171 ? 10.974 7.441 5.523 1.00 71.88 171 PRO A N 1
ATOM 1349 C CA . PRO A 1 171 ? 11.972 7.774 6.523 1.00 71.88 171 PRO A CA 1
ATOM 1350 C C . PRO A 1 171 ? 13.389 7.380 6.124 1.00 71.88 171 PRO A C 1
ATOM 1352 O O . PRO A 1 171 ? 13.607 6.634 5.160 1.00 71.88 171 PRO A O 1
ATOM 1355 N N . HIS A 1 172 ? 14.360 7.836 6.918 1.00 75.88 172 HIS A N 1
ATOM 1356 C CA . HIS A 1 172 ? 15.726 7.346 6.820 1.00 75.88 172 HIS A CA 1
ATOM 1357 C C . HIS A 1 172 ? 15.785 5.846 7.157 1.00 75.88 172 HIS A C 1
ATOM 1359 O O . HIS A 1 172 ? 14.964 5.312 7.903 1.00 75.88 172 HIS A O 1
ATOM 1365 N N . GLY A 1 173 ? 16.761 5.135 6.584 1.00 73.25 173 GLY A N 1
ATOM 1366 C CA . GLY A 1 173 ? 16.842 3.676 6.712 1.00 73.25 173 GLY A CA 1
ATOM 1367 C C . GLY A 1 173 ? 16.994 3.191 8.157 1.00 73.25 173 GLY A C 1
ATOM 1368 O O . GLY A 1 173 ? 16.496 2.119 8.492 1.00 73.25 173 GLY A O 1
ATOM 1369 N N . ASP A 1 174 ? 17.641 3.989 9.007 1.00 74.56 174 ASP A N 1
ATOM 1370 C CA . ASP A 1 174 ? 17.861 3.665 10.423 1.00 74.56 174 ASP A CA 1
ATOM 1371 C C . ASP A 1 174 ? 16.558 3.683 11.244 1.00 74.56 174 ASP A C 1
ATOM 1373 O O . ASP A 1 174 ? 16.443 2.964 12.238 1.00 74.56 174 ASP A O 1
ATOM 1377 N N . ASP A 1 175 ? 15.551 4.416 10.767 1.00 78.12 175 ASP A N 1
ATOM 1378 C CA . ASP A 1 175 ? 14.267 4.631 11.439 1.00 78.12 175 ASP A CA 1
ATOM 1379 C C . ASP A 1 175 ? 13.186 3.646 10.957 1.00 78.12 175 ASP A C 1
ATOM 1381 O O . ASP A 1 175 ? 12.108 3.538 11.549 1.00 78.12 175 ASP A O 1
ATOM 1385 N N . GLU A 1 176 ? 13.475 2.885 9.890 1.00 77.62 176 GLU A N 1
ATOM 1386 C CA . GLU A 1 176 ? 12.546 1.946 9.246 1.00 77.62 176 GLU A CA 1
ATOM 1387 C C . GLU A 1 176 ? 11.898 0.961 10.244 1.00 77.62 176 GLU A C 1
ATOM 1389 O O . GLU A 1 176 ? 10.679 0.770 10.163 1.00 77.62 176 GLU A O 1
ATOM 1394 N N . PRO A 1 177 ? 12.622 0.353 11.213 1.00 79.06 177 PRO A N 1
ATOM 1395 C CA . PRO A 1 177 ? 12.007 -0.587 12.151 1.00 79.06 177 PRO A CA 1
ATOM 1396 C C . PRO A 1 177 ? 10.970 0.061 13.072 1.00 79.06 177 PRO A C 1
ATOM 1398 O O . PRO A 1 177 ? 9.881 -0.491 13.253 1.00 79.06 177 PRO A O 1
ATOM 1401 N N . LEU A 1 178 ? 11.289 1.232 13.632 1.00 77.56 178 LEU A N 1
ATOM 1402 C CA . LEU A 1 178 ? 10.402 1.942 14.554 1.00 77.56 178 LEU A CA 1
ATOM 1403 C C . LEU A 1 178 ? 9.168 2.468 13.817 1.00 77.56 178 LEU A C 1
ATOM 1405 O O . LEU A 1 178 ? 8.038 2.306 14.275 1.00 77.56 178 LEU A O 1
ATOM 1409 N N . LEU A 1 179 ? 9.362 3.007 12.618 1.00 80.44 179 LEU A N 1
ATOM 1410 C CA . LEU A 1 179 ? 8.264 3.537 11.818 1.00 80.44 179 LEU A CA 1
ATOM 1411 C C . LEU A 1 179 ? 7.390 2.455 11.204 1.00 80.44 179 LEU A C 1
ATOM 1413 O O . LEU A 1 179 ? 6.187 2.656 11.030 1.00 80.44 179 LEU A O 1
ATOM 1417 N N . ARG A 1 180 ? 7.940 1.271 10.921 1.00 80.62 180 ARG A N 1
ATOM 1418 C CA . ARG A 1 180 ? 7.120 0.108 10.568 1.00 80.62 180 ARG A CA 1
ATOM 1419 C C . ARG A 1 180 ? 6.210 -0.288 11.726 1.00 80.62 180 ARG A C 1
ATOM 1421 O O . ARG A 1 180 ? 5.056 -0.636 11.481 1.00 80.62 180 ARG A O 1
ATOM 1428 N N . LEU A 1 181 ? 6.706 -0.236 12.962 1.00 80.69 181 LEU A N 1
ATOM 1429 C CA . LEU A 1 181 ? 5.873 -0.503 14.130 1.00 80.69 181 LEU A CA 1
ATOM 1430 C C . LEU A 1 181 ? 4.778 0.529 14.299 1.00 80.69 181 LEU A C 1
ATOM 1432 O O . LEU A 1 181 ? 3.620 0.153 14.455 1.00 80.69 181 LEU A O 1
ATOM 1436 N N . LEU A 1 182 ? 5.134 1.807 14.211 1.00 82.56 182 LEU A N 1
ATOM 1437 C CA . LEU A 1 182 ? 4.169 2.888 14.315 1.00 82.56 182 LEU A CA 1
ATOM 1438 C C . LEU A 1 182 ? 3.092 2.775 13.221 1.00 82.56 182 LEU A C 1
ATOM 1440 O O . LEU A 1 182 ? 1.903 2.811 13.525 1.00 82.56 182 LEU A O 1
ATOM 1444 N N . ASN A 1 183 ? 3.475 2.490 11.973 1.00 84.62 183 ASN A N 1
ATOM 1445 C CA . ASN A 1 183 ? 2.522 2.221 10.895 1.00 84.62 183 ASN A CA 1
ATOM 1446 C C . ASN A 1 183 ? 1.618 1.016 11.171 1.00 84.62 183 ASN A C 1
ATOM 1448 O O . ASN A 1 183 ? 0.425 1.085 10.894 1.00 84.62 183 ASN A O 1
ATOM 1452 N N . LYS A 1 184 ? 2.144 -0.076 11.739 1.00 84.25 184 LYS A N 1
ATOM 1453 C CA . LYS A 1 184 ? 1.315 -1.221 12.149 1.00 84.25 184 LYS A CA 1
ATOM 1454 C C . LYS A 1 184 ? 0.323 -0.853 13.235 1.00 84.25 184 LYS A C 1
ATOM 1456 O O . LYS A 1 184 ? -0.836 -1.252 13.138 1.00 84.25 184 LYS A O 1
ATOM 1461 N N . SER A 1 185 ? 0.765 -0.106 14.243 1.00 82.50 185 SER A N 1
ATOM 1462 C CA . SER A 1 185 ? -0.099 0.378 15.319 1.00 82.50 185 SER A CA 1
ATOM 1463 C C . SER A 1 185 ? -1.205 1.268 14.772 1.00 82.50 185 SER A C 1
ATOM 1465 O O . SER A 1 185 ? -2.372 1.017 15.061 1.00 82.50 185 SER A O 1
ATOM 1467 N N . MET A 1 186 ? -0.862 2.241 13.922 1.00 84.50 186 MET A N 1
ATOM 1468 C CA . MET A 1 186 ? -1.836 3.129 13.286 1.00 84.50 186 MET A CA 1
ATOM 1469 C C . MET A 1 186 ? -2.797 2.360 12.376 1.00 84.50 186 MET A C 1
ATOM 1471 O O . MET A 1 186 ? -4.008 2.528 12.489 1.00 84.50 186 MET A O 1
ATOM 1475 N N . GLU A 1 187 ? -2.298 1.478 11.507 1.00 86.31 187 GLU A N 1
ATOM 1476 C CA . GLU A 1 187 ? -3.133 0.674 10.608 1.00 86.31 187 GLU A CA 1
ATOM 1477 C C . GLU A 1 187 ? -4.090 -0.227 11.393 1.00 86.31 187 GLU A C 1
ATOM 1479 O O . GLU A 1 187 ? -5.280 -0.285 11.078 1.00 86.31 187 GLU A O 1
ATOM 1484 N N . ALA A 1 188 ? -3.609 -0.880 12.453 1.00 84.19 188 ALA A N 1
ATOM 1485 C CA . ALA A 1 188 ? -4.448 -1.671 13.342 1.00 84.19 188 ALA A CA 1
ATOM 1486 C C . ALA A 1 188 ? -5.497 -0.798 14.038 1.00 84.19 188 ALA A C 1
ATOM 1488 O O . ALA A 1 188 ? -6.686 -1.114 13.989 1.00 84.19 188 ALA A O 1
ATOM 1489 N N . GLN A 1 189 ? -5.080 0.323 14.629 1.00 83.69 189 GLN A N 1
ATOM 1490 C CA . GLN A 1 189 ? -5.970 1.246 15.322 1.00 83.69 189 GLN A CA 1
ATOM 1491 C C . GLN A 1 189 ? -7.072 1.757 14.396 1.00 83.69 189 GLN A C 1
ATOM 1493 O O . GLN A 1 189 ? -8.238 1.693 14.768 1.00 83.69 189 GLN A O 1
ATOM 1498 N N . LEU A 1 190 ? -6.731 2.226 13.195 1.00 87.69 190 LEU A N 1
ATOM 1499 C CA . LEU A 1 190 ? -7.694 2.728 12.213 1.00 87.69 190 LEU A CA 1
ATOM 1500 C C . LEU A 1 190 ? -8.612 1.607 11.714 1.00 87.69 190 LEU A C 1
ATOM 1502 O O . LEU A 1 190 ? -9.819 1.812 11.596 1.00 87.69 190 LEU A O 1
ATOM 1506 N N . THR A 1 191 ? -8.071 0.404 11.490 1.00 86.19 191 THR A N 1
ATOM 1507 C CA . THR A 1 191 ? -8.859 -0.766 11.072 1.00 86.19 191 THR A CA 1
ATOM 1508 C C . THR A 1 191 ? -9.904 -1.131 12.118 1.00 86.19 191 THR A C 1
ATOM 1510 O O . THR A 1 191 ? -11.072 -1.312 11.777 1.00 86.19 191 THR A O 1
ATOM 1513 N N . PHE A 1 192 ? -9.521 -1.220 13.392 1.00 83.88 192 PHE A N 1
ATOM 1514 C CA . PHE A 1 192 ? -10.482 -1.500 14.457 1.00 83.88 192 PHE A CA 1
ATOM 1515 C C . PHE A 1 192 ? -11.415 -0.319 14.669 1.00 83.88 192 PHE A C 1
ATOM 1517 O O . PHE A 1 192 ? -12.626 -0.508 14.750 1.00 83.88 192 PHE A O 1
ATOM 1524 N N . ARG A 1 193 ? -10.880 0.905 14.669 1.00 85.31 193 ARG A N 1
ATOM 1525 C CA . ARG A 1 193 ? -11.667 2.108 14.905 1.00 85.31 193 ARG A CA 1
ATOM 1526 C C . ARG A 1 193 ? -12.811 2.240 13.926 1.00 85.31 193 ARG A C 1
ATOM 1528 O O . ARG A 1 193 ? -13.930 2.487 14.343 1.00 85.31 193 ARG A O 1
ATOM 1535 N N . PHE A 1 194 ? -12.528 2.100 12.642 1.00 87.00 194 PHE A N 1
ATOM 1536 C CA . PHE A 1 194 ? -13.531 2.241 11.600 1.00 87.00 194 PHE A CA 1
ATOM 1537 C C . PHE A 1 194 ? -14.284 0.938 11.347 1.00 87.00 194 PHE A C 1
ATOM 1539 O O . PHE A 1 194 ? -14.979 0.820 10.352 1.00 87.00 194 PHE A O 1
ATOM 1546 N N . GLY A 1 195 ? -14.146 -0.074 12.211 1.00 79.12 195 GLY A N 1
ATOM 1547 C CA . GLY A 1 195 ? -14.828 -1.350 12.023 1.00 79.12 195 GLY A CA 1
ATOM 1548 C C . GLY A 1 195 ? -14.491 -2.005 10.681 1.00 79.12 195 GLY A C 1
ATOM 1549 O O . GLY A 1 195 ? -15.317 -2.715 10.116 1.00 79.12 195 GLY A O 1
ATOM 1550 N N . GLY A 1 196 ? -13.281 -1.801 10.160 1.00 76.75 196 GLY A N 1
ATOM 1551 C CA . GLY A 1 196 ? -12.840 -2.357 8.883 1.00 76.75 196 GLY A CA 1
ATOM 1552 C C . GLY A 1 196 ? -12.855 -3.888 8.847 1.00 76.75 196 GLY A C 1
ATOM 1553 O O . GLY A 1 196 ? -12.762 -4.467 7.769 1.00 76.75 196 GLY A O 1
ATOM 1554 N N . MET A 1 197 ? -13.007 -4.554 9.997 1.00 80.12 197 MET A N 1
ATOM 1555 C CA . MET A 1 197 ? -13.071 -6.007 10.115 1.00 80.12 197 MET A CA 1
ATOM 1556 C C . MET A 1 197 ? -14.382 -6.591 9.583 1.00 80.12 197 MET A C 1
ATOM 1558 O O . MET A 1 197 ? -15.479 -6.101 9.868 1.00 80.12 197 MET A O 1
ATOM 1562 N N . HIS A 1 198 ? -14.247 -7.681 8.828 1.00 81.44 198 HIS A N 1
ATOM 1563 C CA . HIS A 1 198 ? -15.350 -8.295 8.101 1.00 81.44 198 HIS A CA 1
ATOM 1564 C C . HIS A 1 198 ? -16.487 -8.804 8.985 1.00 81.44 198 HIS A C 1
ATOM 1566 O O . HIS A 1 198 ? -17.650 -8.486 8.745 1.00 81.44 198 HIS A O 1
ATOM 1572 N N . SER A 1 199 ? -16.166 -9.593 10.005 1.00 81.19 199 SER A N 1
ATOM 1573 C CA . SER A 1 199 ? -17.191 -10.226 10.828 1.00 81.19 199 SER A CA 1
ATOM 1574 C C . SER A 1 199 ? -17.647 -9.283 11.938 1.00 81.19 199 SER A C 1
ATOM 1576 O O . SER A 1 199 ? -16.818 -8.835 12.726 1.00 81.19 199 SER A O 1
ATOM 1578 N N . LYS A 1 200 ? -18.958 -9.028 12.035 1.00 81.06 200 LYS A N 1
ATOM 1579 C CA . LYS A 1 200 ? -19.560 -8.269 13.150 1.00 81.06 200 LYS A CA 1
ATOM 1580 C C . LYS A 1 200 ? -19.606 -9.093 14.439 1.00 81.06 200 LYS A C 1
ATOM 1582 O O . LYS A 1 200 ? -19.404 -8.556 15.518 1.00 81.06 200 LYS A O 1
ATOM 1587 N N . ASP A 1 201 ? -19.771 -10.407 14.297 1.00 80.44 201 ASP A N 1
ATOM 1588 C CA . ASP A 1 201 ? -20.026 -11.313 15.426 1.00 80.44 201 ASP A CA 1
ATOM 1589 C C . ASP A 1 201 ? -18.776 -12.057 15.909 1.00 80.44 201 ASP A C 1
ATOM 1591 O O . ASP A 1 201 ? -18.825 -12.832 16.864 1.00 80.44 201 ASP A O 1
ATOM 1595 N N . LYS A 1 202 ? -17.639 -11.874 15.225 1.00 80.69 202 LYS A N 1
ATOM 1596 C CA . LYS A 1 202 ? -16.396 -12.542 15.607 1.00 80.69 202 LYS A CA 1
ATOM 1597 C C . LYS A 1 202 ? -15.632 -11.619 16.529 1.00 80.69 202 LYS A C 1
ATOM 1599 O O . LYS A 1 202 ? -15.240 -10.530 16.119 1.00 80.69 202 LYS A O 1
ATOM 1604 N N . ASP A 1 203 ? -15.354 -12.095 17.732 1.00 75.88 203 ASP A N 1
ATOM 1605 C CA . ASP A 1 203 ? -14.414 -11.406 18.594 1.00 75.88 203 ASP A CA 1
ATOM 1606 C C . ASP A 1 203 ? -12.993 -11.569 18.036 1.00 75.88 203 ASP A C 1
ATOM 1608 O O . ASP A 1 203 ? -12.457 -12.673 17.901 1.00 75.88 203 ASP A O 1
ATOM 1612 N N . TYR A 1 204 ? -12.390 -10.443 17.668 1.00 75.00 204 TYR A N 1
ATOM 1613 C CA . TYR A 1 204 ? -10.991 -10.364 17.257 1.00 75.00 204 TYR A CA 1
ATOM 1614 C C . TYR A 1 204 ? -10.059 -10.078 18.450 1.00 75.00 204 TYR A C 1
ATOM 1616 O O . TYR A 1 204 ? -8.890 -9.763 18.237 1.00 75.00 204 TYR A O 1
ATOM 1624 N N . ASN A 1 205 ? -10.569 -10.189 19.685 1.00 73.19 205 ASN A N 1
ATOM 1625 C CA . ASN A 1 205 ? -9.964 -9.748 20.948 1.00 73.19 205 ASN A CA 1
ATOM 1626 C C . ASN A 1 205 ? -9.622 -8.252 20.958 1.00 73.19 205 ASN A C 1
ATOM 1628 O O . ASN A 1 205 ? -8.659 -7.831 21.590 1.00 73.19 205 ASN A O 1
ATOM 1632 N N . MET A 1 206 ? -10.375 -7.472 20.183 1.00 73.88 206 MET A N 1
ATOM 1633 C CA . MET A 1 206 ? -10.126 -6.050 19.922 1.00 73.88 206 MET A CA 1
ATOM 1634 C C . MET A 1 206 ? -11.430 -5.246 19.863 1.00 73.88 206 MET A C 1
ATOM 1636 O O . MET A 1 206 ? -11.428 -4.091 19.440 1.00 73.88 206 MET A O 1
ATOM 1640 N N . GLY A 1 207 ? -12.556 -5.846 20.272 1.00 73.12 207 GLY A N 1
ATOM 1641 C CA . GLY A 1 207 ? -13.857 -5.173 20.292 1.00 73.12 207 GLY A CA 1
ATOM 1642 C C . GLY A 1 207 ? -13.848 -3.915 21.165 1.00 73.12 207 GLY A C 1
ATOM 1643 O O . GLY A 1 207 ? -14.465 -2.921 20.804 1.00 73.12 207 GLY A O 1
ATOM 1644 N N . HIS A 1 208 ? -13.051 -3.906 22.240 1.00 77.25 208 HIS A N 1
ATOM 1645 C CA . HIS A 1 208 ? -12.869 -2.753 23.132 1.00 77.25 208 HIS A CA 1
ATOM 1646 C C . HIS A 1 208 ? -12.186 -1.543 22.475 1.00 77.25 208 HIS A C 1
ATOM 1648 O O . HIS A 1 208 ? -12.214 -0.449 23.036 1.00 77.25 208 HIS A O 1
ATOM 1654 N N . LEU A 1 209 ? -11.562 -1.704 21.302 1.00 75.88 209 LEU A N 1
ATOM 1655 C CA . LEU A 1 209 ? -10.972 -0.589 20.549 1.00 75.88 209 LEU A CA 1
ATOM 1656 C C . LEU A 1 209 ? -11.999 0.157 19.686 1.00 75.88 209 LEU A C 1
ATOM 1658 O O . LEU A 1 209 ? -11.787 1.329 19.341 1.00 75.88 209 LEU A O 1
ATOM 1662 N N . VAL A 1 210 ? -13.117 -0.498 19.371 1.00 83.44 210 VAL A N 1
ATOM 1663 C CA . VAL A 1 210 ? -14.281 0.121 18.739 1.00 83.44 210 VAL A CA 1
ATOM 1664 C C . VAL A 1 210 ? -15.054 0.853 19.836 1.00 83.44 210 VAL A C 1
ATOM 1666 O O . VAL A 1 210 ? -15.477 0.236 20.804 1.00 83.44 210 VAL A O 1
ATOM 1669 N N . SER A 1 211 ? -15.229 2.176 19.734 1.00 83.00 211 SER A N 1
ATOM 1670 C CA . SER A 1 211 ? -15.983 2.929 20.762 1.00 83.00 211 SER A CA 1
ATOM 1671 C C . SER A 1 211 ? -17.442 3.165 20.389 1.00 83.00 211 SER A C 1
ATOM 1673 O O . SER A 1 211 ? -18.058 4.094 20.907 1.00 83.00 211 SER A O 1
ATOM 1675 N N . PHE A 1 212 ? -17.951 2.402 19.434 1.00 87.38 212 PHE A N 1
ATOM 1676 C CA . PHE A 1 212 ? -19.323 2.479 18.969 1.00 87.38 212 PHE A CA 1
ATOM 1677 C C . PHE A 1 212 ? -19.841 1.071 18.704 1.00 87.38 212 PHE A C 1
ATOM 1679 O O . PHE A 1 212 ? -19.062 0.132 18.520 1.00 87.38 212 PHE A O 1
ATOM 1686 N N . ASP A 1 213 ? -21.160 0.926 18.688 1.00 87.12 213 ASP A N 1
ATOM 1687 C CA . ASP A 1 213 ? -21.797 -0.344 18.377 1.00 87.12 213 ASP A CA 1
ATOM 1688 C C . ASP A 1 213 ? -21.648 -0.646 16.874 1.00 87.12 213 ASP A C 1
ATOM 1690 O O . ASP A 1 213 ? -22.012 0.158 16.014 1.00 87.12 213 ASP A O 1
ATOM 1694 N N . LEU A 1 214 ? -21.105 -1.821 16.542 1.00 86.12 214 LEU A N 1
ATOM 1695 C CA . LEU A 1 214 ? -20.913 -2.268 15.160 1.00 86.12 214 LEU A CA 1
ATOM 1696 C C . LEU A 1 214 ? -22.230 -2.454 14.396 1.00 86.12 214 LEU A C 1
ATOM 1698 O O . LEU A 1 214 ? -22.193 -2.560 13.170 1.00 86.12 214 LEU A O 1
ATOM 1702 N N . THR A 1 215 ? -23.379 -2.495 15.073 1.00 87.12 215 THR A N 1
ATOM 1703 C CA . THR A 1 215 ? -24.693 -2.509 14.416 1.00 87.12 215 THR A CA 1
ATOM 1704 C C . THR A 1 215 ? -25.102 -1.139 13.869 1.00 87.12 215 THR A C 1
ATOM 1706 O O . THR A 1 215 ? -25.941 -1.077 12.975 1.00 87.12 215 THR A O 1
ATOM 1709 N N . GLN A 1 216 ? -24.479 -0.050 14.337 1.00 90.12 216 GLN A N 1
ATOM 1710 C CA . GLN A 1 216 ? -24.826 1.326 13.950 1.00 90.12 216 GLN A CA 1
ATOM 1711 C C . GLN A 1 216 ? -24.190 1.784 12.630 1.00 90.12 216 GLN A C 1
ATOM 1713 O O . GLN A 1 216 ? -24.524 2.852 12.128 1.00 90.12 216 GLN A O 1
ATOM 1718 N N . ARG A 1 217 ? -23.240 1.025 12.073 1.00 88.44 217 ARG A N 1
ATOM 1719 C CA . ARG A 1 217 ? -22.506 1.423 10.862 1.00 88.44 217 ARG A CA 1
ATOM 1720 C C . ARG A 1 217 ? -23.310 1.154 9.585 1.00 88.44 217 ARG A C 1
ATOM 1722 O O . ARG A 1 217 ? -23.934 0.105 9.441 1.00 88.44 217 ARG A O 1
ATOM 1729 N N . GLU A 1 218 ? -23.184 2.052 8.615 1.00 90.06 218 GLU A N 1
ATOM 1730 C CA . GLU A 1 218 ? -23.836 1.955 7.296 1.00 90.06 218 GLU A CA 1
ATOM 1731 C C . GLU A 1 218 ? -23.057 1.107 6.276 1.00 90.06 218 GLU A C 1
ATOM 1733 O O . GLU A 1 218 ? -23.485 0.934 5.138 1.00 90.06 218 GLU A O 1
ATOM 1738 N N . TYR A 1 219 ? -21.882 0.609 6.659 1.00 88.38 219 TYR A N 1
ATOM 1739 C CA . TYR A 1 219 ? -20.956 -0.094 5.777 1.00 88.38 219 TYR A CA 1
ATOM 1740 C C . TYR A 1 219 ? -20.422 -1.360 6.436 1.00 88.38 219 TYR A C 1
ATOM 1742 O O . TYR A 1 219 ? -20.318 -1.470 7.659 1.00 88.38 219 TYR A O 1
ATOM 1750 N N . ASP A 1 220 ? -20.044 -2.334 5.620 1.00 85.31 220 ASP A N 1
ATOM 1751 C CA . ASP A 1 220 ? -19.402 -3.542 6.109 1.00 85.31 220 ASP A CA 1
ATOM 1752 C C . ASP A 1 220 ? -17.883 -3.413 6.082 1.00 85.31 220 ASP A C 1
ATOM 1754 O O . ASP A 1 220 ? -17.290 -2.794 5.198 1.00 85.31 220 ASP A O 1
ATOM 1758 N N . GLY A 1 221 ? -17.235 -4.031 7.066 1.00 83.38 221 GLY A N 1
ATOM 1759 C CA . GLY A 1 221 ? -15.803 -4.251 6.997 1.00 83.38 221 GLY A CA 1
ATOM 1760 C C . GLY A 1 221 ? -15.486 -5.297 5.928 1.00 83.38 221 GLY A C 1
ATOM 1761 O O . GLY A 1 221 ? -16.219 -6.269 5.740 1.00 83.38 221 GLY A O 1
ATOM 1762 N N . LEU A 1 222 ? -14.371 -5.118 5.228 1.00 77.44 222 LEU A N 1
ATOM 1763 C CA . LEU A 1 222 ? -13.865 -6.082 4.242 1.00 77.44 222 LEU A CA 1
ATOM 1764 C C . LEU A 1 222 ? -12.444 -6.550 4.574 1.00 77.44 222 LEU A C 1
ATOM 1766 O O . LEU A 1 222 ? -11.866 -7.373 3.864 1.00 77.44 222 LEU A O 1
ATOM 1770 N N . CYS A 1 223 ? -11.872 -6.069 5.674 1.00 80.31 223 CYS A N 1
ATOM 1771 C CA . CYS A 1 223 ? -10.587 -6.532 6.152 1.00 80.31 223 CYS A CA 1
ATOM 1772 C C . CYS A 1 223 ? -10.757 -7.859 6.900 1.00 80.31 223 CYS A C 1
ATOM 1774 O O . CYS A 1 223 ? -11.561 -7.993 7.824 1.00 80.31 223 CYS A O 1
ATOM 1776 N N . THR A 1 224 ? -9.993 -8.870 6.502 1.00 73.44 224 THR A N 1
ATOM 1777 C CA . THR A 1 224 ? -9.961 -10.178 7.177 1.00 73.44 224 THR A CA 1
ATOM 1778 C C . THR A 1 224 ? -8.738 -10.344 8.070 1.00 73.44 224 THR A C 1
ATOM 1780 O O . THR A 1 224 ? -8.560 -11.406 8.664 1.00 73.44 224 THR A O 1
ATOM 1783 N N . HIS A 1 225 ? -7.882 -9.326 8.136 1.00 77.69 225 HIS A N 1
ATOM 1784 C CA . HIS A 1 225 ? -6.536 -9.416 8.678 1.00 77.69 225 HIS A CA 1
ATOM 1785 C C . HIS A 1 225 ? -6.205 -8.180 9.513 1.00 77.69 225 HIS A C 1
ATOM 1787 O O . HIS A 1 225 ? -6.500 -7.064 9.108 1.00 77.69 225 HIS A O 1
ATOM 1793 N N . SER A 1 226 ? -5.581 -8.369 10.671 1.00 81.50 226 SER A N 1
ATOM 1794 C CA . SER A 1 226 ? -5.034 -7.249 11.442 1.00 81.50 226 SER A CA 1
ATOM 1795 C C . SER A 1 226 ? -3.569 -7.072 11.076 1.00 81.50 226 SER A C 1
ATOM 1797 O O . SER A 1 226 ? -2.821 -8.048 11.112 1.00 81.50 226 SER A O 1
ATOM 1799 N N . ALA A 1 227 ? -3.140 -5.835 10.812 1.00 80.62 227 ALA A N 1
ATOM 1800 C CA . ALA A 1 227 ? -1.735 -5.507 10.551 1.00 80.62 227 ALA A CA 1
ATOM 1801 C C . ALA A 1 227 ? -0.791 -5.936 11.695 1.00 80.62 227 ALA A C 1
ATOM 1803 O O . ALA A 1 227 ? 0.405 -6.125 11.478 1.00 80.62 227 ALA A O 1
ATOM 1804 N N . LEU A 1 228 ? -1.322 -6.163 12.904 1.00 78.62 228 LEU A N 1
ATOM 1805 C CA . LEU A 1 228 ? -0.556 -6.714 14.026 1.00 78.62 228 LEU A CA 1
ATOM 1806 C C . LEU A 1 228 ? -0.107 -8.165 13.792 1.00 78.62 228 LEU A C 1
ATOM 1808 O O . LEU A 1 228 ? 0.911 -8.579 14.336 1.00 78.62 228 LEU A O 1
ATOM 1812 N N . PHE A 1 229 ? -0.833 -8.935 12.977 1.00 77.62 229 PHE A N 1
ATOM 1813 C CA . PHE A 1 229 ? -0.458 -10.308 12.623 1.00 77.62 229 PHE A CA 1
ATOM 1814 C C . PHE A 1 229 ? 0.511 -10.380 11.445 1.00 77.62 229 PHE A C 1
ATOM 1816 O O . PHE A 1 229 ? 0.992 -11.468 11.126 1.00 77.62 229 PHE A O 1
ATOM 1823 N N . ASP A 1 230 ? 0.800 -9.254 10.788 1.00 77.31 230 ASP A N 1
ATOM 1824 C CA . ASP A 1 230 ? 1.877 -9.238 9.811 1.00 77.31 230 ASP A CA 1
ATOM 1825 C C . ASP A 1 230 ? 3.193 -9.521 10.533 1.00 77.31 230 ASP A C 1
ATOM 1827 O O . ASP A 1 230 ? 3.460 -8.914 11.575 1.00 77.31 230 ASP A O 1
ATOM 1831 N N . PRO A 1 231 ? 4.074 -10.355 9.973 1.00 73.69 231 PRO A N 1
ATOM 1832 C CA . PRO A 1 231 ? 5.417 -10.482 10.500 1.00 73.69 231 PRO A CA 1
ATOM 1833 C C . PRO A 1 231 ? 6.134 -9.127 10.416 1.00 73.69 231 PRO A C 1
ATOM 1835 O O . PRO A 1 231 ? 5.952 -8.321 9.483 1.00 73.69 231 PRO A O 1
ATOM 1838 N N . ASN A 1 232 ? 6.905 -8.819 11.452 1.00 67.69 232 ASN A N 1
ATOM 1839 C CA . ASN A 1 232 ? 7.667 -7.578 11.531 1.00 67.69 232 ASN A CA 1
ATOM 1840 C C . ASN A 1 232 ? 8.867 -7.635 10.588 1.00 67.69 232 ASN A C 1
ATOM 1842 O O . ASN A 1 232 ? 9.228 -6.602 10.031 1.00 67.69 232 ASN A O 1
ATOM 1846 N N . GLY A 1 233 ? 9.427 -8.827 10.348 1.00 70.56 233 GLY A N 1
ATOM 1847 C CA . GLY A 1 233 ? 10.673 -8.986 9.590 1.00 70.56 233 GLY A CA 1
ATOM 1848 C C . GLY A 1 233 ? 11.889 -8.440 10.348 1.00 70.56 233 GLY A C 1
ATOM 1849 O O . GLY A 1 233 ? 12.965 -8.292 9.776 1.00 70.56 233 GLY A O 1
ATOM 1850 N N . TYR A 1 234 ? 11.685 -8.127 11.625 1.00 68.31 234 TYR A N 1
ATOM 1851 C CA . TYR A 1 234 ? 12.611 -7.477 12.543 1.00 68.31 234 TYR A CA 1
ATOM 1852 C C . TYR A 1 234 ? 12.668 -8.219 13.887 1.00 68.31 234 TYR A C 1
ATOM 1854 O O . TYR A 1 234 ? 13.285 -7.738 14.834 1.00 68.31 234 TYR A O 1
ATOM 1862 N N . GLU A 1 235 ? 12.025 -9.388 13.989 1.00 67.38 235 GLU A N 1
ATOM 1863 C CA . GLU A 1 235 ? 12.023 -10.203 15.198 1.00 67.38 235 GLU A CA 1
ATOM 1864 C C . GLU A 1 235 ? 13.466 -10.503 15.655 1.00 67.38 235 GLU A C 1
ATOM 1866 O O . GLU A 1 235 ? 14.276 -11.021 14.887 1.00 67.38 235 GLU A O 1
ATOM 1871 N N . GLY A 1 236 ? 13.790 -10.169 16.910 1.00 66.38 236 GLY A N 1
ATOM 1872 C CA . GLY A 1 236 ? 15.115 -10.407 17.499 1.00 66.38 236 GLY A CA 1
ATOM 1873 C C . GLY A 1 236 ? 16.160 -9.320 17.238 1.00 66.38 236 GLY A C 1
ATOM 1874 O O . GLY A 1 236 ? 17.324 -9.501 17.594 1.00 66.38 236 GLY A O 1
ATOM 1875 N N . LEU A 1 237 ? 15.776 -8.191 16.644 1.00 66.00 237 LEU A N 1
ATOM 1876 C CA . LEU A 1 237 ? 16.646 -7.023 16.622 1.00 66.00 237 LEU A CA 1
ATOM 1877 C C . LEU A 1 237 ? 16.701 -6.396 18.013 1.00 66.00 237 LEU A C 1
ATOM 1879 O O . LEU A 1 237 ? 15.723 -6.397 18.754 1.00 66.00 237 LEU A O 1
ATOM 1883 N N . ASP A 1 238 ? 17.866 -5.885 18.388 1.00 68.94 238 ASP A N 1
ATOM 1884 C CA . ASP A 1 238 ? 17.967 -4.883 19.438 1.00 68.94 238 ASP A CA 1
ATOM 1885 C C . ASP A 1 238 ? 18.059 -3.500 18.769 1.00 68.94 238 ASP A C 1
ATOM 1887 O O . ASP A 1 238 ? 18.379 -3.378 17.581 1.00 68.94 238 ASP A O 1
ATOM 1891 N N . LYS A 1 239 ? 17.769 -2.427 19.516 1.00 64.56 239 LYS A N 1
ATOM 1892 C CA . LYS A 1 239 ? 17.914 -1.052 19.000 1.00 64.56 239 LYS A CA 1
ATOM 1893 C C . LYS A 1 239 ? 19.343 -0.774 18.502 1.00 64.56 239 LYS A C 1
ATOM 1895 O O . LYS A 1 239 ? 19.525 0.006 17.575 1.00 64.56 239 LYS A O 1
ATOM 1900 N N . LYS A 1 240 ? 20.355 -1.446 19.070 1.00 67.56 240 LYS A N 1
ATOM 1901 C CA . LYS A 1 240 ? 21.770 -1.281 18.696 1.00 67.56 240 LYS A CA 1
ATOM 1902 C C . LYS A 1 240 ? 22.092 -1.830 17.302 1.00 67.56 240 LYS A C 1
ATOM 1904 O O . LYS A 1 240 ? 23.019 -1.340 16.667 1.00 67.56 240 LYS A O 1
ATOM 1909 N N . ASN A 1 241 ? 21.324 -2.800 16.813 1.00 72.62 241 ASN A N 1
ATOM 1910 C CA . ASN A 1 241 ? 21.518 -3.443 15.517 1.00 72.62 241 ASN A CA 1
ATOM 1911 C C . ASN A 1 241 ? 20.593 -2.899 14.420 1.00 72.62 241 ASN A C 1
ATOM 1913 O O . ASN A 1 241 ? 20.707 -3.345 13.278 1.00 72.62 241 ASN A O 1
ATOM 1917 N N . ALA A 1 242 ? 19.700 -1.949 14.725 1.00 70.69 242 ALA A N 1
ATOM 1918 C CA . ALA A 1 242 ? 18.817 -1.336 13.730 1.00 70.69 242 ALA A CA 1
ATOM 1919 C C . ALA A 1 242 ? 19.619 -0.639 12.617 1.00 70.69 242 ALA A C 1
ATOM 1921 O O . ALA A 1 242 ? 19.438 -0.967 11.444 1.00 70.69 242 ALA A O 1
ATOM 1922 N N . SER A 1 243 ? 20.590 0.206 12.985 1.00 73.56 243 SER A N 1
ATOM 1923 C CA . SER A 1 243 ? 21.490 0.867 12.028 1.00 73.56 243 SER A CA 1
ATOM 1924 C C . SER A 1 243 ? 22.375 -0.129 11.273 1.00 73.56 243 SER A C 1
ATOM 1926 O O . SER A 1 243 ? 22.544 -0.033 10.059 1.00 73.56 243 SER A O 1
ATOM 1928 N N . TYR A 1 244 ? 22.871 -1.168 11.954 1.00 80.50 244 TYR A N 1
ATOM 1929 C CA . TYR A 1 244 ? 23.605 -2.257 11.303 1.00 80.50 244 TYR A CA 1
ATOM 1930 C C . TYR A 1 244 ? 22.747 -2.982 10.256 1.00 80.50 244 TYR A C 1
ATOM 1932 O O . TYR A 1 244 ? 23.247 -3.325 9.181 1.00 80.50 244 TYR A O 1
ATOM 1940 N N . LEU A 1 245 ? 21.458 -3.218 10.525 1.00 74.06 245 LEU A N 1
ATOM 1941 C CA . LEU A 1 245 ? 20.567 -3.833 9.546 1.00 74.06 245 LEU A CA 1
ATOM 1942 C C . LEU A 1 245 ? 20.213 -2.900 8.406 1.00 74.06 245 LEU A C 1
ATOM 1944 O O . LEU A 1 245 ? 20.217 -3.361 7.267 1.00 74.06 245 LEU A O 1
ATOM 1948 N N . ALA A 1 246 ? 19.925 -1.633 8.690 1.00 73.19 246 ALA A N 1
ATOM 1949 C CA . ALA A 1 246 ? 19.689 -0.627 7.665 1.00 73.19 246 ALA A CA 1
ATOM 1950 C C . ALA A 1 246 ? 20.887 -0.570 6.711 1.00 73.19 246 ALA A C 1
ATOM 1952 O O . ALA A 1 246 ? 20.735 -0.707 5.493 1.00 73.19 246 ALA A O 1
ATOM 1953 N N . GLU A 1 247 ? 22.100 -0.531 7.266 1.00 80.81 247 GLU A N 1
ATOM 1954 C CA . GLU A 1 247 ? 23.332 -0.572 6.492 1.00 80.81 247 GLU A CA 1
ATOM 1955 C C . GLU A 1 247 ? 23.499 -1.905 5.744 1.00 80.81 247 GLU A C 1
ATOM 1957 O O . GLU A 1 247 ? 23.840 -1.916 4.562 1.00 80.81 247 GLU A O 1
ATOM 1962 N N . LYS A 1 248 ? 23.213 -3.050 6.373 1.00 81.62 248 LYS A N 1
ATOM 1963 C CA . LYS A 1 248 ? 23.271 -4.375 5.732 1.00 81.62 248 LYS A CA 1
ATOM 1964 C C . LYS A 1 248 ? 22.273 -4.500 4.579 1.00 81.62 248 LYS A C 1
ATOM 1966 O O . LYS A 1 248 ? 22.626 -5.048 3.533 1.00 81.62 248 LYS A O 1
ATOM 1971 N N . ILE A 1 249 ? 21.053 -3.990 4.739 1.00 75.62 249 ILE A N 1
ATOM 1972 C CA . ILE A 1 249 ? 20.009 -3.948 3.710 1.00 75.62 249 ILE A CA 1
ATOM 1973 C C . ILE A 1 249 ? 20.452 -3.019 2.579 1.00 75.62 249 ILE A C 1
ATOM 1975 O O . ILE A 1 249 ? 20.392 -3.418 1.416 1.00 75.62 249 ILE A O 1
ATOM 1979 N N . ALA A 1 250 ? 20.966 -1.828 2.893 1.00 78.56 250 ALA A N 1
ATOM 1980 C CA . ALA A 1 250 ? 21.493 -0.888 1.907 1.00 78.56 250 ALA A CA 1
ATOM 1981 C C . ALA A 1 250 ? 22.679 -1.483 1.127 1.00 78.56 250 ALA A C 1
ATOM 1983 O O . ALA A 1 250 ? 22.698 -1.440 -0.106 1.00 78.56 250 ALA A O 1
ATOM 1984 N N . ARG A 1 251 ? 23.626 -2.128 1.821 1.00 83.81 251 ARG A N 1
ATOM 1985 C CA . ARG A 1 251 ? 24.759 -2.855 1.225 1.00 83.81 251 ARG A CA 1
ATOM 1986 C C . ARG A 1 251 ? 24.280 -4.000 0.342 1.00 83.81 251 ARG A C 1
ATOM 1988 O O . ARG A 1 251 ? 24.795 -4.148 -0.763 1.00 83.81 251 ARG A O 1
ATOM 1995 N N . LYS A 1 252 ? 23.289 -4.782 0.782 1.00 80.94 252 LYS A N 1
ATOM 1996 C CA . LYS A 1 252 ? 22.705 -5.866 -0.020 1.00 80.94 252 LYS A CA 1
ATOM 1997 C C . LYS A 1 252 ? 22.038 -5.320 -1.281 1.00 80.94 252 LYS A C 1
ATOM 1999 O O . LYS A 1 252 ? 22.362 -5.787 -2.364 1.00 80.94 252 LYS A O 1
ATOM 2004 N N . ARG A 1 253 ? 21.209 -4.275 -1.170 1.00 76.88 253 ARG A N 1
ATOM 2005 C CA . ARG A 1 253 ? 20.569 -3.609 -2.321 1.00 76.88 253 ARG A CA 1
ATOM 2006 C C . ARG A 1 253 ? 21.599 -3.080 -3.314 1.00 76.88 253 ARG A C 1
ATOM 2008 O O . ARG A 1 253 ? 21.470 -3.313 -4.513 1.00 76.88 253 ARG A O 1
ATOM 2015 N N . LYS A 1 254 ? 22.639 -2.402 -2.820 1.00 88.12 254 LYS A N 1
ATOM 2016 C CA . LYS A 1 254 ? 23.744 -1.916 -3.652 1.00 88.12 254 LYS A CA 1
ATOM 2017 C C . LYS A 1 254 ? 24.474 -3.079 -4.328 1.00 88.12 254 LYS A C 1
ATOM 2019 O O . LYS A 1 254 ? 24.667 -3.048 -5.534 1.00 88.12 254 LYS A O 1
ATOM 2024 N N . SER A 1 255 ? 24.801 -4.131 -3.578 1.00 88.38 255 SER A N 1
ATOM 2025 C CA . SER A 1 255 ? 25.472 -5.327 -4.095 1.00 88.38 255 SER A CA 1
ATOM 2026 C C . SER A 1 255 ? 24.647 -6.052 -5.162 1.00 88.38 255 SER A C 1
ATOM 2028 O O . SER A 1 255 ? 25.192 -6.417 -6.203 1.00 88.38 255 SER A O 1
ATOM 2030 N N . ASP A 1 256 ? 23.339 -6.214 -4.947 1.00 80.62 256 ASP A N 1
ATOM 2031 C CA . ASP A 1 256 ? 22.419 -6.829 -5.904 1.00 80.62 256 ASP A CA 1
ATOM 2032 C C . ASP A 1 256 ? 22.315 -5.980 -7.181 1.00 80.62 256 ASP A C 1
ATOM 2034 O O . ASP A 1 256 ? 22.428 -6.522 -8.283 1.00 80.62 256 ASP A O 1
ATOM 2038 N N . LYS A 1 257 ? 22.215 -4.649 -7.048 1.00 85.88 257 LYS A N 1
ATOM 2039 C CA . LYS A 1 257 ? 22.216 -3.710 -8.182 1.00 85.88 257 LYS A CA 1
ATOM 2040 C C . LYS A 1 257 ? 23.535 -3.749 -8.959 1.00 85.88 257 LYS A C 1
ATOM 2042 O O . LYS A 1 257 ? 23.523 -3.826 -10.187 1.00 85.88 257 LYS A O 1
ATOM 2047 N N . ASP A 1 258 ? 24.671 -3.751 -8.268 1.00 91.62 258 ASP A N 1
ATOM 2048 C CA . ASP A 1 258 ? 26.001 -3.825 -8.883 1.00 91.62 258 ASP A CA 1
ATOM 2049 C C . ASP A 1 258 ? 26.231 -5.190 -9.546 1.00 91.62 258 ASP A C 1
ATOM 2051 O O . ASP A 1 258 ? 26.849 -5.283 -10.608 1.00 91.62 258 ASP A O 1
ATOM 2055 N N . ARG A 1 259 ? 25.731 -6.278 -8.945 1.00 93.38 259 ARG A N 1
ATOM 2056 C CA . ARG A 1 259 ? 25.749 -7.622 -9.539 1.00 93.38 259 ARG A CA 1
ATOM 2057 C C . ARG A 1 259 ? 24.914 -7.659 -10.813 1.00 93.38 259 ARG A C 1
ATOM 2059 O O . ARG A 1 259 ? 25.421 -8.129 -11.826 1.00 93.38 259 ARG A O 1
ATOM 2066 N N . GLN A 1 260 ? 23.687 -7.139 -10.784 1.00 87.31 260 GLN A N 1
ATOM 2067 C CA . GLN A 1 260 ? 22.812 -7.096 -11.956 1.00 87.31 260 GLN A CA 1
ATOM 2068 C C . GLN A 1 260 ? 23.416 -6.223 -13.063 1.00 87.31 260 GLN A C 1
ATOM 2070 O O . GLN A 1 260 ? 23.444 -6.633 -14.219 1.00 87.31 260 GLN A O 1
ATOM 2075 N N . THR A 1 261 ? 23.985 -5.069 -12.709 1.00 92.38 261 THR A N 1
ATOM 2076 C CA . THR A 1 261 ? 24.663 -4.172 -13.659 1.00 92.38 261 THR A CA 1
ATOM 2077 C C . THR A 1 261 ? 25.863 -4.859 -14.309 1.00 92.38 261 THR A C 1
ATOM 2079 O O . THR A 1 261 ? 25.978 -4.866 -15.532 1.00 92.38 261 THR A O 1
ATOM 2082 N N . ARG A 1 262 ? 26.731 -5.507 -13.518 1.00 94.06 262 ARG A N 1
ATOM 2083 C CA . ARG A 1 262 ? 27.885 -6.260 -14.041 1.00 94.06 262 ARG A CA 1
ATOM 2084 C C . ARG A 1 262 ? 27.469 -7.448 -14.895 1.00 94.06 262 ARG A C 1
ATOM 2086 O O . ARG A 1 262 ? 28.105 -7.704 -15.909 1.00 94.06 262 ARG A O 1
ATOM 2093 N N . TYR A 1 263 ? 26.417 -8.159 -14.501 1.00 92.06 263 TYR A N 1
ATOM 2094 C CA . TYR A 1 263 ? 25.864 -9.262 -15.279 1.00 92.06 263 TYR A CA 1
ATOM 2095 C C . TYR A 1 263 ? 25.339 -8.774 -16.635 1.00 92.06 263 TYR A C 1
ATOM 2097 O O . TYR A 1 263 ? 25.751 -9.301 -17.665 1.00 92.06 263 TYR A O 1
ATOM 2105 N N . LYS A 1 264 ? 24.518 -7.713 -16.648 1.00 89.62 264 LYS A N 1
ATOM 2106 C CA . LYS A 1 264 ? 24.021 -7.083 -17.882 1.00 89.62 264 LYS A CA 1
ATOM 2107 C C . LYS A 1 264 ? 25.173 -6.600 -18.770 1.00 89.62 264 LYS A C 1
ATOM 2109 O O . LYS A 1 264 ? 25.162 -6.888 -19.957 1.00 89.62 264 LYS A O 1
ATOM 2114 N N . ALA A 1 265 ? 26.184 -5.939 -18.204 1.00 93.88 265 ALA A N 1
ATOM 2115 C CA . ALA A 1 265 ? 27.337 -5.438 -18.955 1.00 93.88 265 ALA A CA 1
ATOM 2116 C C . ALA A 1 265 ? 28.210 -6.564 -19.536 1.00 93.88 265 ALA A C 1
ATOM 2118 O O . ALA A 1 265 ? 28.570 -6.518 -20.707 1.00 93.88 265 ALA A O 1
ATOM 2119 N N . LYS A 1 266 ? 28.511 -7.605 -18.746 1.00 95.50 266 LYS A N 1
ATOM 2120 C CA . LYS A 1 266 ? 29.305 -8.764 -19.189 1.00 95.50 266 LYS A CA 1
ATOM 2121 C C . LYS A 1 266 ? 28.663 -9.487 -20.374 1.00 95.50 266 LYS A C 1
ATOM 2123 O O . LYS A 1 266 ? 29.370 -10.065 -21.191 1.00 95.50 266 LYS A O 1
ATOM 2128 N N . HIS A 1 267 ? 27.337 -9.468 -20.438 1.00 93.50 267 HIS A N 1
ATOM 2129 C CA . HIS A 1 267 ? 26.558 -10.208 -21.419 1.00 93.50 267 HIS A CA 1
ATOM 2130 C C . HIS A 1 267 ? 25.845 -9.320 -22.449 1.00 93.50 267 HIS A C 1
ATOM 2132 O O . HIS A 1 267 ? 25.026 -9.825 -23.216 1.00 93.50 267 HIS A O 1
ATOM 2138 N N . ALA A 1 268 ? 26.140 -8.016 -22.483 1.00 91.88 268 ALA A N 1
ATOM 2139 C CA . ALA A 1 268 ? 25.518 -7.091 -23.427 1.00 91.88 268 ALA A CA 1
ATOM 2140 C C . ALA A 1 268 ? 25.822 -7.508 -24.875 1.00 91.88 268 ALA A C 1
ATOM 2142 O O . ALA A 1 268 ? 24.897 -7.685 -25.666 1.00 91.88 268 ALA A O 1
ATOM 2143 N N . ASP A 1 269 ? 27.097 -7.792 -25.154 1.00 93.19 269 ASP A N 1
ATOM 2144 C CA . ASP A 1 269 ? 27.602 -8.084 -26.499 1.00 93.19 269 ASP A CA 1
ATOM 2145 C C . ASP A 1 269 ? 27.954 -9.565 -26.721 1.00 93.19 269 ASP A C 1
ATOM 2147 O O . ASP A 1 269 ? 28.524 -9.905 -27.752 1.00 93.19 269 ASP A O 1
ATOM 2151 N N . ASP A 1 270 ? 27.648 -10.456 -25.769 1.00 95.25 270 ASP A N 1
ATOM 2152 C CA . ASP A 1 270 ? 27.939 -11.893 -25.865 1.00 95.25 270 ASP A CA 1
ATOM 2153 C C . ASP A 1 270 ? 26.850 -12.606 -26.697 1.00 95.25 270 ASP A C 1
ATOM 2155 O O . ASP A 1 270 ? 25.752 -12.862 -26.182 1.00 95.25 270 ASP A O 1
ATOM 2159 N N . PRO A 1 271 ? 27.111 -12.977 -27.970 1.00 94.81 271 PRO A N 1
ATOM 2160 C CA . PRO A 1 271 ? 26.087 -13.559 -28.832 1.00 94.81 271 PRO A CA 1
ATOM 2161 C C . PRO A 1 271 ? 25.653 -14.946 -28.353 1.00 94.81 271 PRO A C 1
ATOM 2163 O O . PRO A 1 271 ? 24.509 -15.340 -28.580 1.00 94.81 271 PRO A O 1
ATOM 2166 N N . ALA A 1 272 ? 26.535 -15.684 -27.667 1.00 95.12 272 ALA A N 1
ATOM 2167 C CA . ALA A 1 272 ? 26.204 -16.990 -27.108 1.00 95.12 272 ALA A CA 1
ATOM 2168 C C . ALA A 1 272 ? 25.240 -16.843 -25.927 1.00 95.12 272 ALA A C 1
ATOM 2170 O O . ALA A 1 272 ? 24.287 -17.617 -25.812 1.00 95.12 272 ALA A O 1
ATOM 2171 N N . PHE A 1 273 ? 25.430 -15.819 -25.092 1.00 92.00 273 PHE A N 1
ATOM 2172 C CA . PHE A 1 273 ? 24.480 -15.490 -24.035 1.00 92.00 273 PHE A CA 1
ATOM 2173 C C . PHE A 1 273 ? 23.129 -15.033 -24.594 1.00 92.00 273 PHE A C 1
ATOM 2175 O O . PHE A 1 273 ? 22.091 -15.510 -24.135 1.00 92.00 273 PHE A O 1
ATOM 2182 N N . GLN A 1 274 ? 23.116 -14.165 -25.611 1.00 92.00 274 GLN A N 1
ATOM 2183 C CA . GLN A 1 274 ? 21.865 -13.736 -26.248 1.00 92.00 274 GLN A CA 1
ATOM 2184 C C . GLN A 1 274 ? 21.133 -14.916 -26.898 1.00 92.00 274 GLN A C 1
ATOM 2186 O O . GLN A 1 274 ? 19.926 -15.069 -26.711 1.00 92.00 274 GLN A O 1
ATOM 2191 N N . ALA A 1 275 ? 21.859 -15.810 -27.576 1.00 93.38 275 ALA A N 1
ATOM 2192 C CA . ALA A 1 275 ? 21.298 -17.037 -28.132 1.00 93.38 275 ALA A CA 1
ATOM 2193 C C . ALA A 1 275 ? 20.772 -17.983 -27.040 1.00 93.38 275 ALA A C 1
ATOM 2195 O O . ALA A 1 275 ? 19.703 -18.563 -27.205 1.00 93.38 275 ALA A O 1
ATOM 2196 N N . MET A 1 276 ? 21.470 -18.117 -25.906 1.00 93.75 276 MET A N 1
ATOM 2197 C CA . MET A 1 276 ? 21.003 -18.909 -24.761 1.00 93.75 276 MET A CA 1
ATOM 2198 C C . MET A 1 276 ? 19.736 -18.310 -24.143 1.00 93.75 276 MET A C 1
ATOM 2200 O O . MET A 1 276 ? 18.790 -19.045 -23.872 1.00 93.75 276 MET A O 1
ATOM 2204 N N . LYS A 1 277 ? 19.696 -16.988 -23.943 1.00 90.12 277 LYS A N 1
ATOM 2205 C CA . LYS A 1 277 ? 18.529 -16.270 -23.417 1.00 90.12 277 LYS A CA 1
ATOM 2206 C C . LYS A 1 277 ? 17.332 -16.416 -24.357 1.00 90.12 277 LYS A C 1
ATOM 2208 O O . LYS A 1 277 ? 16.237 -16.730 -23.895 1.00 90.12 277 LYS A O 1
ATOM 2213 N N . GLN A 1 278 ? 17.551 -16.253 -25.663 1.00 91.19 278 GLN A N 1
ATOM 2214 C CA . GLN A 1 278 ? 16.526 -16.465 -26.683 1.00 91.19 278 GLN A CA 1
ATOM 2215 C C . GLN A 1 278 ? 16.046 -17.915 -26.678 1.00 91.19 278 GLN A C 1
ATOM 2217 O O . GLN A 1 278 ? 14.849 -18.152 -26.583 1.00 91.19 278 GLN A O 1
ATOM 2222 N N . LYS A 1 279 ? 16.966 -18.883 -26.645 1.00 91.56 279 LYS A N 1
ATOM 2223 C CA . LYS A 1 279 ? 16.631 -20.303 -26.536 1.00 91.56 279 LYS A CA 1
ATOM 2224 C C . LYS A 1 279 ? 15.847 -20.616 -25.265 1.00 91.56 279 LYS A C 1
ATOM 2226 O O . LYS A 1 279 ? 14.914 -21.394 -25.331 1.00 91.56 279 LYS A O 1
ATOM 2231 N N . HIS A 1 280 ? 16.175 -20.025 -24.117 1.00 87.12 280 HIS A N 1
ATOM 2232 C CA . HIS A 1 280 ? 15.410 -20.230 -22.885 1.00 87.12 280 HIS A CA 1
ATOM 2233 C C . HIS A 1 280 ? 13.982 -19.681 -23.010 1.00 87.12 280 HIS A C 1
ATOM 2235 O O . HIS A 1 280 ? 13.032 -20.329 -22.568 1.00 87.12 280 HIS A O 1
ATOM 2241 N N . MET A 1 281 ? 13.816 -18.510 -23.636 1.00 82.25 281 MET A N 1
ATOM 2242 C CA . MET A 1 281 ? 12.492 -17.962 -23.950 1.00 82.25 281 MET A CA 1
ATOM 2243 C C . MET A 1 281 ? 11.733 -18.880 -24.918 1.00 82.25 281 MET A C 1
ATOM 2245 O O . MET A 1 281 ? 10.591 -19.249 -24.642 1.00 82.25 281 MET A O 1
ATOM 2249 N N . ASP A 1 282 ? 12.384 -19.323 -25.991 1.00 85.06 282 ASP A N 1
ATOM 2250 C CA . ASP A 1 282 ? 11.805 -20.209 -27.000 1.00 85.06 282 ASP A CA 1
ATOM 2251 C C . ASP A 1 282 ? 11.456 -21.584 -26.419 1.00 85.06 282 ASP A C 1
ATOM 2253 O O . ASP A 1 282 ? 10.369 -22.088 -26.674 1.00 85.06 282 ASP A O 1
ATOM 2257 N N . ASP A 1 283 ? 12.320 -22.172 -25.589 1.00 86.88 283 ASP A N 1
ATOM 2258 C CA . ASP A 1 283 ? 12.103 -23.447 -24.898 1.00 86.88 283 ASP A CA 1
ATOM 2259 C C . ASP A 1 283 ? 10.984 -23.321 -23.856 1.00 86.88 283 ASP A C 1
ATOM 2261 O O . ASP A 1 283 ? 10.185 -24.245 -23.693 1.00 86.88 283 ASP A O 1
ATOM 2265 N N . GLY A 1 284 ? 10.894 -22.184 -23.158 1.00 80.25 284 GLY A N 1
ATOM 2266 C CA . GLY A 1 284 ? 9.777 -21.860 -22.269 1.00 80.25 284 GLY A CA 1
ATOM 2267 C C . GLY A 1 284 ? 8.451 -21.845 -23.032 1.00 80.25 284 GLY A C 1
ATOM 2268 O O . GLY A 1 284 ? 7.520 -22.573 -22.675 1.00 80.25 284 GLY A O 1
ATOM 2269 N N . HIS A 1 285 ? 8.406 -21.114 -24.148 1.00 76.25 285 HIS A N 1
ATOM 2270 C CA . HIS A 1 285 ? 7.250 -21.069 -25.044 1.00 76.25 285 HIS A CA 1
ATOM 2271 C C . HIS A 1 285 ? 6.942 -22.430 -25.684 1.00 76.25 285 HIS A C 1
ATOM 2273 O O . HIS A 1 285 ? 5.778 -22.826 -25.777 1.00 76.25 285 HIS A O 1
ATOM 2279 N N . ALA A 1 286 ? 7.961 -23.187 -26.092 1.00 80.12 286 ALA A N 1
ATOM 2280 C CA . ALA A 1 286 ? 7.815 -24.500 -26.705 1.00 80.12 286 ALA A CA 1
ATOM 2281 C C . ALA A 1 286 ? 7.300 -25.532 -25.700 1.00 80.12 286 ALA A C 1
ATOM 2283 O O . ALA A 1 286 ? 6.422 -26.317 -26.047 1.00 80.12 286 ALA A O 1
ATOM 2284 N N . LYS A 1 287 ? 7.771 -25.514 -24.445 1.00 81.44 287 LYS A N 1
ATOM 2285 C CA . LYS A 1 287 ? 7.250 -26.368 -23.364 1.00 81.44 287 LYS A CA 1
ATOM 2286 C C . LYS A 1 287 ? 5.804 -26.019 -23.016 1.00 81.44 287 LYS A C 1
ATOM 2288 O O . LYS A 1 287 ? 5.004 -26.936 -22.824 1.00 81.44 287 LYS A O 1
ATOM 2293 N N . GLU A 1 288 ? 5.443 -24.735 -22.951 1.00 71.75 288 GLU A N 1
ATOM 2294 C CA . GLU A 1 288 ? 4.042 -24.316 -22.771 1.00 71.75 288 GLU A CA 1
ATOM 2295 C C . GLU A 1 288 ? 3.158 -24.795 -23.931 1.00 71.75 288 GLU A C 1
ATOM 2297 O O . GLU A 1 288 ? 2.101 -25.386 -23.694 1.00 71.75 288 GLU A O 1
ATOM 2302 N N . LYS A 1 289 ? 3.627 -24.644 -25.176 1.00 74.81 289 LYS A N 1
ATOM 2303 C CA . LYS A 1 289 ? 2.921 -25.097 -26.383 1.00 74.81 289 LYS A CA 1
ATOM 2304 C C . LYS A 1 289 ? 2.791 -26.622 -26.453 1.00 74.81 289 LYS A C 1
ATOM 2306 O O . LYS A 1 289 ? 1.703 -27.129 -26.712 1.00 74.81 289 LYS A O 1
ATOM 2311 N N . ALA A 1 290 ? 3.867 -27.363 -26.183 1.00 77.62 290 ALA A N 1
ATOM 2312 C CA . ALA A 1 290 ? 3.907 -28.828 -26.218 1.00 77.62 290 ALA A CA 1
ATOM 2313 C C . ALA A 1 290 ? 3.043 -29.468 -25.125 1.00 77.62 290 ALA A C 1
ATOM 2315 O O . ALA A 1 290 ? 2.480 -30.540 -25.330 1.00 77.62 290 ALA A O 1
ATOM 2316 N N . ARG A 1 291 ? 2.870 -28.792 -23.981 1.00 78.06 291 ARG A N 1
ATOM 2317 C CA . ARG A 1 291 ? 1.905 -29.217 -22.957 1.00 78.06 291 ARG A CA 1
ATOM 2318 C C . ARG A 1 291 ? 0.458 -29.144 -23.444 1.00 78.06 291 ARG A C 1
ATOM 2320 O O . ARG A 1 291 ? -0.414 -29.634 -22.730 1.00 78.06 291 ARG A O 1
ATOM 2327 N N . GLY A 1 292 ? 0.186 -28.510 -24.592 1.00 72.50 292 GLY A N 1
ATOM 2328 C CA . GLY A 1 292 ? -1.154 -28.384 -25.171 1.00 72.50 292 GLY A CA 1
ATOM 2329 C C . GLY A 1 292 ? -2.154 -27.701 -24.237 1.00 72.50 292 GLY A C 1
ATOM 2330 O O . GLY A 1 292 ? -3.356 -27.713 -24.497 1.00 72.50 292 GLY A O 1
ATOM 2331 N N . LYS A 1 293 ? -1.671 -27.110 -23.135 1.00 76.00 293 LYS A N 1
ATOM 2332 C CA . LYS A 1 293 ? -2.482 -26.444 -22.123 1.00 76.00 293 LYS A CA 1
ATOM 2333 C C . LYS A 1 293 ? -2.767 -25.041 -22.609 1.00 76.00 293 LYS A C 1
ATOM 2335 O O . LYS A 1 293 ? -2.297 -24.055 -22.055 1.00 76.00 293 LYS A O 1
ATOM 2340 N N . TYR A 1 294 ? -3.570 -24.978 -23.658 1.00 87.50 294 TYR A N 1
ATOM 2341 C CA . TYR A 1 294 ? -4.344 -23.789 -23.901 1.00 87.50 294 TYR A CA 1
ATOM 2342 C C . TYR A 1 294 ? -5.200 -23.529 -22.668 1.00 87.50 294 TYR A C 1
ATOM 2344 O O . TYR A 1 294 ? -5.946 -24.401 -22.221 1.00 87.50 294 TYR A O 1
ATOM 2352 N N . LEU A 1 295 ? -5.064 -22.337 -22.107 1.00 87.44 295 LEU A N 1
ATOM 2353 C CA . LEU A 1 295 ? -5.937 -21.875 -21.046 1.00 87.44 295 LEU A CA 1
ATOM 2354 C C . LEU A 1 295 ? -7.228 -21.404 -21.721 1.00 87.44 295 LEU A C 1
ATOM 2356 O O . LEU A 1 295 ? -7.164 -20.431 -22.481 1.00 87.44 295 LEU A O 1
ATOM 2360 N N . PRO A 1 296 ? -8.366 -22.096 -21.519 1.00 93.00 296 PRO A N 1
ATOM 2361 C CA . PRO A 1 296 ? -9.636 -21.628 -22.047 1.00 93.00 296 PRO A CA 1
ATOM 2362 C C . PRO A 1 296 ? -10.034 -20.329 -21.349 1.00 93.00 296 PRO A C 1
ATOM 2364 O O . PRO A 1 296 ? -9.618 -20.058 -20.213 1.00 93.00 296 PRO A O 1
ATOM 2367 N N . CYS A 1 297 ? -10.848 -19.531 -22.030 1.00 95.19 297 CYS A N 1
ATOM 2368 C CA . CYS A 1 297 ? -11.466 -18.376 -21.412 1.00 95.19 297 CYS A CA 1
ATOM 2369 C C . CYS A 1 297 ? -12.301 -18.806 -20.200 1.00 95.19 297 CYS A C 1
ATOM 2371 O O . CYS A 1 297 ? -12.924 -19.865 -20.192 1.00 95.19 297 CYS A O 1
ATOM 2373 N N . LYS A 1 298 ? -12.303 -17.983 -19.149 1.00 90.81 298 LYS A N 1
ATOM 2374 C CA . LYS A 1 298 ? -13.087 -18.253 -17.936 1.00 90.81 298 LYS A CA 1
ATOM 2375 C C . LYS A 1 298 ? -14.566 -17.894 -18.075 1.00 90.81 298 LYS A C 1
ATOM 2377 O O . LYS A 1 298 ? -15.346 -18.258 -17.203 1.00 90.81 298 LYS A O 1
ATOM 2382 N N . HIS A 1 299 ? -14.935 -17.144 -19.110 1.00 91.62 299 HIS A N 1
ATOM 2383 C CA . HIS A 1 299 ? -16.309 -16.707 -19.321 1.00 91.62 299 HIS A CA 1
ATOM 2384 C C . HIS A 1 299 ? -17.133 -17.842 -19.934 1.00 91.62 299 HIS A C 1
ATOM 2386 O O . HIS A 1 299 ? -16.698 -18.474 -20.899 1.00 91.62 299 HIS A O 1
ATOM 2392 N N . ALA A 1 300 ? -18.320 -18.098 -19.383 1.00 94.06 300 ALA A N 1
ATOM 2393 C CA . ALA A 1 300 ? -19.216 -19.120 -19.909 1.00 94.06 300 ALA A CA 1
ATOM 2394 C C . ALA A 1 300 ? -19.615 -18.781 -21.356 1.00 94.06 300 ALA A C 1
ATOM 2396 O O . ALA A 1 300 ? -20.029 -17.661 -21.640 1.00 94.06 300 ALA A O 1
ATOM 2397 N N . GLY A 1 301 ? -19.468 -19.740 -22.274 1.00 94.38 301 GLY A N 1
ATOM 2398 C CA . GLY A 1 301 ? -19.786 -19.552 -23.695 1.00 94.38 301 GLY A CA 1
ATOM 2399 C C . GLY A 1 301 ? -18.683 -18.908 -24.545 1.00 94.38 301 GLY A C 1
ATOM 2400 O O . GLY A 1 301 ? -18.921 -18.636 -25.717 1.00 94.38 301 GLY A O 1
ATOM 2401 N N . CYS A 1 302 ? -17.484 -18.671 -24.000 1.00 96.12 302 CYS A N 1
ATOM 2402 C CA . CYS A 1 302 ? -16.339 -18.217 -24.788 1.00 96.12 302 CYS A CA 1
ATOM 2403 C C . CYS A 1 302 ? -15.318 -19.344 -25.011 1.00 96.12 302 CYS A C 1
ATOM 2405 O O . CYS A 1 302 ? -14.608 -19.748 -24.091 1.00 96.12 302 CYS A O 1
ATOM 2407 N N . ASP A 1 303 ? -15.192 -19.804 -26.257 1.00 96.44 303 ASP A N 1
ATOM 2408 C CA . ASP A 1 303 ? -14.342 -20.951 -26.625 1.00 96.44 303 ASP A CA 1
ATOM 2409 C C . ASP A 1 303 ? -12.891 -20.581 -26.975 1.00 96.44 303 ASP A C 1
ATOM 2411 O O . ASP A 1 303 ? -12.090 -21.425 -27.397 1.00 96.44 303 ASP A O 1
ATOM 2415 N N . THR A 1 304 ? -12.530 -19.310 -26.811 1.00 96.06 304 THR A N 1
ATOM 2416 C CA . THR A 1 304 ? -11.183 -18.823 -27.116 1.00 96.06 304 THR A CA 1
ATOM 2417 C C . THR A 1 304 ? -10.157 -19.310 -26.085 1.00 96.06 304 THR A C 1
ATOM 2419 O O . THR A 1 304 ? -10.464 -19.647 -24.937 1.00 96.06 304 THR A O 1
ATOM 2422 N N . LYS A 1 305 ? -8.913 -19.445 -26.549 1.00 94.38 305 LYS A N 1
ATOM 2423 C CA . LYS A 1 305 ? -7.851 -20.224 -25.908 1.00 94.38 305 LYS A CA 1
ATOM 2424 C C . LYS A 1 305 ? -6.504 -19.533 -26.107 1.00 94.38 305 LYS A C 1
ATOM 2426 O O . LYS A 1 305 ? -6.194 -19.126 -27.224 1.00 94.38 305 LYS A O 1
ATOM 2431 N N . TRP A 1 306 ? -5.673 -19.461 -25.064 1.00 92.94 306 TRP A N 1
ATOM 2432 C CA . TRP A 1 306 ? -4.343 -18.827 -25.132 1.00 92.94 306 TRP A CA 1
ATOM 2433 C C . TRP A 1 306 ? -3.252 -19.702 -24.552 1.00 92.94 306 TRP A C 1
ATOM 2435 O O . TRP A 1 306 ? -3.501 -20.560 -23.709 1.00 92.94 306 TRP A O 1
ATOM 2445 N N . MET A 1 307 ? -2.026 -19.437 -24.993 1.00 84.94 307 MET A N 1
ATOM 2446 C CA . MET A 1 307 ? -0.833 -20.128 -24.510 1.00 84.94 307 MET A CA 1
ATOM 2447 C C . MET A 1 307 ? -0.363 -19.598 -23.151 1.00 84.94 307 MET A C 1
ATOM 2449 O O . MET A 1 307 ? 0.213 -20.356 -22.384 1.00 84.94 307 MET A O 1
ATOM 2453 N N . SER A 1 308 ? -0.652 -18.332 -22.822 1.00 85.19 308 SER A N 1
ATOM 2454 C CA . SER A 1 308 ? -0.254 -17.725 -21.551 1.00 85.19 308 SER A CA 1
ATOM 2455 C C . SER A 1 308 ? -1.459 -17.258 -20.733 1.00 85.19 308 SER A C 1
ATOM 2457 O O . SER A 1 308 ? -2.480 -16.802 -21.261 1.00 85.19 308 SER A O 1
ATOM 2459 N N . LYS A 1 309 ? -1.329 -17.313 -19.400 1.00 85.69 309 LYS A N 1
ATOM 2460 C CA . LYS A 1 309 ? -2.347 -16.778 -18.477 1.00 85.69 309 LYS A CA 1
ATOM 2461 C C . LYS A 1 309 ? -2.538 -15.273 -18.671 1.00 85.69 309 LYS A C 1
ATOM 2463 O O . LYS A 1 309 ? -3.649 -14.781 -18.499 1.00 85.69 309 LYS A O 1
ATOM 2468 N N . LYS A 1 310 ? -1.466 -14.558 -19.026 1.00 85.75 310 LYS A N 1
ATOM 2469 C CA . LYS A 1 310 ? -1.482 -13.115 -19.285 1.00 85.75 310 LYS A CA 1
ATOM 2470 C C . LYS A 1 310 ? -2.354 -12.783 -20.494 1.00 85.75 310 LYS A C 1
ATOM 2472 O O . LYS A 1 310 ? -3.159 -11.866 -20.402 1.00 85.75 310 LYS A O 1
ATOM 2477 N N . ASP A 1 311 ? -2.238 -13.533 -21.586 1.00 90.44 311 ASP A N 1
ATOM 2478 C CA . ASP A 1 311 ? -3.030 -13.288 -22.799 1.00 90.44 311 ASP A CA 1
ATOM 2479 C C . ASP A 1 311 ? -4.491 -13.681 -22.617 1.00 90.44 311 ASP A C 1
ATOM 2481 O O . ASP A 1 311 ? -5.372 -12.924 -23.017 1.00 90.44 311 ASP A O 1
ATOM 2485 N N . MET A 1 312 ? -4.747 -14.795 -21.923 1.00 94.06 312 MET A N 1
ATOM 2486 C CA . MET A 1 312 ? -6.106 -15.165 -21.525 1.00 94.06 312 MET A CA 1
ATOM 2487 C C . MET A 1 312 ? -6.748 -14.081 -20.666 1.00 94.06 312 MET A C 1
ATOM 2489 O O . MET A 1 312 ? -7.871 -13.676 -20.940 1.00 94.06 312 MET A O 1
ATOM 2493 N N . MET A 1 313 ? -6.027 -13.558 -19.670 1.00 89.31 313 MET A N 1
ATOM 2494 C CA . MET A 1 313 ? -6.560 -12.492 -18.824 1.00 89.31 313 MET A CA 1
ATOM 2495 C C . MET A 1 313 ? -6.742 -11.187 -19.601 1.00 89.31 313 MET A C 1
ATOM 2497 O O . MET A 1 313 ? -7.727 -10.494 -19.395 1.00 89.31 313 MET A O 1
ATOM 2501 N N . ARG A 1 314 ? -5.835 -10.862 -20.529 1.00 87.81 314 ARG A N 1
ATOM 2502 C CA . ARG A 1 314 ? -5.961 -9.688 -21.403 1.00 87.81 314 ARG A CA 1
ATOM 2503 C C . ARG A 1 314 ? -7.216 -9.772 -22.264 1.00 87.81 314 ARG A C 1
ATOM 2505 O O . ARG A 1 314 ? -7.970 -8.811 -22.311 1.00 87.81 314 ARG A O 1
ATOM 2512 N N . HIS A 1 315 ? -7.466 -10.920 -22.896 1.00 93.19 315 HIS A N 1
ATOM 2513 C CA . HIS A 1 315 ? -8.722 -11.141 -23.604 1.00 93.19 315 HIS A CA 1
ATOM 2514 C C . HIS A 1 315 ? -9.913 -11.062 -22.658 1.00 93.19 315 HIS A C 1
ATOM 2516 O O . HIS A 1 315 ? -10.884 -10.395 -22.982 1.00 93.19 315 HIS A O 1
ATOM 2522 N N . TYR A 1 316 ? -9.853 -11.738 -21.511 1.00 89.50 316 TYR A N 1
ATOM 2523 C CA . TYR A 1 316 ? -10.966 -11.770 -20.573 1.00 89.50 316 TYR A CA 1
ATOM 2524 C C . TYR A 1 316 ? -11.354 -10.355 -20.140 1.00 89.50 316 TYR A C 1
ATOM 2526 O O . TYR A 1 316 ? -12.521 -9.979 -20.201 1.00 89.50 316 TYR A O 1
ATOM 2534 N N . ASN A 1 317 ? -10.354 -9.541 -19.813 1.00 85.12 317 ASN A N 1
ATOM 2535 C CA . ASN A 1 317 ? -10.537 -8.143 -19.464 1.00 85.12 317 ASN A CA 1
ATOM 2536 C C . ASN A 1 317 ? -11.109 -7.337 -20.640 1.00 85.12 317 ASN A C 1
ATOM 2538 O O . ASN A 1 317 ? -12.092 -6.632 -20.454 1.00 85.12 317 ASN A O 1
ATOM 2542 N N . ALA A 1 318 ? -10.552 -7.478 -21.843 1.00 86.25 318 ALA A N 1
ATOM 2543 C CA . ALA A 1 318 ? -10.968 -6.699 -23.009 1.00 86.25 318 ALA A CA 1
ATOM 2544 C C . ALA A 1 318 ? -12.348 -7.092 -23.568 1.00 86.25 318 ALA A C 1
ATOM 2546 O O . ALA A 1 318 ? -13.116 -6.230 -23.973 1.00 86.25 318 ALA A O 1
ATOM 2547 N N . VAL A 1 319 ? -12.662 -8.387 -23.624 1.00 90.75 319 VAL A N 1
ATOM 2548 C CA . VAL A 1 319 ? -13.849 -8.923 -24.313 1.00 90.75 319 VAL A CA 1
ATOM 2549 C C . VAL A 1 319 ? -15.003 -9.188 -23.351 1.00 90.75 319 VAL A C 1
ATOM 2551 O O . VAL A 1 319 ? -16.155 -9.004 -23.731 1.00 90.75 319 VAL A O 1
ATOM 2554 N N . HIS A 1 320 ? -14.723 -9.612 -22.114 1.00 90.12 320 HIS A N 1
ATOM 2555 C CA . HIS A 1 320 ? -15.774 -10.006 -21.166 1.00 90.12 320 HIS A CA 1
ATOM 2556 C C . HIS A 1 320 ? -16.005 -9.005 -20.045 1.00 90.12 320 HIS A C 1
ATOM 2558 O O . HIS A 1 320 ? -17.136 -8.884 -19.587 1.00 90.12 320 HIS A O 1
ATOM 2564 N N . LEU A 1 321 ? -14.965 -8.290 -19.614 1.00 79.81 321 LEU A N 1
ATOM 2565 C CA . LEU A 1 321 ? -15.108 -7.207 -18.638 1.00 79.81 321 LEU A CA 1
ATOM 2566 C C . LEU A 1 321 ? -15.169 -5.819 -19.292 1.00 79.81 321 LEU A C 1
ATOM 2568 O O . LEU A 1 321 ? -15.367 -4.839 -18.586 1.00 79.81 321 LEU A O 1
ATOM 2572 N N . ASN A 1 322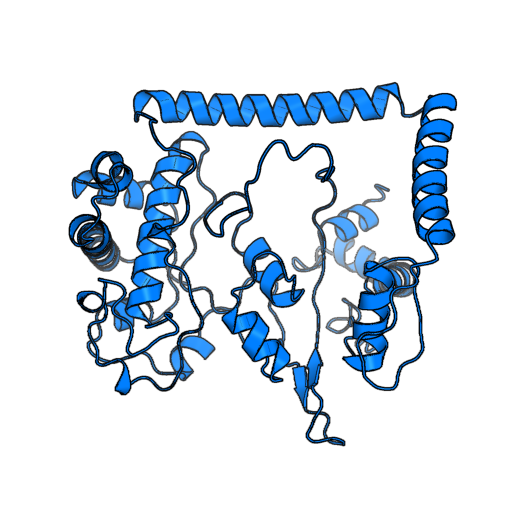 ? -14.971 -5.733 -20.615 1.00 86.06 322 ASN A N 1
ATOM 2573 C CA . ASN A 1 322 ? -14.869 -4.481 -21.371 1.00 86.06 322 ASN A CA 1
ATOM 2574 C C . ASN A 1 322 ? -13.962 -3.438 -20.688 1.00 86.06 322 ASN A C 1
ATOM 2576 O O . ASN A 1 322 ? -14.262 -2.248 -20.654 1.00 86.06 322 ASN A O 1
ATOM 2580 N N . ILE A 1 323 ? -12.860 -3.897 -20.090 1.00 77.50 323 ILE A N 1
ATOM 2581 C CA . ILE A 1 323 ? -11.877 -3.021 -19.458 1.00 77.50 323 ILE A CA 1
ATOM 2582 C C . ILE A 1 323 ? -11.041 -2.407 -20.569 1.00 77.50 323 ILE A C 1
ATOM 2584 O O . ILE A 1 323 ? -10.352 -3.120 -21.310 1.00 77.50 323 ILE A O 1
ATOM 2588 N N . ARG A 1 324 ? -11.087 -1.082 -20.655 1.00 86.00 324 ARG A N 1
ATOM 2589 C CA . ARG A 1 324 ? -10.380 -0.298 -21.659 1.00 86.00 324 ARG A CA 1
ATOM 2590 C C . ARG A 1 324 ? -9.386 0.620 -20.958 1.00 86.00 324 ARG A C 1
ATOM 2592 O O . ARG A 1 324 ? -9.575 1.045 -19.826 1.00 86.00 324 ARG A O 1
ATOM 2599 N N . VAL A 1 325 ? -8.267 0.866 -21.617 1.00 80.06 325 VAL A N 1
ATOM 2600 C CA . VAL A 1 325 ? -7.223 1.778 -21.159 1.00 80.06 325 VAL A CA 1
ATOM 2601 C C . VAL A 1 325 ? -7.421 3.069 -21.939 1.00 80.06 325 VAL A C 1
ATOM 2603 O O . VAL A 1 325 ? -7.116 3.059 -23.136 1.00 80.06 325 VAL A O 1
ATOM 2606 N N . PRO A 1 326 ? -7.943 4.144 -21.327 1.00 84.31 326 PRO A N 1
ATOM 2607 C CA . PRO A 1 326 ? -8.120 5.405 -22.029 1.00 84.31 326 PRO A CA 1
ATOM 2608 C C . PRO A 1 326 ? -6.763 5.981 -22.430 1.00 84.31 326 PRO A C 1
ATOM 2610 O O . PRO A 1 326 ? -5.728 5.717 -21.802 1.00 84.31 326 PRO A O 1
ATOM 2613 N N . CYS A 1 327 ? -6.756 6.775 -23.495 1.00 87.56 327 CYS A N 1
ATOM 2614 C CA . CYS A 1 327 ? -5.599 7.574 -23.841 1.00 87.56 327 CYS A CA 1
ATOM 2615 C C . CYS A 1 327 ? -5.258 8.524 -22.688 1.00 87.56 327 CYS A C 1
ATOM 2617 O O . CYS A 1 327 ? -6.111 9.242 -22.174 1.00 87.56 327 CYS A O 1
ATOM 2619 N N . TRP A 1 328 ? -3.979 8.586 -22.319 1.00 80.44 328 TRP A N 1
ATOM 2620 C CA . TRP A 1 328 ? -3.514 9.505 -21.281 1.00 80.44 328 TRP A CA 1
ATOM 2621 C C . TRP A 1 328 ? -3.748 10.979 -21.619 1.00 80.44 328 TRP A C 1
ATOM 2623 O O . TRP A 1 328 ? -3.838 11.789 -20.711 1.00 80.44 328 TRP A O 1
ATOM 2633 N N . PHE A 1 329 ? -3.882 11.329 -22.897 1.00 83.81 329 PHE A N 1
ATOM 2634 C CA . PHE A 1 329 ? -4.098 12.703 -23.360 1.00 83.81 329 PHE A CA 1
ATOM 2635 C C . PHE A 1 329 ? -5.572 13.134 -23.414 1.00 83.81 329 PHE A C 1
ATOM 2637 O O . PHE A 1 329 ? -5.859 14.223 -23.908 1.00 83.81 329 PHE A O 1
ATOM 2644 N N . VAL A 1 330 ? -6.504 12.332 -22.880 1.00 81.69 330 VAL A N 1
ATOM 2645 C CA . VAL A 1 330 ? -7.944 12.660 -22.865 1.00 81.69 330 VAL A CA 1
ATOM 2646 C C . VAL A 1 330 ? -8.237 14.032 -22.241 1.00 81.69 330 VAL A C 1
ATOM 2648 O O . VAL A 1 330 ? -9.108 14.747 -22.716 1.00 81.69 330 VAL A O 1
ATOM 2651 N N . ALA A 1 331 ? -7.469 14.435 -21.224 1.00 72.12 331 ALA A N 1
ATOM 2652 C CA . ALA A 1 331 ? -7.667 15.696 -20.509 1.00 72.12 331 ALA A CA 1
ATOM 2653 C C . ALA A 1 331 ? -7.080 16.936 -21.212 1.00 72.12 331 ALA A C 1
ATOM 2655 O O . ALA A 1 331 ? -7.313 18.047 -20.747 1.00 72.12 331 ALA A O 1
ATOM 2656 N N . ILE A 1 332 ? -6.284 16.757 -22.272 1.00 76.62 332 ILE A N 1
ATOM 2657 C CA . ILE A 1 332 ? -5.538 17.850 -22.922 1.00 76.62 332 ILE A CA 1
ATOM 2658 C C . ILE A 1 332 ? -6.024 18.064 -24.352 1.00 76.62 332 ILE A C 1
ATOM 2660 O O . ILE A 1 332 ? -6.280 19.192 -24.750 1.00 76.62 332 ILE A O 1
ATOM 2664 N N . ASP A 1 333 ? -6.133 16.978 -25.115 1.00 81.00 333 ASP A N 1
ATOM 2665 C CA . ASP A 1 333 ? -6.412 17.011 -26.558 1.00 81.00 333 ASP A CA 1
ATOM 2666 C C . ASP A 1 333 ? -7.748 16.331 -26.887 1.00 81.00 333 ASP A C 1
ATOM 2668 O O . ASP A 1 333 ? -7.952 15.840 -27.992 1.00 81.00 333 ASP A O 1
ATOM 2672 N N . GLU A 1 334 ? -8.623 16.193 -25.881 1.00 85.88 334 GLU A N 1
ATOM 2673 C CA . GLU A 1 334 ? -9.932 15.533 -26.007 1.00 85.88 334 GLU A CA 1
ATOM 2674 C C . GLU A 1 334 ? -9.824 14.152 -26.685 1.00 85.88 334 GLU A C 1
ATOM 2676 O O . GLU A 1 334 ? -10.698 13.701 -27.423 1.00 85.88 334 GLU A O 1
ATOM 2681 N N . CYS A 1 335 ? -8.699 13.457 -26.473 1.00 91.69 335 CYS A N 1
ATOM 2682 C CA . CYS A 1 335 ? -8.452 12.183 -27.124 1.00 91.69 335 CYS A CA 1
ATOM 2683 C C . CYS A 1 335 ? -9.285 11.081 -26.461 1.00 91.69 335 CYS A C 1
ATOM 2685 O O . CYS A 1 335 ? -8.854 10.457 -25.492 1.00 91.69 335 CYS A O 1
ATOM 2687 N N . GLU A 1 336 ? -10.456 10.806 -27.028 1.00 93.31 336 GLU A N 1
ATOM 2688 C CA . GLU A 1 336 ? -11.407 9.794 -26.546 1.00 93.31 336 GLU A CA 1
ATOM 2689 C C . GLU A 1 336 ? -11.024 8.348 -26.925 1.00 93.31 336 GLU A C 1
ATOM 2691 O O . GLU A 1 336 ? -11.803 7.418 -26.728 1.00 93.31 336 GLU A O 1
ATOM 2696 N N . GLN A 1 337 ? -9.833 8.120 -27.498 1.00 93.25 337 GLN A N 1
ATOM 2697 C CA . GLN A 1 337 ? -9.424 6.767 -27.879 1.00 93.25 337 GLN A CA 1
ATOM 2698 C C . GLN A 1 337 ? -9.116 5.908 -26.656 1.00 93.25 337 GLN A C 1
ATOM 2700 O O . GLN A 1 337 ? -8.372 6.306 -25.759 1.00 93.25 337 GLN A O 1
ATOM 2705 N N . ASP A 1 338 ? -9.614 4.679 -26.682 1.00 90.44 338 ASP A N 1
ATOM 2706 C CA . ASP A 1 338 ? -9.429 3.690 -25.639 1.00 90.44 338 ASP A CA 1
ATOM 2707 C C . ASP A 1 338 ? -8.858 2.378 -26.213 1.00 90.44 338 ASP A C 1
ATOM 2709 O O . ASP A 1 338 ? -8.979 2.055 -27.399 1.00 90.44 338 ASP A O 1
ATOM 2713 N N . PHE A 1 339 ? -8.153 1.617 -25.378 1.00 90.44 339 PHE A N 1
ATOM 2714 C CA . PHE A 1 339 ? -7.362 0.476 -25.838 1.00 90.44 339 PHE A CA 1
ATOM 2715 C C . PHE A 1 339 ? -7.605 -0.766 -24.992 1.00 90.44 339 PHE A C 1
ATOM 2717 O O . PHE A 1 339 ? -7.677 -0.709 -23.773 1.00 90.44 339 PHE A O 1
ATOM 2724 N N . ASN A 1 340 ? -7.614 -1.932 -25.632 1.00 85.75 340 ASN A N 1
ATOM 2725 C CA . ASN A 1 340 ? -7.759 -3.219 -24.942 1.00 85.75 340 ASN A CA 1
ATOM 2726 C C . ASN A 1 340 ? -6.536 -3.621 -24.100 1.00 85.75 340 ASN A C 1
ATOM 2728 O O . ASN A 1 340 ? -6.603 -4.576 -23.326 1.00 85.75 340 ASN A O 1
ATOM 2732 N N . ASP A 1 341 ? -5.396 -2.946 -24.275 1.00 85.56 341 ASP A N 1
ATOM 2733 C CA . ASP A 1 341 ? -4.230 -3.145 -23.425 1.00 85.56 341 ASP A CA 1
ATOM 2734 C C . ASP A 1 341 ? -3.316 -1.906 -23.366 1.00 85.56 341 ASP A C 1
ATOM 2736 O O . ASP A 1 341 ? -3.277 -1.108 -24.311 1.00 85.56 341 ASP A O 1
ATOM 2740 N N . PRO A 1 342 ? -2.525 -1.761 -22.284 1.00 81.44 342 PRO A N 1
ATOM 2741 C CA . PRO A 1 342 ? -1.637 -0.614 -22.111 1.00 81.44 342 PRO A CA 1
ATOM 2742 C C . PRO A 1 342 ? -0.545 -0.479 -23.180 1.00 81.44 342 PRO A C 1
ATOM 2744 O O . PRO A 1 342 ? -0.070 0.629 -23.416 1.00 81.44 342 PRO A O 1
ATOM 2747 N N . GLN A 1 343 ? -0.110 -1.568 -23.829 1.00 86.44 343 GLN A N 1
ATOM 2748 C CA . GLN A 1 343 ? 0.939 -1.480 -24.853 1.00 86.44 343 GLN A CA 1
ATOM 2749 C C . GLN A 1 343 ? 0.412 -0.800 -26.116 1.00 86.44 343 GLN A C 1
ATOM 2751 O O . GLN A 1 343 ? 1.124 0.002 -26.721 1.00 86.44 343 GLN A O 1
ATOM 2756 N N . ASN A 1 344 ? -0.831 -1.086 -26.499 1.00 90.38 344 ASN A N 1
ATOM 2757 C CA . ASN A 1 344 ? -1.478 -0.424 -27.627 1.00 90.38 344 ASN A CA 1
ATOM 2758 C C . ASN A 1 344 ? -1.736 1.061 -27.350 1.00 90.38 344 ASN A C 1
ATOM 2760 O O . ASN A 1 344 ? -1.436 1.885 -28.212 1.00 90.38 344 ASN A O 1
ATOM 2764 N N . MET A 1 345 ? -2.156 1.414 -26.133 1.00 93.00 345 MET A N 1
ATOM 2765 C CA . MET A 1 345 ? -2.271 2.817 -25.722 1.00 93.00 345 MET A CA 1
ATOM 2766 C C . MET A 1 345 ? -0.911 3.537 -25.775 1.00 93.00 345 MET A C 1
ATOM 2768 O O . MET A 1 345 ? -0.816 4.619 -26.348 1.00 93.00 345 MET A O 1
ATOM 2772 N N . ARG A 1 346 ? 0.182 2.917 -25.297 1.00 85.69 346 ARG A N 1
ATOM 2773 C CA . ARG A 1 346 ? 1.537 3.506 -25.400 1.00 85.69 346 ARG A CA 1
ATOM 2774 C C . ARG A 1 346 ? 1.964 3.737 -26.848 1.00 85.69 346 ARG A C 1
ATOM 2776 O O . ARG A 1 346 ? 2.564 4.765 -27.158 1.00 85.69 346 ARG A O 1
ATOM 2783 N N . LYS A 1 347 ? 1.670 2.787 -27.742 1.00 91.81 347 LYS A N 1
ATOM 2784 C CA . LYS A 1 347 ? 1.923 2.956 -29.181 1.00 91.81 347 LYS A CA 1
ATOM 2785 C C . LYS A 1 347 ? 1.127 4.133 -29.732 1.00 91.81 347 LYS A C 1
ATOM 2787 O O . LYS A 1 347 ? 1.712 4.970 -30.411 1.00 91.81 347 LYS A O 1
ATOM 2792 N N . HIS A 1 348 ? -0.157 4.227 -29.394 1.00 93.94 348 HIS A N 1
ATOM 2793 C CA . HIS A 1 348 ? -0.995 5.357 -29.774 1.00 93.94 348 HIS A CA 1
ATOM 2794 C C . HIS A 1 348 ? -0.408 6.684 -29.280 1.00 93.94 348 HIS A C 1
ATOM 2796 O O . HIS A 1 348 ? -0.135 7.548 -30.112 1.00 93.94 348 HIS A O 1
ATOM 2802 N N . PHE A 1 349 ? -0.099 6.801 -27.983 1.00 90.06 349 PHE A N 1
ATOM 2803 C CA . PHE A 1 349 ? 0.537 7.983 -27.396 1.00 90.06 349 PHE A CA 1
ATOM 2804 C C . PHE A 1 349 ? 1.795 8.382 -28.169 1.00 90.06 349 PHE A C 1
ATOM 2806 O O . PHE A 1 349 ? 1.926 9.522 -28.606 1.00 90.06 349 PHE A O 1
ATOM 2813 N N . LYS A 1 350 ? 2.686 7.418 -28.430 1.00 88.81 350 LYS A N 1
ATOM 2814 C CA . LYS A 1 350 ? 3.922 7.660 -29.179 1.00 88.81 350 LYS A CA 1
ATOM 2815 C C . LYS A 1 350 ? 3.660 8.219 -30.579 1.00 88.81 350 LYS A C 1
ATOM 2817 O O . LYS A 1 350 ? 4.419 9.056 -31.049 1.00 88.81 350 LYS A O 1
ATOM 2822 N N . THR A 1 351 ? 2.618 7.736 -31.249 1.00 93.69 351 THR A N 1
ATOM 2823 C CA . THR A 1 351 ? 2.303 8.125 -32.632 1.00 93.69 351 THR A CA 1
ATOM 2824 C C . THR A 1 351 ? 1.438 9.374 -32.763 1.00 93.69 351 THR A C 1
ATOM 2826 O O . THR A 1 351 ? 1.454 9.987 -33.826 1.00 93.69 351 THR A O 1
ATOM 2829 N N . LYS A 1 352 ? 0.649 9.717 -31.740 1.00 95.00 352 LYS A N 1
ATOM 2830 C CA . LYS A 1 352 ? -0.369 10.775 -31.812 1.00 95.00 352 LYS A CA 1
ATOM 2831 C C . LYS A 1 352 ? -0.080 11.961 -30.896 1.00 95.00 352 LYS A C 1
ATOM 2833 O O . LYS A 1 352 ? -0.333 13.081 -31.306 1.00 95.00 352 LYS A O 1
ATOM 2838 N N . HIS A 1 353 ? 0.509 11.719 -29.724 1.00 91.31 353 HIS A N 1
ATOM 2839 C CA . HIS A 1 353 ? 0.604 12.710 -28.641 1.00 91.31 353 HIS A CA 1
ATOM 2840 C C . HIS A 1 353 ? 2.033 13.111 -28.273 1.00 91.31 353 HIS A C 1
ATOM 2842 O O . HIS A 1 353 ? 2.237 14.125 -27.615 1.00 91.31 353 HIS A O 1
ATOM 2848 N N . LEU A 1 354 ? 3.043 12.343 -28.696 1.00 89.69 354 LEU A N 1
ATOM 2849 C CA . LEU A 1 354 ? 4.426 12.563 -28.260 1.00 89.69 354 LEU A CA 1
ATOM 2850 C C . LEU A 1 354 ? 4.975 13.947 -28.635 1.00 89.69 354 LEU A C 1
ATOM 2852 O O . LEU A 1 354 ? 5.675 14.546 -27.826 1.00 89.69 354 LEU A O 1
ATOM 2856 N N . GLU A 1 355 ? 4.684 14.447 -29.836 1.00 90.38 355 GLU A N 1
ATOM 2857 C CA . GLU A 1 355 ? 5.188 15.757 -30.273 1.00 90.38 355 GLU A CA 1
ATOM 2858 C C . GLU A 1 355 ? 4.475 16.913 -29.561 1.00 90.38 355 GLU A C 1
ATOM 2860 O O . GLU A 1 355 ? 5.139 17.851 -29.130 1.00 90.38 355 GLU A O 1
ATOM 2865 N N . VAL A 1 356 ? 3.160 16.804 -29.329 1.00 89.38 356 VAL A N 1
ATOM 2866 C CA . VAL A 1 356 ? 2.403 17.777 -28.518 1.00 89.38 356 VAL A CA 1
ATOM 2867 C C . VAL A 1 356 ? 2.976 17.835 -27.103 1.00 89.38 356 VAL A C 1
ATOM 2869 O O . VAL A 1 356 ? 3.293 18.906 -26.595 1.00 89.38 356 VAL A O 1
ATOM 2872 N N . TYR A 1 357 ? 3.201 16.667 -26.495 1.00 86.31 357 TYR A N 1
ATOM 2873 C CA . TYR A 1 357 ? 3.782 16.575 -25.161 1.00 86.31 357 TYR A CA 1
ATOM 2874 C C . TYR A 1 357 ? 5.186 17.188 -25.071 1.00 86.31 357 TYR A C 1
ATOM 2876 O O . TYR A 1 357 ? 5.504 17.842 -24.080 1.00 86.31 357 TYR A O 1
ATOM 2884 N N . LYS A 1 358 ? 6.039 16.989 -26.085 1.00 87.50 358 LYS A N 1
ATOM 2885 C CA . LYS A 1 358 ? 7.372 17.611 -26.123 1.00 87.50 358 LYS A CA 1
ATOM 2886 C C . LYS A 1 358 ? 7.286 19.136 -26.129 1.00 87.50 358 LYS A C 1
ATOM 2888 O O . LYS A 1 358 ? 8.014 19.746 -25.355 1.00 87.50 358 LYS A O 1
ATOM 2893 N N . GLY A 1 359 ? 6.376 19.714 -26.917 1.00 88.62 359 GLY A N 1
ATOM 2894 C CA . GLY A 1 359 ? 6.136 21.162 -26.927 1.00 88.62 359 GLY A CA 1
ATOM 2895 C C . GLY A 1 359 ? 5.778 21.692 -25.537 1.00 88.62 359 GLY A C 1
ATOM 2896 O O . GLY A 1 359 ? 6.467 22.562 -25.019 1.00 88.62 359 GLY A O 1
ATOM 2897 N N . MET A 1 360 ? 4.818 21.054 -24.856 1.00 85.56 360 MET A N 1
ATOM 2898 C CA . MET A 1 360 ? 4.442 21.432 -23.483 1.00 85.56 360 MET A CA 1
ATOM 2899 C C . MET A 1 360 ? 5.624 21.381 -22.505 1.00 85.56 360 MET A C 1
ATOM 2901 O O . MET A 1 360 ? 5.720 22.190 -21.588 1.00 85.56 360 MET A O 1
ATOM 2905 N N . VAL A 1 361 ? 6.532 20.414 -22.669 1.00 84.06 361 VAL A N 1
ATOM 2906 C CA . VAL A 1 361 ? 7.726 20.308 -21.820 1.00 84.06 361 VAL A CA 1
ATOM 2907 C C . VAL A 1 361 ? 8.709 21.447 -22.082 1.00 84.06 361 VAL A C 1
ATOM 2909 O O . VAL A 1 361 ? 9.287 21.967 -21.128 1.00 84.06 361 VAL A O 1
ATOM 2912 N N . GLU A 1 362 ? 8.910 21.822 -23.344 1.00 87.94 362 GLU A N 1
ATOM 2913 C CA . GLU A 1 362 ? 9.778 22.939 -23.736 1.00 87.94 362 GLU A CA 1
ATOM 2914 C C . GLU A 1 362 ? 9.233 24.282 -23.237 1.00 87.94 362 GLU A C 1
ATOM 2916 O O . GLU A 1 362 ? 10.006 25.109 -22.753 1.00 87.94 362 GLU A O 1
ATOM 2921 N N . ASP A 1 363 ? 7.909 24.438 -23.237 1.00 87.44 363 ASP A N 1
ATOM 2922 C CA . ASP A 1 363 ? 7.211 25.628 -22.737 1.00 87.44 363 ASP A CA 1
ATOM 2923 C C . ASP A 1 363 ? 7.143 25.694 -21.197 1.00 87.44 363 ASP A C 1
ATOM 2925 O O . ASP A 1 363 ? 6.666 26.671 -20.621 1.00 87.44 363 ASP A O 1
ATOM 2929 N N . GLY A 1 364 ? 7.649 24.670 -20.496 1.00 86.38 364 GLY A N 1
ATOM 2930 C CA . GLY A 1 364 ? 7.604 24.593 -19.033 1.00 86.38 364 GLY A CA 1
ATOM 2931 C C . GLY A 1 364 ? 6.225 24.227 -18.470 1.00 86.38 364 GLY A C 1
ATOM 2932 O O . GLY A 1 364 ? 6.035 24.250 -17.257 1.00 86.38 364 GLY A O 1
ATOM 2933 N N . GLU A 1 365 ? 5.290 23.822 -19.326 1.00 81.88 365 GLU A N 1
ATOM 2934 C CA . GLU A 1 365 ? 3.943 23.349 -18.985 1.00 81.88 365 GLU A CA 1
ATOM 2935 C C . GLU A 1 365 ? 3.889 21.820 -18.802 1.00 81.88 365 GLU A C 1
ATOM 2937 O O . GLU A 1 365 ? 2.829 21.193 -18.877 1.00 81.88 365 GLU A O 1
ATOM 2942 N N . ALA A 1 366 ? 5.045 21.183 -18.578 1.00 74.38 366 ALA A N 1
ATOM 2943 C CA . ALA A 1 366 ? 5.138 19.744 -18.381 1.00 74.38 366 ALA A CA 1
ATOM 2944 C C . ALA A 1 366 ? 4.235 19.299 -17.225 1.00 74.38 366 ALA A C 1
ATOM 2946 O O . ALA A 1 366 ? 4.469 19.615 -16.061 1.00 74.38 366 ALA A O 1
ATOM 2947 N N . LEU A 1 367 ? 3.221 18.505 -17.548 1.00 65.94 367 LEU A N 1
ATOM 2948 C CA . LEU A 1 367 ? 2.266 18.054 -16.552 1.00 65.94 367 LEU A CA 1
ATOM 2949 C C . LEU A 1 367 ? 2.892 17.022 -15.608 1.00 65.94 367 LEU A C 1
ATOM 2951 O O . LEU A 1 367 ? 3.350 15.953 -16.028 1.00 65.94 367 LEU A O 1
ATOM 2955 N N . ASP A 1 368 ? 2.834 17.324 -14.309 1.00 64.44 368 ASP A N 1
ATOM 2956 C CA . ASP A 1 368 ? 3.381 16.495 -13.231 1.00 64.44 368 ASP A CA 1
ATOM 2957 C C . ASP A 1 368 ? 2.734 15.108 -13.109 1.00 64.44 368 ASP A C 1
ATOM 2959 O O . ASP A 1 368 ? 3.265 14.231 -12.427 1.00 64.44 368 ASP A O 1
ATOM 296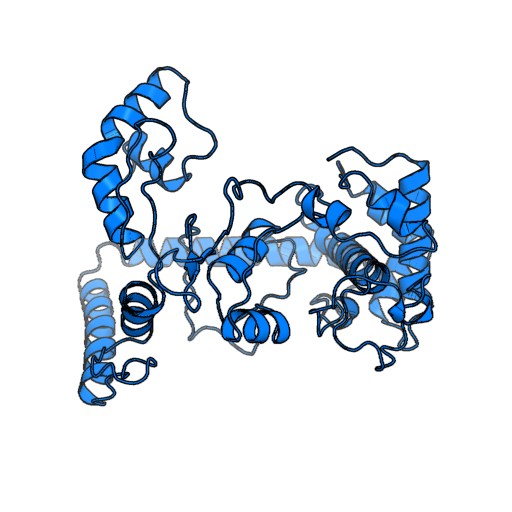3 N N . TRP A 1 369 ? 1.625 14.862 -13.802 1.00 64.31 369 TRP A N 1
ATOM 2964 C CA . TRP A 1 369 ? 0.966 13.560 -13.819 1.00 64.31 369 TRP A CA 1
ATOM 2965 C C . TRP A 1 369 ? 1.429 12.644 -14.960 1.00 64.31 369 TRP A C 1
ATOM 2967 O O . TRP A 1 369 ? 1.106 11.456 -14.938 1.00 64.31 369 TRP A O 1
ATOM 2977 N N . VAL A 1 370 ? 2.204 13.136 -15.941 1.00 62.41 370 VAL A N 1
ATOM 2978 C CA . VAL A 1 370 ? 2.695 12.274 -17.029 1.00 62.41 370 VAL A CA 1
ATOM 2979 C C . VAL A 1 370 ? 3.760 11.313 -16.485 1.00 62.41 370 VAL A C 1
ATOM 2981 O O . VAL A 1 370 ? 4.730 11.790 -15.877 1.00 62.41 370 VAL A O 1
ATOM 2984 N N . PRO A 1 371 ? 3.607 9.985 -16.697 1.00 61.00 371 PRO A N 1
ATOM 2985 C CA . PRO A 1 371 ? 4.521 8.973 -16.176 1.00 61.00 371 PRO A CA 1
ATOM 2986 C C . PRO A 1 371 ? 6.001 9.264 -16.468 1.00 61.00 371 PRO A C 1
ATOM 2988 O O . PRO A 1 371 ? 6.376 9.679 -17.567 1.00 61.00 371 PRO A O 1
ATOM 2991 N N . GLU A 1 372 ? 6.859 9.023 -15.474 1.00 60.78 372 GLU A N 1
ATOM 2992 C CA . GLU A 1 372 ? 8.310 9.279 -15.509 1.00 60.78 372 GLU A CA 1
ATOM 2993 C C . GLU A 1 372 ? 9.009 8.632 -16.724 1.00 60.78 372 GLU A C 1
ATOM 2995 O O . GLU A 1 372 ? 9.959 9.177 -17.282 1.00 60.78 372 GLU A O 1
ATOM 3000 N N . ASP A 1 373 ? 8.549 7.463 -17.165 1.00 58.81 373 ASP A N 1
ATOM 3001 C CA . ASP A 1 373 ? 9.080 6.754 -18.330 1.00 58.81 373 ASP A CA 1
ATOM 3002 C C . ASP A 1 373 ? 8.772 7.463 -19.655 1.00 58.81 373 ASP A C 1
ATOM 3004 O O . ASP A 1 373 ? 9.626 7.492 -20.541 1.00 58.81 373 ASP A O 1
ATOM 3008 N N . LEU A 1 374 ? 7.622 8.129 -19.770 1.00 60.97 374 LEU A N 1
ATOM 3009 C CA . LEU A 1 374 ? 7.333 8.982 -20.923 1.00 60.97 374 LEU A CA 1
ATOM 3010 C C . LEU A 1 374 ? 8.130 10.289 -20.898 1.00 60.97 374 LEU A C 1
ATOM 3012 O O . LEU A 1 374 ? 8.576 10.751 -21.950 1.00 60.97 374 LEU A O 1
ATOM 3016 N N . ARG A 1 375 ? 8.395 10.852 -19.709 1.00 65.12 375 ARG A N 1
ATOM 3017 C CA . ARG A 1 375 ? 9.322 11.994 -19.561 1.00 65.12 375 ARG A CA 1
ATOM 3018 C C . ARG A 1 375 ? 10.735 11.649 -20.021 1.00 65.12 375 ARG A C 1
ATOM 3020 O O . ARG A 1 375 ? 11.466 12.514 -20.497 1.00 65.12 375 ARG A O 1
ATOM 3027 N N . LYS A 1 376 ? 11.156 10.391 -19.871 1.00 63.94 376 LYS A N 1
ATOM 3028 C CA . LYS A 1 376 ? 12.458 9.931 -20.381 1.00 63.94 376 LYS A CA 1
ATOM 3029 C C . LYS A 1 376 ? 12.482 9.899 -21.912 1.00 63.94 376 LYS A C 1
ATOM 3031 O O . LYS A 1 376 ? 13.502 10.261 -22.497 1.00 63.94 376 LYS A O 1
ATOM 3036 N N . TRP A 1 377 ? 11.357 9.564 -22.550 1.00 58.41 377 TRP A N 1
ATOM 3037 C CA . TRP A 1 377 ? 11.232 9.544 -24.012 1.00 58.41 377 TRP A CA 1
ATOM 3038 C C . TRP A 1 377 ? 11.258 10.939 -24.643 1.00 58.41 377 TRP A C 1
ATOM 3040 O O . TRP A 1 377 ? 11.882 11.102 -25.692 1.00 58.41 377 TRP A O 1
ATOM 3050 N N . SER A 1 378 ? 10.648 11.954 -24.016 1.00 54.22 378 SER A N 1
ATOM 3051 C CA . SER A 1 378 ? 10.744 13.339 -24.515 1.00 54.22 378 SER A CA 1
ATOM 3052 C C . SER A 1 378 ? 12.180 13.873 -24.466 1.00 54.22 378 SER A C 1
ATOM 3054 O O . SER A 1 378 ? 12.588 14.620 -25.347 1.00 54.22 378 SER A O 1
ATOM 3056 N N . LYS A 1 379 ? 12.992 13.399 -23.511 1.00 60.69 379 LYS A N 1
ATOM 3057 C CA . LYS A 1 379 ? 14.414 13.758 -23.353 1.00 60.69 379 LYS A CA 1
ATOM 3058 C C . LYS A 1 379 ? 15.378 12.972 -24.257 1.00 60.69 379 LYS A C 1
ATOM 3060 O O . LYS A 1 379 ? 16.589 13.039 -24.049 1.00 60.69 379 LYS A O 1
ATOM 3065 N N . GLY A 1 380 ? 14.874 12.194 -25.219 1.00 45.94 380 GLY A N 1
ATOM 3066 C CA . GLY A 1 380 ? 15.701 11.469 -26.193 1.00 45.94 380 GLY A CA 1
ATOM 3067 C C . GLY A 1 380 ? 16.536 10.314 -25.621 1.00 45.94 380 GLY A C 1
ATOM 3068 O O . GLY A 1 380 ? 17.431 9.823 -26.305 1.00 45.94 380 GLY A O 1
ATOM 3069 N N . ARG A 1 381 ? 16.267 9.858 -24.388 1.00 41.38 381 ARG A N 1
ATOM 3070 C CA . ARG A 1 381 ? 16.889 8.645 -23.830 1.00 41.38 381 ARG A CA 1
ATOM 3071 C C . ARG A 1 381 ? 15.966 7.458 -24.093 1.00 41.38 381 ARG A C 1
ATOM 3073 O O . ARG A 1 381 ? 14.899 7.372 -23.487 1.00 41.38 381 ARG A O 1
ATOM 3080 N N . ILE A 1 382 ? 16.373 6.600 -25.029 1.00 39.62 382 ILE A N 1
ATOM 3081 C CA . ILE A 1 382 ? 15.768 5.281 -25.268 1.00 39.62 382 ILE A CA 1
ATOM 3082 C C . ILE A 1 382 ? 16.208 4.330 -24.161 1.00 39.62 382 ILE A C 1
ATOM 3084 O O . ILE A 1 382 ? 17.422 4.334 -23.850 1.00 39.62 382 ILE A O 1
#

pLDDT: mean 74.95, std 18.49, range [23.44, 96.44]

Foldseek 3Di:
DDADDPVLLLVLLVQLQVLQPLPPDNPVLCCQQVPDSVSSVVLSVQFDRKFFWPCLSVLLVDLAADAPVVQVPFDFDVLPPDFLWQDQDPVDNQAGEGEDDDDDDDDDPPDVVPPPDDDQPDPLPLVVPPVVVVVCLRVVPVRPDQPLSNVCVVVVDTCRGDGDGIDTDSGQLLSSLSNSSSVLSVQQLSCQQNQLAADLPDCPSCVVSHSYRPVRYPDGRRHPDRSSPPDSVCPPDHSVCSVVVSVVVVVVVVVVVVVVVVVCVVCVPPVVSVVVVVVVVVVVLVVLVVVVPFPAAPDPPGRDTDSDPVVSVLCCCCPVNVHWHAQPCCVPPVRRDTHSDPVVSVVCCVVPPLVVQLVCVVVVNNDPSPDPVSVCVSVVHD

Secondary structure (DSSP, 8-state):
-EEPPHHHHHHHHHHHHHHHHH-SS--HHHHHHHSSHHHHHHHHHT-TT-EE-TTHHHHHH-SSPPPHHHHHHSPBPTT--S---EEEPTT-TT-EEEBP-----------GGG--S-----TT-TTTHHHHHHHHHHTT-TTTS-HHHHHHHHTT------B--EE-PPPPGGGHHHHHHHHHHHHHHHHHHTT-BS-SSS--S-GGG--S-GGG-SS---B---GGGS--S-TT--HHHHHHHHHHHHHHHHHHHHHHHHHHHHTSS-HHHHHHHHHHHHHHHHHHHHTT--EE-SSTT---EESSHHHHHHHIIIIIS--BEE-TTHHHH----EESSHHHHHHHHHHHTHHHHHHHHHTT---TTS-HHHHHHHTT--

InterPro domains:
  IPR013087 Zinc finger C2H2-type [PS00028] (297-320)

Sequence (382 aa):
MEPISDADQKFFEARCHSVITTTTRPYIFFEQYLGEQDQVEMAFEMIDNLQVSPGVIDHLKSTSPPELTFFKQLPSMPGFNGPVGLKRSEDDNSKWICDGLSPNSEEFDWDPDNLGDGWGGYAVHGLAGLGRRGYVYQTVQQRGTAVKVLEALKDGYEITHIGVLYKHDIPHGDDEPLLRLLNKSMEAQLTFRFGGMHSKDKDYNMGHLVSFDLTQREYDGLCTHSALFDPNGYEGLDKKNASYLAEKIARKRKSDKDRQTRYKAKHADDPAFQAMKQKHMDDGHAKEKARGKYLPCKHAGCDTKWMSKKDMMRHYNAVHLNIRVPCWFVAIDECEQDFNDPQNMRKHFKTKHLEVYKGMVEDGEALDWVPEDLRKWSKGRI